Protein AF-0000000067176495 (afdb_homodimer)

Structure (mmCIF, N/CA/C/O backbone):
data_AF-0000000067176495-model_v1
#
loop_
_entity.id
_entity.type
_entity.pdbx_description
1 polymer 'MaoC like domain protein'
#
loop_
_atom_site.group_PDB
_atom_site.id
_atom_site.type_symbol
_atom_site.label_atom_id
_atom_site.label_alt_id
_atom_site.label_comp_id
_atom_site.label_asym_id
_atom_site.label_entity_id
_atom_site.label_seq_id
_atom_site.pdbx_PDB_ins_code
_atom_site.Cartn_x
_atom_site.Cartn_y
_atom_site.Cartn_z
_atom_site.occupancy
_atom_site.B_iso_or_equiv
_atom_site.auth_seq_id
_atom_site.auth_comp_id
_atom_site.auth_asym_id
_atom_site.auth_atom_id
_atom_site.pdbx_PDB_model_num
ATOM 1 N N . MET A 1 1 ? 31.922 -4.676 -24.078 1 22.12 1 MET A N 1
ATOM 2 C CA . MET A 1 1 ? 31.109 -5.871 -24.219 1 22.12 1 MET A CA 1
ATOM 3 C C . MET A 1 1 ? 30.969 -6.59 -22.875 1 22.12 1 MET A C 1
ATOM 5 O O . MET A 1 1 ? 31.953 -7.082 -22.328 1 22.12 1 MET A O 1
ATOM 9 N N . THR A 1 2 ? 30.156 -6.145 -21.969 1 30.83 2 THR A N 1
ATOM 10 C CA . THR A 1 2 ? 30.062 -6.805 -20.672 1 30.83 2 THR A CA 1
ATOM 11 C C . THR A 1 2 ? 29.859 -8.305 -20.844 1 30.83 2 THR A C 1
ATOM 13 O O . THR A 1 2 ? 28.984 -8.742 -21.578 1 30.83 2 THR A O 1
ATOM 16 N N . ALA A 1 3 ? 30.828 -9.148 -20.734 1 36.69 3 ALA A N 1
ATOM 17 C CA . ALA A 1 3 ? 30.859 -10.602 -20.891 1 36.69 3 ALA A CA 1
ATOM 18 C C . ALA A 1 3 ? 29.609 -11.242 -20.312 1 36.69 3 ALA A C 1
ATOM 20 O O . ALA A 1 3 ? 29.094 -10.812 -19.281 1 36.69 3 ALA A O 1
ATOM 21 N N . PRO A 1 4 ? 28.719 -11.875 -21.219 1 41.69 4 PRO A N 1
ATOM 22 C CA . PRO A 1 4 ? 27.625 -12.664 -20.641 1 41.69 4 PRO A CA 1
ATOM 23 C C . PRO A 1 4 ? 28 -13.297 -19.312 1 41.69 4 PRO A C 1
ATOM 25 O O . PRO A 1 4 ? 29.172 -13.625 -19.078 1 41.69 4 PRO A O 1
ATOM 28 N N . ALA A 1 5 ? 27.5 -12.938 -18.234 1 46.47 5 ALA A N 1
ATOM 29 C CA . ALA A 1 5 ? 27.734 -13.664 -17 1 46.47 5 ALA A CA 1
ATOM 30 C C . ALA A 1 5 ? 27.969 -15.148 -17.266 1 46.47 5 ALA A C 1
ATOM 32 O O . ALA A 1 5 ? 27.203 -15.773 -18.016 1 46.47 5 ALA A O 1
ATOM 33 N N . ASP A 1 6 ? 29.094 -15.695 -17.312 1 54.31 6 ASP A N 1
ATOM 34 C CA . ASP A 1 6 ? 29.375 -17.109 -17.484 1 54.31 6 ASP A CA 1
ATOM 35 C C . ASP A 1 6 ? 28.375 -17.969 -16.703 1 54.31 6 ASP A C 1
ATOM 37 O O . ASP A 1 6 ? 28.172 -17.75 -15.5 1 54.31 6 ASP A O 1
ATOM 41 N N . THR A 1 7 ? 27.172 -18.391 -17.328 1 58.44 7 THR A N 1
ATOM 42 C CA . THR A 1 7 ? 26.188 -19.344 -16.797 1 58.44 7 THR A CA 1
ATOM 43 C C . THR A 1 7 ? 26.828 -20.266 -15.758 1 58.44 7 THR A C 1
ATOM 45 O O . THR A 1 7 ? 26.234 -20.562 -14.727 1 58.44 7 THR A O 1
ATOM 48 N N . SER A 1 8 ? 28.109 -20.422 -16.031 1 66.62 8 SER A N 1
ATOM 49 C CA . SER A 1 8 ? 28.828 -21.312 -15.133 1 66.62 8 SER A CA 1
ATOM 50 C C . SER A 1 8 ? 28.984 -20.703 -13.75 1 66.62 8 SER A C 1
ATOM 52 O O . SER A 1 8 ? 28.812 -21.375 -12.734 1 66.62 8 SER A O 1
ATOM 54 N N . THR A 1 9 ? 29.016 -19.453 -13.797 1 80.5 9 THR A N 1
ATOM 55 C CA . THR A 1 9 ? 29.203 -18.766 -12.516 1 80.5 9 THR A CA 1
ATOM 56 C C . THR A 1 9 ? 27.891 -18.719 -11.742 1 80.5 9 THR A C 1
ATOM 58 O O . THR A 1 9 ? 27.844 -19.047 -10.555 1 80.5 9 THR A O 1
ATOM 61 N N . LEU A 1 10 ? 26.797 -18.5 -12.422 1 88.12 10 LEU A N 1
ATOM 62 C CA . LEU A 1 10 ? 25.516 -18.406 -11.727 1 88.12 10 LEU A CA 1
ATOM 63 C C . LEU A 1 10 ? 25.047 -19.781 -11.25 1 88.12 10 LEU A C 1
ATOM 65 O O . LEU A 1 10 ? 24.484 -19.906 -10.164 1 88.12 10 LEU A O 1
ATOM 69 N N . GLU A 1 11 ? 25.344 -20.75 -12.078 1 90.62 11 GLU A N 1
ATOM 70 C CA . GLU A 1 11 ? 25 -22.109 -11.695 1 90.62 11 GLU A CA 1
ATOM 71 C C . GLU A 1 11 ? 25.688 -22.516 -10.398 1 90.62 11 GLU A C 1
ATOM 73 O O . GLU A 1 11 ? 25.141 -23.266 -9.594 1 90.62 11 GLU A O 1
ATOM 78 N N . SER A 1 12 ? 26.891 -22 -10.258 1 92.31 12 SER A N 1
ATOM 79 C CA . SER A 1 12 ? 27.656 -22.344 -9.062 1 92.31 12 SER A CA 1
ATOM 80 C C . SER A 1 12 ? 27.047 -21.688 -7.82 1 92.31 12 SER A C 1
ATOM 82 O O . SER A 1 12 ? 27.375 -22.062 -6.691 1 92.31 12 SER A O 1
ATOM 84 N N . ARG A 1 13 ? 26.156 -20.75 -8 1 95.12 13 ARG A N 1
ATOM 85 C CA . ARG A 1 13 ? 25.578 -20.031 -6.871 1 95.12 13 ARG A CA 1
ATOM 86 C C . ARG A 1 13 ? 24.266 -20.672 -6.422 1 95.12 13 ARG A C 1
ATOM 88 O O . ARG A 1 13 ? 23.688 -20.266 -5.41 1 95.12 13 ARG A O 1
ATOM 95 N N . VAL A 1 14 ? 23.797 -21.656 -7.145 1 97.19 14 VAL A N 1
ATOM 96 C CA . VAL A 1 14 ? 22.594 -22.375 -6.746 1 97.19 14 VAL A CA 1
ATOM 97 C C . VAL A 1 14 ? 22.766 -22.906 -5.324 1 97.19 14 VAL A C 1
ATOM 99 O O . VAL A 1 14 ? 23.812 -23.453 -4.973 1 97.19 14 VAL A O 1
ATOM 102 N N . GLY A 1 15 ? 21.75 -22.719 -4.492 1 97.38 15 GLY A N 1
ATOM 103 C CA . GLY A 1 15 ? 21.812 -23.078 -3.084 1 97.38 15 GLY A CA 1
ATOM 104 C C . GLY A 1 15 ? 22.078 -21.906 -2.17 1 97.38 15 GLY A C 1
ATOM 105 O O . GLY A 1 15 ? 21.953 -22.016 -0.948 1 97.38 15 GLY A O 1
ATOM 106 N N . HIS A 1 16 ? 22.531 -20.781 -2.805 1 98.06 16 HIS A N 1
ATOM 107 C CA . HIS A 1 16 ? 22.688 -19.594 -1.979 1 98.06 16 HIS A CA 1
ATOM 108 C C . HIS A 1 16 ? 21.438 -19.312 -1.172 1 98.06 16 HIS A C 1
ATOM 110 O O . HIS A 1 16 ? 20.328 -19.328 -1.714 1 98.06 16 HIS A O 1
ATOM 116 N N . TYR A 1 17 ? 21.703 -19.031 0.094 1 98.06 17 TYR A N 1
ATOM 117 C CA . TYR A 1 17 ? 20.594 -18.938 1.047 1 98.06 17 TYR A CA 1
ATOM 118 C C . TYR A 1 17 ? 20.812 -17.766 2.012 1 98.06 17 TYR A C 1
ATOM 120 O O . TYR A 1 17 ? 21.922 -17.516 2.455 1 98.06 17 TYR A O 1
ATOM 128 N N . TYR A 1 18 ? 19.703 -17.078 2.301 1 97.88 18 TYR A N 1
ATOM 129 C CA . TYR A 1 18 ? 19.656 -16.156 3.428 1 97.88 18 TYR A CA 1
ATOM 130 C C . TYR A 1 18 ? 18.25 -16.031 3.979 1 97.88 18 TYR A C 1
ATOM 132 O O . TYR A 1 18 ? 17.281 -16.516 3.369 1 97.88 18 TYR A O 1
ATOM 140 N N . GLN A 1 19 ? 18.141 -15.492 5.137 1 97.38 19 GLN A N 1
ATOM 141 C CA . GLN A 1 19 ? 16.859 -15.242 5.805 1 97.38 19 GLN A CA 1
ATOM 142 C C . GLN A 1 19 ? 16.609 -13.742 5.934 1 97.38 19 GLN A C 1
ATOM 144 O O . GLN A 1 19 ? 17.531 -12.953 6.117 1 97.38 19 GLN A O 1
ATOM 149 N N . MET A 1 20 ? 15.328 -13.367 5.727 1 96.19 20 MET A N 1
ATOM 150 C CA . MET A 1 20 ? 14.984 -11.961 5.949 1 96.19 20 MET A CA 1
ATOM 151 C C . MET A 1 20 ? 15.438 -11.5 7.328 1 96.19 20 MET A C 1
ATOM 153 O O . MET A 1 20 ? 15.578 -12.312 8.242 1 96.19 20 MET A O 1
ATOM 157 N N . GLU A 1 21 ? 15.672 -10.125 7.297 1 89.88 21 GLU A N 1
ATOM 158 C CA . GLU A 1 21 ? 15.93 -9.555 8.609 1 89.88 21 GLU A CA 1
ATOM 159 C C . GLU A 1 21 ? 14.648 -9.43 9.43 1 89.88 21 GLU A C 1
ATOM 161 O O . GLU A 1 21 ? 13.633 -8.953 8.93 1 89.88 21 GLU A O 1
ATOM 166 N N . ASP A 1 22 ? 14.492 -9.883 10.602 1 92.38 22 ASP A N 1
ATOM 167 C CA . ASP A 1 22 ? 13.305 -9.82 11.453 1 92.38 22 ASP A CA 1
ATOM 168 C C . ASP A 1 22 ? 12.203 -10.734 10.922 1 92.38 22 ASP A C 1
ATOM 170 O O . ASP A 1 22 ? 12.484 -11.781 10.336 1 92.38 22 ASP A O 1
ATOM 174 N N . THR A 1 23 ? 10.898 -10.508 11.234 1 97.44 23 THR A N 1
ATOM 175 C CA . THR A 1 23 ? 9.742 -11.281 10.797 1 97.44 23 THR A CA 1
ATOM 176 C C . THR A 1 23 ? 8.727 -10.375 10.094 1 97.44 23 THR A C 1
ATOM 178 O O . THR A 1 23 ? 8.867 -9.148 10.109 1 97.44 23 THR A O 1
ATOM 181 N N . TYR A 1 24 ? 7.914 -10.977 9.352 1 98.38 24 TYR A N 1
ATOM 182 C CA . TYR A 1 24 ? 6.785 -10.305 8.719 1 98.38 24 TYR A CA 1
ATOM 183 C C . TYR A 1 24 ? 5.492 -10.578 9.477 1 98.38 24 TYR A C 1
ATOM 185 O O . TYR A 1 24 ? 5.035 -11.727 9.539 1 98.38 24 TYR A O 1
ATOM 193 N N . LEU A 1 25 ? 4.91 -9.539 10.078 1 98.5 25 LEU A N 1
ATOM 194 C CA . LEU A 1 25 ? 3.639 -9.688 10.781 1 98.5 25 LEU A CA 1
ATOM 195 C C . LEU A 1 25 ? 2.469 -9.375 9.852 1 98.5 25 LEU A C 1
ATOM 197 O O . LEU A 1 25 ? 2.316 -8.242 9.398 1 98.5 25 LEU A O 1
ATOM 201 N N . VAL A 1 26 ? 1.636 -10.406 9.609 1 98.81 26 VAL A N 1
ATOM 202 C CA . VAL A 1 26 ? 0.5 -10.25 8.703 1 98.81 26 VAL A CA 1
ATOM 203 C C . VAL A 1 26 ? -0.556 -9.352 9.352 1 98.81 26 VAL A C 1
ATOM 205 O O . VAL A 1 26 ? -1.122 -9.703 10.391 1 98.81 26 VAL A O 1
ATOM 208 N N . GLY A 1 27 ? -0.786 -8.219 8.727 1 98.69 27 GLY A N 1
ATOM 209 C CA . GLY A 1 27 ? -1.737 -7.273 9.281 1 98.69 27 GLY A CA 1
ATOM 210 C C . GLY A 1 27 ? -3.107 -7.355 8.641 1 98.69 27 GLY A C 1
ATOM 211 O O . GLY A 1 27 ? -3.221 -7.629 7.441 1 98.69 27 GLY A O 1
ATOM 212 N N . ARG A 1 28 ? -4.113 -7.008 9.414 1 98.44 28 ARG A N 1
ATOM 213 C CA . ARG A 1 28 ? -5.5 -7.055 8.961 1 98.44 28 ARG A CA 1
ATOM 214 C C . ARG A 1 28 ? -5.715 -6.133 7.766 1 98.44 28 ARG A C 1
ATOM 216 O O . ARG A 1 28 ? -6.254 -6.555 6.738 1 98.44 28 ARG A O 1
ATOM 223 N N . GLU A 1 29 ? -5.258 -4.918 7.906 1 98.19 29 GLU A N 1
ATOM 224 C CA . GLU A 1 29 ? -5.527 -3.936 6.859 1 98.19 29 GLU A CA 1
ATOM 225 C C . GLU A 1 29 ? -4.703 -4.219 5.609 1 98.19 29 GLU A C 1
ATOM 227 O O . GLU A 1 29 ? -5.145 -3.945 4.492 1 98.19 29 GLU A O 1
ATOM 232 N N . LYS A 1 30 ? -3.531 -4.801 5.785 1 98.5 30 LYS A N 1
ATOM 233 C CA . LYS A 1 30 ? -2.754 -5.207 4.617 1 98.5 30 LYS A CA 1
ATOM 234 C C . LYS A 1 30 ? -3.461 -6.316 3.844 1 98.5 30 LYS A C 1
ATOM 236 O O . LYS A 1 30 ? -3.416 -6.348 2.613 1 98.5 30 LYS A O 1
ATOM 241 N N . VAL A 1 31 ? -4.098 -7.254 4.605 1 98.69 31 VAL A N 1
ATOM 242 C CA . VAL A 1 31 ? -4.887 -8.297 3.963 1 98.69 31 VAL A CA 1
ATOM 243 C C . VAL A 1 31 ? -6.004 -7.664 3.133 1 98.69 31 VAL A C 1
ATOM 245 O O . VAL A 1 31 ? -6.18 -8 1.959 1 98.69 31 VAL A O 1
ATOM 248 N N . ARG A 1 32 ? -6.691 -6.688 3.631 1 98.12 32 ARG A N 1
ATOM 249 C CA . ARG A 1 32 ? -7.801 -6.039 2.938 1 98.12 32 ARG A CA 1
ATOM 250 C C . ARG A 1 32 ? -7.305 -5.254 1.727 1 98.12 32 ARG A C 1
ATOM 252 O O . ARG A 1 32 ? -7.906 -5.316 0.652 1 98.12 32 ARG A O 1
ATOM 259 N N . GLU A 1 33 ? -6.23 -4.543 1.958 1 97.88 33 GLU A N 1
ATOM 260 C CA . GLU A 1 33 ? -5.66 -3.748 0.872 1 97.88 33 GLU A CA 1
ATOM 261 C C . GLU A 1 33 ? -5.227 -4.637 -0.292 1 97.88 33 GLU A C 1
ATOM 263 O O . GLU A 1 33 ? -5.438 -4.289 -1.455 1 97.88 33 GLU A O 1
ATOM 268 N N . PHE A 1 34 ? -4.598 -5.723 0.027 1 98.75 34 PHE A N 1
ATOM 269 C CA . PHE A 1 34 ? -4.141 -6.629 -1.021 1 98.75 34 PHE A CA 1
ATOM 270 C C . PHE A 1 34 ? -5.324 -7.273 -1.733 1 98.75 34 PHE A C 1
ATOM 272 O O . PHE A 1 34 ? -5.312 -7.418 -2.959 1 98.75 34 PHE A O 1
ATOM 279 N N . ALA A 1 35 ? -6.332 -7.676 -0.94 1 98.62 35 ALA A N 1
ATOM 280 C CA . ALA A 1 35 ? -7.551 -8.227 -1.531 1 98.62 35 ALA A CA 1
ATOM 281 C C . ALA A 1 35 ? -8.18 -7.234 -2.508 1 98.62 35 ALA A C 1
ATOM 283 O O . ALA A 1 35 ? -8.625 -7.621 -3.59 1 98.62 35 ALA A O 1
ATOM 284 N N . ARG A 1 36 ? -8.164 -5.988 -2.143 1 97.56 36 ARG A N 1
ATOM 285 C CA . ARG A 1 36 ? -8.68 -4.957 -3.039 1 97.56 36 ARG A CA 1
ATOM 286 C C . ARG A 1 36 ? -7.848 -4.879 -4.316 1 97.56 36 ARG A C 1
ATOM 288 O O . ARG A 1 36 ? -8.398 -4.809 -5.418 1 97.56 36 ARG A O 1
ATOM 295 N N . ALA A 1 37 ? -6.57 -4.887 -4.145 1 98.44 37 ALA A N 1
ATOM 296 C CA . ALA A 1 37 ? -5.66 -4.723 -5.273 1 98.44 37 ALA A CA 1
ATOM 297 C C . ALA A 1 37 ? -5.844 -5.844 -6.293 1 98.44 37 ALA A C 1
ATOM 299 O O . ALA A 1 37 ? -5.711 -5.625 -7.5 1 98.44 37 ALA A O 1
ATOM 300 N N . VAL A 1 38 ? -6.16 -7.047 -5.781 1 98.62 38 VAL A N 1
ATOM 301 C CA . VAL A 1 38 ? -6.332 -8.164 -6.703 1 98.62 38 VAL A CA 1
ATOM 302 C C . VAL A 1 38 ? -7.816 -8.422 -6.934 1 98.62 38 VAL A C 1
ATOM 304 O O . VAL A 1 38 ? -8.203 -9.477 -7.445 1 98.62 38 VAL A O 1
ATOM 307 N N . GLN A 1 39 ? -8.68 -7.539 -6.496 1 98.06 39 GLN A N 1
ATOM 308 C CA . GLN A 1 39 ? -10.1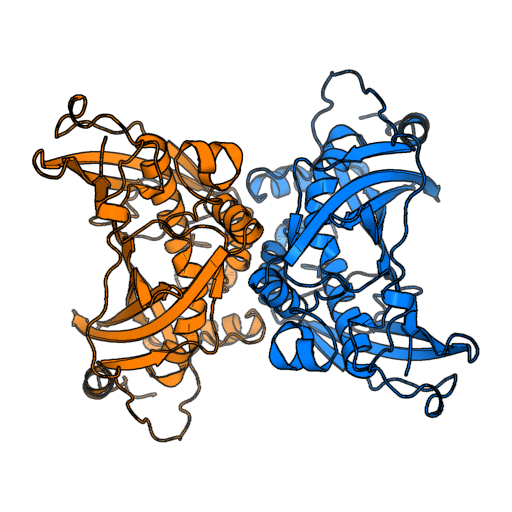17 -7.578 -6.711 1 98.06 39 GLN A CA 1
ATOM 309 C C . GLN A 1 39 ? -10.719 -8.898 -6.23 1 98.06 39 GLN A C 1
ATOM 311 O O . GLN A 1 39 ? -11.523 -9.508 -6.93 1 98.06 39 GLN A O 1
ATOM 316 N N . ASP A 1 40 ? -10.18 -9.422 -5.113 1 98 40 ASP A N 1
ATOM 317 C CA . ASP A 1 40 ? -10.75 -10.594 -4.457 1 98 40 ASP A CA 1
ATOM 318 C C . ASP A 1 40 ? -11.727 -10.188 -3.355 1 98 40 ASP A C 1
ATOM 320 O O . ASP A 1 40 ? -11.312 -9.789 -2.268 1 98 40 ASP A O 1
ATOM 324 N N . TYR A 1 41 ? -13 -10.414 -3.598 1 95.69 41 TYR A N 1
ATOM 325 C CA . TYR A 1 41 ? -14.016 -9.891 -2.684 1 95.69 41 TYR A CA 1
ATOM 326 C C . TYR A 1 41 ? -14.664 -11.023 -1.888 1 95.69 41 TYR A C 1
ATOM 328 O O . TYR A 1 41 ? -15.758 -10.859 -1.354 1 95.69 41 TYR A O 1
ATOM 336 N N . HIS A 1 42 ? -14.07 -12.195 -1.939 1 96.56 42 HIS A N 1
ATOM 337 C CA . HIS A 1 42 ? -14.547 -13.195 -0.994 1 96.56 42 HIS A CA 1
ATOM 338 C C . HIS A 1 42 ? -14.594 -12.641 0.424 1 96.56 42 HIS A C 1
ATOM 340 O O . HIS A 1 42 ? -13.625 -12.039 0.894 1 96.56 42 HIS A O 1
ATOM 346 N N . PRO A 1 43 ? -15.641 -12.828 1.142 1 96.75 43 PRO A N 1
ATOM 347 C CA . PRO A 1 43 ? -15.82 -12.148 2.424 1 96.75 43 PRO A CA 1
ATOM 348 C C . PRO A 1 43 ? -14.789 -12.562 3.467 1 96.75 43 PRO A C 1
ATOM 350 O O . PRO A 1 43 ? -14.547 -11.828 4.43 1 96.75 43 PRO A O 1
ATOM 353 N N . ALA A 1 44 ? -14.117 -13.672 3.326 1 96.88 44 ALA A N 1
ATOM 354 C CA . ALA A 1 44 ? -13.125 -14.156 4.281 1 96.88 44 ALA A CA 1
ATOM 355 C C . ALA A 1 44 ? -11.93 -13.211 4.352 1 96.88 44 ALA A C 1
ATOM 357 O O . ALA A 1 44 ? -11.156 -13.242 5.312 1 96.88 44 ALA A O 1
ATOM 358 N N . HIS A 1 45 ? -11.75 -12.398 3.334 1 98.31 45 HIS A N 1
ATOM 359 C CA . HIS A 1 45 ? -10.648 -11.445 3.311 1 98.31 45 HIS A CA 1
ATOM 360 C C . HIS A 1 45 ? -11.055 -10.125 3.961 1 98.31 45 HIS A C 1
ATOM 362 O O . HIS A 1 45 ? -10.211 -9.258 4.199 1 98.31 45 HIS A O 1
ATOM 368 N N . TRP A 1 46 ? -12.328 -9.93 4.254 1 97.56 46 TRP A N 1
ATOM 369 C CA . TRP A 1 46 ? -12.836 -8.594 4.547 1 97.56 46 TRP A CA 1
ATOM 370 C C . TRP A 1 46 ? -13.555 -8.562 5.891 1 97.56 46 TRP A C 1
ATOM 372 O O . TRP A 1 46 ? -13.5 -7.562 6.609 1 97.56 46 TRP A O 1
ATOM 382 N N . ASN A 1 47 ? -14.258 -9.648 6.125 1 97.38 47 ASN A N 1
ATOM 383 C CA . ASN A 1 47 ? -15.211 -9.68 7.234 1 97.38 47 ASN A CA 1
ATOM 384 C C . ASN A 1 47 ? -14.781 -10.672 8.312 1 97.38 47 ASN A C 1
ATOM 386 O O . ASN A 1 47 ? -14.75 -11.875 8.07 1 97.38 47 ASN A O 1
ATOM 390 N N . LEU A 1 48 ? -14.594 -10.219 9.516 1 96.75 48 LEU A N 1
ATOM 391 C CA . LEU A 1 48 ? -14.094 -11.031 10.609 1 96.75 48 LEU A CA 1
ATOM 392 C C . LEU A 1 48 ? -15.086 -12.133 10.969 1 96.75 48 LEU A C 1
ATOM 394 O O . LEU A 1 48 ? -14.688 -13.273 11.242 1 96.75 48 LEU A O 1
ATOM 398 N N . ALA A 1 49 ? -16.312 -11.797 10.961 1 96.38 49 ALA A N 1
ATOM 399 C CA . ALA A 1 49 ? -17.328 -12.789 11.305 1 96.38 49 ALA A CA 1
ATOM 400 C C . ALA A 1 49 ? -17.359 -13.93 10.289 1 96.38 49 ALA A C 1
ATOM 402 O O . ALA A 1 49 ? -17.453 -15.102 10.656 1 96.38 49 ALA A O 1
ATOM 403 N N . THR A 1 50 ? -17.266 -13.586 9.031 1 95.56 50 THR A N 1
ATOM 404 C CA . THR A 1 50 ? -17.25 -14.617 7.996 1 95.56 50 THR A CA 1
ATOM 405 C C . THR A 1 50 ? -16 -15.492 8.125 1 95.56 50 THR A C 1
ATOM 407 O O . THR A 1 50 ? -16.078 -16.719 7.996 1 95.56 50 THR A O 1
ATOM 410 N N . ALA A 1 51 ? -14.844 -14.875 8.32 1 96.06 51 ALA A N 1
ATOM 411 C CA . ALA A 1 51 ? -13.625 -15.656 8.531 1 96.06 51 ALA A CA 1
ATOM 412 C C . ALA A 1 51 ? -13.789 -16.625 9.703 1 96.06 51 ALA A C 1
ATOM 414 O O . ALA A 1 51 ? -13.414 -17.797 9.602 1 96.06 51 ALA A O 1
ATOM 415 N N . ALA A 1 52 ? -14.414 -16.172 10.758 1 95.25 52 ALA A N 1
ATOM 416 C CA . ALA A 1 52 ? -14.648 -17.016 11.922 1 95.25 52 ALA A CA 1
ATOM 417 C C . ALA A 1 52 ? -15.594 -18.172 11.586 1 95.25 52 ALA A C 1
ATOM 419 O O . ALA A 1 52 ? -15.367 -19.312 12 1 95.25 52 ALA A O 1
ATOM 420 N N . ASP A 1 53 ? -16.594 -17.859 10.859 1 93.69 53 ASP A N 1
ATOM 421 C CA . ASP A 1 53 ? -17.562 -18.875 10.445 1 93.69 53 ASP A CA 1
ATOM 422 C C . ASP A 1 53 ? -16.891 -19.969 9.625 1 93.69 53 ASP A C 1
ATOM 424 O O . ASP A 1 53 ? -17.297 -21.141 9.664 1 93.69 53 ASP A O 1
ATOM 428 N N . LEU A 1 54 ? -15.852 -19.578 8.938 1 91.56 54 LEU A N 1
ATOM 429 C CA . LEU A 1 54 ? -15.125 -20.531 8.109 1 91.56 54 LEU A CA 1
ATOM 430 C C . LEU A 1 54 ? -14.062 -21.25 8.93 1 91.56 54 LEU A C 1
ATOM 432 O O . LEU A 1 54 ? -13.328 -22.094 8.406 1 91.56 54 LEU A O 1
ATOM 436 N N . GLY A 1 55 ? -13.898 -20.859 10.195 1 91.06 55 GLY A N 1
ATOM 437 C CA . GLY A 1 55 ? -13.023 -21.578 11.102 1 91.06 55 GLY A CA 1
ATOM 438 C C . GLY A 1 55 ? -11.664 -20.938 11.266 1 91.06 55 GLY A C 1
ATOM 439 O O . GLY A 1 55 ? -10.711 -21.578 11.719 1 91.06 55 GLY A O 1
ATOM 440 N N . HIS A 1 56 ? -11.555 -19.672 10.883 1 93.31 56 HIS A N 1
ATOM 441 C CA . HIS A 1 56 ? -10.266 -19 10.977 1 93.31 56 HIS A CA 1
ATOM 442 C C . HIS A 1 56 ? -10.266 -17.969 12.117 1 93.31 56 HIS A C 1
ATOM 444 O O . HIS A 1 56 ? -11.281 -17.328 12.375 1 93.31 56 HIS A O 1
ATOM 450 N N . PRO A 1 57 ? -9.148 -17.797 12.781 1 94.31 57 PRO A N 1
ATOM 451 C CA . PRO A 1 57 ? -9.07 -16.859 13.898 1 94.31 57 PRO A CA 1
ATOM 452 C C . PRO A 1 57 ? -8.984 -15.398 13.438 1 94.31 57 PRO A C 1
ATOM 454 O O . PRO A 1 57 ? -9.016 -14.484 14.258 1 94.31 57 PRO A O 1
ATOM 457 N N . GLY A 1 58 ? -8.828 -15.156 12.18 1 96.62 58 GLY A N 1
ATOM 458 C CA . GLY A 1 58 ? -8.742 -13.844 11.562 1 96.62 58 GLY A CA 1
ATOM 459 C C . GLY A 1 58 ? -8.93 -13.883 10.055 1 96.62 58 GLY A C 1
ATOM 460 O O . GLY A 1 58 ? -9.227 -14.938 9.484 1 96.62 58 GLY A O 1
ATOM 461 N N . LEU A 1 59 ? -8.812 -12.695 9.445 1 98.25 59 LEU A N 1
ATOM 462 C CA . LEU A 1 59 ? -8.961 -12.625 8 1 98.25 59 LEU A CA 1
ATOM 463 C C . LEU A 1 59 ? -7.934 -13.508 7.301 1 98.25 59 LEU A C 1
ATOM 465 O O . LEU A 1 59 ? -6.77 -13.555 7.711 1 98.25 59 LEU A O 1
ATOM 469 N N . ILE A 1 60 ? -8.367 -14.148 6.289 1 97.12 60 ILE A N 1
ATOM 470 C CA . ILE A 1 60 ? -7.484 -14.992 5.488 1 97.12 60 ILE A CA 1
ATOM 471 C C . ILE A 1 60 ? -6.824 -14.156 4.395 1 97.12 60 ILE A C 1
ATOM 473 O O . ILE A 1 60 ? -7.496 -13.398 3.695 1 97.12 60 ILE A O 1
ATOM 477 N N . ALA A 1 61 ? -5.523 -14.273 4.34 1 98.62 61 ALA A N 1
ATOM 478 C CA . ALA A 1 61 ? -4.824 -13.586 3.258 1 98.62 61 ALA A CA 1
ATOM 479 C C . ALA A 1 61 ? -5.133 -14.234 1.91 1 98.62 61 ALA A C 1
ATOM 481 O O . ALA A 1 61 ? -5.199 -15.461 1.804 1 98.62 61 ALA A O 1
ATOM 482 N N . PRO A 1 62 ? -5.363 -13.383 0.883 1 98.69 62 PRO A N 1
ATOM 483 C CA . PRO A 1 62 ? -5.43 -13.992 -0.447 1 98.69 62 PRO A CA 1
ATOM 484 C C . PRO A 1 62 ? -4.211 -14.852 -0.763 1 98.69 62 PRO A C 1
ATOM 486 O O . PRO A 1 62 ? -3.109 -14.57 -0.289 1 98.69 62 PRO A O 1
ATOM 489 N N . LEU A 1 63 ? -4.379 -15.844 -1.572 1 98.12 63 LEU A N 1
ATOM 490 C CA . LEU A 1 63 ? -3.35 -16.844 -1.85 1 98.12 63 LEU A CA 1
ATOM 491 C C . LEU A 1 63 ? -2.057 -16.172 -2.305 1 98.12 63 LEU A C 1
ATOM 493 O O . LEU A 1 63 ? -0.967 -16.578 -1.883 1 98.12 63 LEU A O 1
ATOM 497 N N . THR A 1 64 ? -2.166 -15.156 -3.133 1 98.69 64 THR A N 1
ATOM 498 C CA . THR A 1 64 ? -0.978 -14.578 -3.75 1 98.69 64 THR A CA 1
ATOM 499 C C . THR A 1 64 ? -0.399 -13.469 -2.877 1 98.69 64 THR A C 1
ATOM 501 O O . THR A 1 64 ? 0.54 -12.773 -3.279 1 98.69 64 THR A O 1
ATOM 504 N N . PHE A 1 65 ? -0.915 -13.281 -1.635 1 98.88 65 PHE A N 1
ATOM 505 C CA . PHE A 1 65 ? -0.465 -12.281 -0.677 1 98.88 65 PHE A CA 1
ATOM 506 C C . PHE A 1 65 ? 1.027 -12.422 -0.403 1 98.88 65 PHE A C 1
ATOM 508 O O . PHE A 1 65 ? 1.737 -11.422 -0.261 1 98.88 65 PHE A O 1
ATOM 515 N N . THR A 1 66 ? 1.545 -13.617 -0.443 1 98.69 66 THR A N 1
ATOM 516 C CA . THR A 1 66 ? 2.924 -13.906 -0.066 1 98.69 66 THR A CA 1
ATOM 517 C C . THR A 1 66 ? 3.896 -13.344 -1.097 1 98.69 66 THR A C 1
ATOM 519 O O . THR A 1 66 ? 5.086 -13.195 -0.816 1 98.69 66 THR A O 1
ATOM 522 N N . SER A 1 67 ? 3.379 -13.039 -2.27 1 98.12 67 SER A N 1
ATOM 523 C CA . SER A 1 67 ? 4.266 -12.5 -3.297 1 98.12 67 SER A CA 1
ATOM 524 C C . SER A 1 67 ? 4.828 -11.141 -2.885 1 98.12 67 SER A C 1
ATOM 526 O O . SER A 1 67 ? 5.949 -10.789 -3.254 1 98.12 67 SER A O 1
ATOM 528 N N . ALA A 1 68 ? 4.07 -10.406 -2.096 1 97.5 68 ALA A N 1
ATOM 529 C CA . ALA A 1 68 ? 4.484 -9.055 -1.719 1 97.5 68 ALA A CA 1
ATOM 530 C C . ALA A 1 68 ? 5.691 -9.094 -0.787 1 97.5 68 ALA A C 1
ATOM 532 O O . ALA A 1 68 ? 6.758 -8.562 -1.119 1 97.5 68 ALA A O 1
ATOM 533 N N . PRO A 1 69 ? 5.617 -9.766 0.379 1 97.94 69 PRO A N 1
ATOM 534 C CA . PRO A 1 69 ? 6.812 -9.82 1.219 1 97.94 69 PRO A CA 1
ATOM 535 C C . PRO A 1 69 ? 7.957 -10.602 0.569 1 97.94 69 PRO A C 1
ATOM 537 O O . PRO A 1 69 ? 9.125 -10.297 0.806 1 97.94 69 PRO A O 1
ATOM 540 N N . ALA A 1 70 ? 7.652 -11.586 -0.286 1 98.19 70 ALA A N 1
ATOM 541 C CA . ALA A 1 70 ? 8.703 -12.328 -0.984 1 98.19 70 ALA A CA 1
ATOM 542 C C . ALA A 1 70 ? 9.492 -11.414 -1.91 1 98.19 70 ALA A C 1
ATOM 544 O O . ALA A 1 70 ? 10.727 -11.484 -1.962 1 98.19 70 ALA A O 1
ATOM 545 N N . MET A 1 71 ? 8.781 -10.625 -2.645 1 95.31 71 MET A N 1
ATOM 546 C CA . MET A 1 71 ? 9.445 -9.703 -3.562 1 95.31 71 MET A CA 1
ATOM 547 C C . MET A 1 71 ? 10.414 -8.789 -2.814 1 95.31 71 MET A C 1
ATOM 549 O O . MET A 1 71 ? 11.539 -8.57 -3.266 1 95.31 71 MET A O 1
ATOM 553 N N . ALA A 1 72 ? 9.984 -8.297 -1.701 1 94 72 ALA A N 1
ATOM 554 C CA . ALA A 1 72 ? 10.852 -7.438 -0.894 1 94 72 ALA A CA 1
ATOM 555 C C . ALA A 1 72 ? 12.102 -8.188 -0.446 1 94 72 ALA A C 1
ATOM 557 O O . ALA A 1 72 ? 13.211 -7.656 -0.534 1 94 72 ALA A O 1
ATOM 558 N N . CYS A 1 73 ? 11.969 -9.375 -0.055 1 95.94 73 CYS A N 1
ATOM 559 C CA . CYS A 1 73 ? 13.086 -10.172 0.449 1 95.94 73 CYS A CA 1
ATOM 560 C C . CYS A 1 73 ? 14.008 -10.594 -0.686 1 95.94 73 CYS A C 1
ATOM 562 O O . CYS A 1 73 ? 15.211 -10.766 -0.479 1 95.94 73 CYS A O 1
ATOM 564 N N . ASN A 1 74 ? 13.438 -10.773 -1.846 1 95.56 74 ASN A N 1
ATOM 565 C CA . ASN A 1 74 ? 14.195 -11.242 -3.002 1 95.56 74 ASN A CA 1
ATOM 566 C C . ASN A 1 74 ? 15.086 -10.148 -3.572 1 95.56 74 ASN A C 1
ATOM 568 O O . ASN A 1 74 ? 15.945 -10.414 -4.406 1 95.56 74 ASN A O 1
ATOM 572 N N . GLN A 1 75 ? 14.859 -8.953 -3.178 1 91 75 GLN A N 1
ATOM 573 C CA . GLN A 1 75 ? 15.609 -7.828 -3.736 1 91 75 GLN A CA 1
ATOM 574 C C . GLN A 1 75 ? 17.109 -8.062 -3.629 1 91 75 GLN A C 1
ATOM 576 O O . GLN A 1 75 ? 17.844 -7.922 -4.613 1 91 75 GLN A O 1
ATOM 581 N N . ARG A 1 76 ? 17.562 -8.438 -2.469 1 91.12 76 ARG A N 1
ATOM 582 C CA . ARG A 1 76 ? 18.984 -8.672 -2.271 1 91.12 76 ARG A CA 1
ATOM 583 C C . ARG A 1 76 ? 19.484 -9.781 -3.197 1 91.12 76 ARG A C 1
ATOM 585 O O . ARG A 1 76 ? 20.609 -9.703 -3.711 1 91.12 76 ARG A O 1
ATOM 592 N N . MET A 1 77 ? 18.719 -10.82 -3.383 1 93.94 77 MET A N 1
ATOM 593 C CA . MET A 1 77 ? 19.062 -11.93 -4.277 1 93.94 77 MET A CA 1
ATOM 594 C C . MET A 1 77 ? 19.344 -11.422 -5.684 1 93.94 77 MET A C 1
ATOM 596 O O . MET A 1 77 ? 20.391 -11.742 -6.258 1 93.94 77 MET A O 1
ATOM 600 N N . PHE A 1 78 ? 18.594 -10.531 -6.215 1 90.56 78 PHE A N 1
ATOM 601 C CA . PHE A 1 78 ? 18.688 -10.094 -7.605 1 90.56 78 PHE A CA 1
ATOM 602 C C . PHE A 1 78 ? 19.672 -8.93 -7.738 1 90.56 78 PHE A C 1
ATOM 604 O O . PHE A 1 78 ? 20.141 -8.633 -8.844 1 90.56 78 PHE A O 1
ATOM 611 N N . GLU A 1 79 ? 19.969 -8.359 -6.598 1 86.56 79 GLU A N 1
ATOM 612 C CA . GLU A 1 79 ? 20.891 -7.234 -6.641 1 86.56 79 GLU A CA 1
ATOM 613 C C . GLU A 1 79 ? 22.328 -7.699 -6.418 1 86.56 79 GLU A C 1
ATOM 615 O O . GLU A 1 79 ? 23.281 -7.086 -6.93 1 86.56 79 GLU A O 1
ATOM 620 N N . SER A 1 80 ? 22.469 -8.828 -5.641 1 88.31 80 SER A N 1
ATOM 621 C CA . SER A 1 80 ? 23.828 -9.094 -5.188 1 88.31 80 SER A CA 1
ATOM 622 C C . SER A 1 80 ? 24.25 -10.523 -5.508 1 88.31 80 SER A C 1
ATOM 624 O O . SER A 1 80 ? 25.438 -10.844 -5.504 1 88.31 80 SER A O 1
ATOM 626 N N . VAL A 1 81 ? 23.297 -11.352 -5.723 1 91.62 81 VAL A N 1
ATOM 627 C CA . VAL A 1 81 ? 23.641 -12.758 -5.93 1 91.62 81 VAL A CA 1
ATOM 628 C C . VAL A 1 81 ? 23.484 -13.109 -7.406 1 91.62 81 VAL A C 1
ATOM 630 O O . VAL A 1 81 ? 24.422 -13.594 -8.039 1 91.62 81 VAL A O 1
ATOM 633 N N . VAL A 1 82 ? 22.328 -12.859 -7.91 1 89.94 82 VAL A N 1
ATOM 634 C CA . VAL A 1 82 ? 22.047 -13.094 -9.32 1 89.94 82 VAL A CA 1
ATOM 635 C C . VAL A 1 82 ? 22.438 -11.859 -10.133 1 89.94 82 VAL A C 1
ATOM 637 O O . VAL A 1 82 ? 21.594 -11 -10.398 1 89.94 82 VAL A O 1
ATOM 640 N N . VAL A 1 83 ? 23.688 -11.781 -10.523 1 82.06 83 VAL A N 1
ATOM 641 C CA . VAL A 1 83 ? 24.219 -10.578 -11.156 1 82.06 83 VAL A CA 1
ATOM 642 C C . VAL A 1 83 ? 24.453 -10.836 -12.641 1 82.06 83 VAL A C 1
ATOM 644 O O . VAL A 1 83 ? 24.531 -11.992 -13.07 1 82.06 83 VAL A O 1
ATOM 647 N N . GLY A 1 84 ? 24.547 -9.734 -13.352 1 78.06 84 GLY A N 1
ATOM 648 C CA . GLY A 1 84 ? 24.938 -9.844 -14.75 1 78.06 84 GLY A CA 1
ATOM 649 C C . GLY A 1 84 ? 23.766 -9.617 -15.703 1 78.06 84 GLY A C 1
ATOM 650 O O . GLY A 1 84 ? 23.906 -9.797 -16.922 1 78.06 84 GLY A O 1
ATOM 651 N N . TYR A 1 85 ? 22.641 -9.336 -15.117 1 83.88 85 TYR A N 1
ATOM 652 C CA . TYR A 1 85 ? 21.484 -9.039 -15.945 1 83.88 85 TYR A CA 1
ATOM 653 C C . TYR A 1 85 ? 21.016 -7.602 -15.734 1 83.88 85 TYR A C 1
ATOM 655 O O . TYR A 1 85 ? 21.328 -6.988 -14.711 1 83.88 85 TYR A O 1
ATOM 663 N N . ASP A 1 86 ? 20.328 -7.109 -16.719 1 77.5 86 ASP A N 1
ATOM 664 C CA . ASP A 1 86 ? 19.828 -5.738 -16.625 1 77.5 86 ASP A CA 1
ATOM 665 C C . ASP A 1 86 ? 18.391 -5.715 -16.125 1 77.5 86 ASP A C 1
ATOM 667 O O . ASP A 1 86 ? 17.953 -4.742 -15.5 1 77.5 86 ASP A O 1
ATOM 671 N N . MET A 1 87 ? 17.703 -6.766 -16.5 1 81.75 87 MET A N 1
ATOM 672 C CA . MET A 1 87 ? 16.312 -6.879 -16.078 1 81.75 87 MET A CA 1
ATOM 673 C C . MET A 1 87 ? 15.906 -8.344 -15.938 1 81.75 87 MET A C 1
ATOM 675 O O . MET A 1 87 ? 16.625 -9.242 -16.375 1 81.75 87 MET A O 1
ATOM 679 N N . TYR A 1 88 ? 14.844 -8.492 -15.25 1 88.19 88 TYR A N 1
ATOM 680 C CA . TYR A 1 88 ? 14.289 -9.828 -15.07 1 88.19 88 TYR A CA 1
ATOM 681 C C . TYR A 1 88 ? 12.82 -9.867 -15.492 1 88.19 88 TYR A C 1
ATOM 683 O O . TYR A 1 88 ? 12.062 -8.938 -15.211 1 88.19 88 TYR A O 1
ATOM 691 N N . LEU A 1 89 ? 12.523 -10.852 -16.25 1 88.88 89 LEU A N 1
ATOM 692 C CA . LEU A 1 89 ? 11.141 -11.086 -16.656 1 88.88 89 LEU A CA 1
ATOM 693 C C . LEU A 1 89 ? 10.57 -12.328 -15.969 1 88.88 89 LEU A C 1
ATOM 695 O O . LEU A 1 89 ? 11.109 -13.43 -16.125 1 88.88 89 LEU A O 1
ATOM 699 N N . GLN A 1 90 ? 9.562 -12.133 -15.234 1 94.31 90 GLN A N 1
ATOM 700 C CA . GLN A 1 90 ? 8.922 -13.266 -14.578 1 94.31 90 GLN A CA 1
ATOM 701 C C . GLN A 1 90 ? 8.242 -14.188 -15.594 1 94.31 90 GLN A C 1
ATOM 703 O O . GLN A 1 90 ? 7.512 -13.719 -16.469 1 94.31 90 GLN A O 1
ATOM 708 N N . THR A 1 91 ? 8.391 -15.531 -15.422 1 95.56 91 THR A N 1
ATOM 709 C CA . THR A 1 91 ? 7.82 -16.469 -16.391 1 95.56 91 THR A CA 1
ATOM 710 C C . THR A 1 91 ? 6.887 -17.453 -15.703 1 95.56 91 THR A C 1
ATOM 712 O O . THR A 1 91 ? 5.973 -18 -16.328 1 95.56 91 THR A O 1
ATOM 715 N N . GLU A 1 92 ? 7.219 -17.75 -14.5 1 97.38 92 GLU A N 1
ATOM 716 C CA . GLU A 1 92 ? 6.402 -18.734 -13.789 1 97.38 92 GLU A CA 1
ATOM 717 C C . GLU A 1 92 ? 6.348 -18.438 -12.297 1 97.38 92 GLU A C 1
ATOM 719 O O . GLU A 1 92 ? 7.324 -17.938 -11.719 1 97.38 92 GLU A O 1
ATOM 724 N N . GLU A 1 93 ? 5.246 -18.734 -11.719 1 98.5 93 GLU A N 1
ATOM 725 C CA . GLU A 1 93 ? 5.066 -18.641 -10.273 1 98.5 93 GLU A CA 1
ATOM 726 C C . GLU A 1 93 ? 4.285 -19.844 -9.742 1 98.5 93 GLU A C 1
ATOM 728 O O . GLU A 1 93 ? 3.289 -20.266 -10.352 1 98.5 93 GLU A O 1
ATOM 733 N N . VAL A 1 94 ? 4.762 -20.469 -8.688 1 98.81 94 VAL A N 1
ATOM 734 C CA . VAL A 1 94 ? 4.082 -21.594 -8.039 1 98.81 94 VAL A CA 1
ATOM 735 C C . VAL A 1 94 ? 3.865 -21.266 -6.559 1 98.81 94 VAL A C 1
ATOM 737 O O . VAL A 1 94 ? 4.824 -21 -5.828 1 98.81 94 VAL A O 1
ATOM 740 N N . PHE A 1 95 ? 2.623 -21.297 -6.172 1 98.81 95 PHE A N 1
ATOM 741 C CA . PHE A 1 95 ? 2.232 -21.141 -4.773 1 98.81 95 PHE A CA 1
ATOM 742 C C . PHE A 1 95 ? 1.875 -22.484 -4.156 1 98.81 95 PHE A C 1
ATOM 744 O O . PHE A 1 95 ? 1.042 -23.219 -4.691 1 98.81 95 PHE A O 1
ATOM 751 N N . GLU A 1 96 ? 2.484 -22.828 -3.092 1 98.69 96 GLU A N 1
ATOM 752 C CA . GLU A 1 96 ? 2.104 -23.969 -2.264 1 98.69 96 GLU A CA 1
ATOM 753 C C . GLU A 1 96 ? 1.616 -23.516 -0.891 1 98.69 96 GLU A C 1
ATOM 755 O O . GLU A 1 96 ? 2.41 -23.062 -0.06 1 98.69 96 GLU A O 1
ATOM 760 N N . GLN A 1 97 ? 0.362 -23.625 -0.69 1 98.25 97 GLN A N 1
ATOM 761 C CA . GLN A 1 97 ? -0.268 -23.25 0.573 1 98.25 97 GLN A CA 1
ATOM 762 C C . GLN A 1 97 ? -0.435 -24.469 1.48 1 98.25 97 GLN A C 1
ATOM 764 O O . GLN A 1 97 ? -1.32 -25.297 1.259 1 98.25 97 GLN A O 1
ATOM 769 N N . HIS A 1 98 ? 0.354 -24.547 2.531 1 98.31 98 HIS A N 1
ATOM 770 C CA . HIS A 1 98 ? 0.313 -25.688 3.438 1 98.31 98 HIS A CA 1
ATOM 771 C C . HIS A 1 98 ? -0.732 -25.484 4.531 1 98.31 98 HIS A C 1
ATOM 773 O O . HIS A 1 98 ? -1.277 -26.453 5.059 1 98.31 98 HIS A O 1
ATOM 779 N N . ARG A 1 99 ? -0.978 -24.312 4.844 1 96.81 99 ARG A N 1
ATOM 780 C CA . ARG A 1 99 ? -2.172 -23.844 5.535 1 96.81 99 ARG A CA 1
ATOM 781 C C . ARG A 1 99 ? -2.453 -22.375 5.199 1 96.81 99 ARG A C 1
ATOM 783 O O . ARG A 1 99 ? -1.558 -21.656 4.77 1 96.81 99 ARG A O 1
ATOM 790 N N . PRO A 1 100 ? -3.732 -21.969 5.387 1 96.75 100 PRO A N 1
ATOM 791 C CA . PRO A 1 100 ? -4.012 -20.562 5.117 1 96.75 100 PRO A CA 1
ATOM 792 C C . PRO A 1 100 ? -3.223 -19.609 6.027 1 96.75 100 PRO A C 1
ATOM 794 O O . PRO A 1 100 ? -3.004 -19.922 7.203 1 96.75 100 PRO A O 1
ATOM 797 N N . ILE A 1 101 ? -2.734 -18.547 5.477 1 98.31 101 ILE A N 1
ATOM 798 C CA . ILE A 1 101 ? -2.135 -17.469 6.246 1 98.31 101 ILE A CA 1
ATOM 799 C C . ILE A 1 101 ? -3.227 -16.516 6.727 1 98.31 101 ILE A C 1
ATOM 801 O O . ILE A 1 101 ? -4.094 -16.109 5.949 1 98.31 101 ILE A O 1
ATOM 805 N N . VAL A 1 102 ? -3.252 -16.203 7.953 1 97.88 102 VAL A N 1
ATOM 806 C CA . VAL A 1 102 ? -4.305 -15.406 8.57 1 97.88 102 VAL A CA 1
ATOM 807 C C . VAL A 1 102 ? -3.693 -14.164 9.227 1 97.88 102 VAL A C 1
ATOM 809 O O . VAL A 1 102 ? -2.51 -14.156 9.57 1 97.88 102 VAL A O 1
ATOM 812 N N . GLU A 1 103 ? -4.48 -13.102 9.281 1 98.25 103 GLU A N 1
ATOM 813 C CA . GLU A 1 103 ? -4.016 -11.922 10.016 1 98.25 103 GLU A CA 1
ATOM 814 C C . GLU A 1 103 ? -3.482 -12.305 11.391 1 98.25 103 GLU A C 1
ATOM 816 O O . GLU A 1 103 ? -4.051 -13.164 12.062 1 98.25 103 GLU A O 1
ATOM 821 N N . GLY A 1 104 ? -2.314 -11.688 11.727 1 97.88 104 GLY A N 1
ATOM 822 C CA . GLY A 1 104 ? -1.683 -11.984 13 1 97.88 104 GLY A CA 1
ATOM 823 C C . GLY A 1 104 ? -0.57 -13.008 12.898 1 97.88 104 GLY A C 1
ATOM 824 O O . GLY A 1 104 ? 0.247 -13.141 13.812 1 97.88 104 GLY A O 1
ATOM 825 N N . ASP A 1 105 ? -0.521 -13.789 11.859 1 98.5 105 ASP A N 1
ATOM 826 C CA . ASP A 1 105 ? 0.629 -14.664 11.648 1 98.5 105 ASP A CA 1
ATOM 827 C C . ASP A 1 105 ? 1.931 -13.867 11.633 1 98.5 105 ASP A C 1
ATOM 829 O O . ASP A 1 105 ? 2.016 -12.82 10.984 1 98.5 105 ASP A O 1
ATOM 833 N N . GLU A 1 106 ? 2.844 -14.281 12.375 1 98.56 106 GLU A N 1
ATOM 834 C CA . GLU A 1 106 ? 4.207 -13.773 12.312 1 98.56 106 GLU A CA 1
ATOM 835 C C . GLU A 1 106 ? 5.137 -14.758 11.609 1 98.56 106 GLU A C 1
ATOM 837 O O . GLU A 1 106 ? 5.336 -15.875 12.086 1 98.56 106 GLU A O 1
ATOM 842 N N . LEU A 1 107 ? 5.723 -14.344 10.492 1 98.81 107 LEU A N 1
ATOM 843 C CA . LEU A 1 107 ? 6.371 -15.289 9.594 1 98.81 107 LEU A CA 1
ATOM 844 C C . LEU A 1 107 ? 7.836 -14.922 9.383 1 98.81 107 LEU A C 1
ATOM 846 O O . LEU A 1 107 ? 8.164 -13.75 9.164 1 98.81 107 LEU A O 1
ATOM 850 N N . SER A 1 108 ? 8.68 -15.898 9.5 1 98.5 108 SER A N 1
ATOM 851 C CA . SER A 1 108 ? 10.039 -15.797 8.977 1 98.5 108 SER A CA 1
ATOM 852 C C . SER A 1 108 ? 10.109 -16.234 7.516 1 98.5 108 SER A C 1
ATOM 854 O O . SER A 1 108 ? 9.484 -17.219 7.129 1 98.5 108 SER A O 1
ATOM 856 N N . ILE A 1 109 ? 10.828 -15.492 6.711 1 98.75 109 ILE A N 1
ATOM 857 C CA . ILE A 1 109 ? 10.891 -15.797 5.285 1 98.75 109 ILE A CA 1
ATOM 858 C C . ILE A 1 109 ? 12.328 -16.156 4.898 1 98.75 109 ILE A C 1
ATOM 860 O O . ILE A 1 109 ? 13.242 -15.352 5.094 1 98.75 109 ILE A O 1
ATOM 864 N N . ASP A 1 110 ? 12.508 -17.266 4.344 1 98.69 110 ASP A N 1
ATOM 865 C CA . ASP A 1 110 ? 13.789 -17.719 3.797 1 98.69 110 ASP A CA 1
ATOM 866 C C . ASP A 1 110 ? 13.828 -17.547 2.279 1 98.69 110 ASP A C 1
ATOM 868 O O . ASP A 1 110 ? 12.812 -17.734 1.602 1 98.69 110 ASP A O 1
ATOM 872 N N . ILE A 1 111 ? 14.977 -17.188 1.822 1 98.69 111 ILE A N 1
ATOM 873 C CA . ILE A 1 111 ? 15.203 -17.016 0.393 1 98.69 111 ILE A CA 1
ATOM 874 C C . ILE A 1 111 ? 16.312 -17.953 -0.077 1 98.69 111 ILE A C 1
ATOM 876 O O . ILE A 1 111 ? 17.359 -18.047 0.558 1 98.69 111 ILE A O 1
ATOM 880 N N . GLU A 1 112 ? 16.047 -18.656 -1.177 1 98.56 112 GLU A N 1
ATOM 881 C CA . GLU A 1 112 ? 17.047 -19.578 -1.71 1 98.56 112 GLU A CA 1
ATOM 882 C C . GLU A 1 112 ? 17.062 -19.547 -3.236 1 98.56 112 GLU A C 1
ATOM 884 O O . GLU A 1 112 ? 16.016 -19.562 -3.875 1 98.56 112 GLU A O 1
ATOM 889 N N . LEU A 1 113 ? 18.25 -19.406 -3.82 1 98.25 113 LEU A N 1
ATOM 890 C CA . LEU A 1 113 ? 18.406 -19.672 -5.246 1 98.25 113 LEU A CA 1
ATOM 891 C C . LEU A 1 113 ? 18.312 -21.156 -5.535 1 98.25 113 LEU A C 1
ATOM 893 O O . LEU A 1 113 ? 19.266 -21.906 -5.312 1 98.25 113 LEU A O 1
ATOM 897 N N . THR A 1 114 ? 17.25 -21.594 -6.051 1 98.06 114 THR A N 1
ATOM 898 C CA . THR A 1 114 ? 16.984 -23.016 -6.043 1 98.06 114 THR A CA 1
ATOM 899 C C . THR A 1 114 ? 17.375 -23.656 -7.379 1 98.06 114 THR A C 1
ATOM 901 O O . THR A 1 114 ? 17.75 -24.828 -7.43 1 98.06 114 THR A O 1
ATOM 904 N N . SER A 1 115 ? 17.312 -22.828 -8.484 1 96.94 115 SER A N 1
ATOM 905 C CA . SER A 1 115 ? 17.625 -23.406 -9.781 1 96.94 115 SER A CA 1
ATOM 906 C C . SER A 1 115 ? 18.094 -22.344 -10.766 1 96.94 115 SER A C 1
ATOM 908 O O . SER A 1 115 ? 17.641 -21.203 -10.703 1 96.94 115 SER A O 1
ATOM 910 N N . VAL A 1 116 ? 19.016 -22.672 -11.57 1 95.62 116 VAL A N 1
ATOM 911 C CA . VAL A 1 116 ? 19.422 -21.938 -12.766 1 95.62 116 VAL A CA 1
ATOM 912 C C . VAL A 1 116 ? 19.562 -22.906 -13.945 1 95.62 116 VAL A C 1
ATOM 914 O O . VAL A 1 116 ? 20.312 -23.875 -13.883 1 95.62 116 VAL A O 1
ATOM 917 N N . ARG A 1 117 ? 18.797 -22.609 -14.906 1 93.19 117 ARG A N 1
ATOM 918 C CA . ARG A 1 117 ? 18.844 -23.453 -16.094 1 93.19 117 ARG A CA 1
ATOM 919 C C . ARG A 1 117 ? 18.953 -22.609 -17.359 1 93.19 117 ARG A C 1
ATOM 921 O O . ARG A 1 117 ? 18.297 -21.562 -17.484 1 93.19 117 ARG A O 1
ATOM 928 N N . ARG A 1 118 ? 19.781 -23.031 -18.219 1 90.81 118 ARG A N 1
ATOM 929 C CA . ARG A 1 118 ? 19.875 -22.359 -19.516 1 90.81 118 ARG A CA 1
ATOM 930 C C . ARG A 1 118 ? 19.016 -23.062 -20.562 1 90.81 118 ARG A C 1
ATOM 932 O O . ARG A 1 118 ? 19.156 -24.266 -20.781 1 90.81 118 ARG A O 1
ATOM 939 N N . ILE A 1 119 ? 18.094 -22.359 -21.031 1 87.75 119 ILE A N 1
ATOM 940 C CA . ILE A 1 119 ? 17.219 -22.875 -22.078 1 87.75 119 ILE A CA 1
ATOM 941 C C . ILE A 1 119 ? 17.203 -21.906 -23.266 1 87.75 119 ILE A C 1
ATOM 943 O O . ILE A 1 119 ? 16.828 -20.75 -23.109 1 87.75 119 ILE A O 1
ATOM 947 N N . ALA A 1 120 ? 17.562 -22.406 -24.469 1 86.56 120 ALA A N 1
ATOM 948 C CA . ALA A 1 120 ? 17.547 -21.625 -25.703 1 86.56 120 ALA A CA 1
ATOM 949 C C . ALA A 1 120 ? 18.297 -20.312 -25.516 1 86.56 120 ALA A C 1
ATOM 951 O O . ALA A 1 120 ? 17.797 -19.25 -25.906 1 86.56 120 ALA A O 1
ATOM 952 N N . GLY A 1 121 ? 19.375 -20.328 -24.781 1 83.5 121 GLY A N 1
ATOM 953 C CA . GLY A 1 121 ? 20.266 -19.188 -24.641 1 83.5 121 GLY A CA 1
ATOM 954 C C . GLY A 1 121 ? 19.844 -18.234 -23.547 1 83.5 121 GLY A C 1
ATOM 955 O O . GLY A 1 121 ? 20.469 -17.203 -23.328 1 83.5 121 GLY A O 1
ATOM 956 N N . ARG A 1 122 ? 18.766 -18.578 -22.859 1 88.12 122 ARG A N 1
ATOM 957 C CA . ARG A 1 122 ? 18.312 -17.734 -21.75 1 88.12 122 ARG A CA 1
ATOM 958 C C . ARG A 1 122 ? 18.438 -18.469 -20.422 1 88.12 122 ARG A C 1
ATOM 960 O O . ARG A 1 122 ? 18.219 -19.672 -20.344 1 88.12 122 ARG A O 1
ATOM 967 N N . ASP A 1 123 ? 18.844 -17.734 -19.469 1 91.69 123 ASP A N 1
ATOM 968 C CA . ASP A 1 123 ? 18.938 -18.312 -18.141 1 91.69 123 ASP A CA 1
ATOM 969 C C . ASP A 1 123 ? 17.609 -18.203 -17.391 1 91.69 123 ASP A C 1
ATOM 971 O O . ASP A 1 123 ? 17.125 -17.094 -17.156 1 91.69 123 ASP A O 1
ATOM 975 N N . LEU A 1 124 ? 17.094 -19.344 -17.062 1 95.44 124 LEU A N 1
ATOM 976 C CA . LEU A 1 124 ? 15.938 -19.391 -16.172 1 95.44 124 LEU A CA 1
ATOM 977 C C . LEU A 1 124 ? 16.375 -19.547 -14.719 1 95.44 124 LEU A C 1
ATOM 979 O O . LEU A 1 124 ? 17.094 -20.484 -14.375 1 95.44 124 LEU A O 1
ATOM 983 N N . ILE A 1 125 ? 16 -18.594 -13.961 1 96.88 125 ILE A N 1
ATOM 984 C CA . ILE A 1 125 ? 16.438 -18.5 -12.57 1 96.88 125 ILE A CA 1
ATOM 985 C C . ILE A 1 125 ? 15.234 -18.703 -11.641 1 96.88 125 ILE A C 1
ATOM 987 O O . ILE A 1 125 ? 14.219 -18 -11.773 1 96.88 125 ILE A O 1
ATOM 991 N N . THR A 1 126 ? 15.32 -19.641 -10.727 1 98.31 126 THR A N 1
ATOM 992 C CA . THR A 1 126 ? 14.234 -19.859 -9.781 1 98.31 126 THR A CA 1
ATOM 993 C C . THR A 1 126 ? 14.672 -19.516 -8.359 1 98.31 126 THR A C 1
ATOM 995 O O . THR A 1 126 ? 15.703 -20 -7.887 1 98.31 126 THR A O 1
ATOM 998 N N . VAL A 1 127 ? 13.961 -18.672 -7.754 1 98.5 127 VAL A N 1
ATOM 999 C CA . VAL A 1 127 ? 14.125 -18.328 -6.348 1 98.5 127 VAL A CA 1
ATOM 1000 C C . VAL A 1 127 ? 12.953 -18.859 -5.539 1 98.5 127 VAL A C 1
ATOM 1002 O O . VAL A 1 127 ? 11.789 -18.703 -5.93 1 98.5 127 VAL A O 1
ATOM 1005 N N . THR A 1 128 ? 13.25 -19.547 -4.438 1 98.81 128 THR A N 1
ATOM 1006 C CA . THR A 1 128 ? 12.227 -20.125 -3.572 1 98.81 128 THR A CA 1
ATOM 1007 C C . THR A 1 128 ? 12.188 -19.406 -2.229 1 98.81 128 THR A C 1
ATOM 1009 O O . THR A 1 128 ? 13.227 -19.156 -1.614 1 98.81 128 THR A O 1
ATOM 1012 N N . ASN A 1 129 ? 11.023 -19 -1.806 1 98.88 129 ASN A N 1
ATOM 1013 C CA . ASN A 1 129 ? 10.773 -18.453 -0.481 1 98.88 129 ASN A CA 1
ATOM 1014 C C . ASN A 1 129 ? 9.992 -19.422 0.401 1 98.88 129 ASN A C 1
ATOM 1016 O O . ASN A 1 129 ? 8.977 -19.969 -0.024 1 98.88 129 ASN A O 1
ATOM 1020 N N . THR A 1 130 ? 10.477 -19.656 1.582 1 98.75 130 THR A N 1
ATOM 1021 C CA . THR A 1 130 ? 9.789 -20.453 2.586 1 98.75 130 THR A CA 1
ATOM 1022 C C . THR A 1 130 ? 9.297 -19.578 3.734 1 98.75 130 THR A C 1
ATOM 1024 O O . THR A 1 130 ? 10.086 -18.844 4.348 1 98.75 130 THR A O 1
ATOM 1027 N N . PHE A 1 131 ? 8 -19.641 3.957 1 98.88 131 PHE A N 1
ATOM 1028 C CA . PHE A 1 131 ? 7.383 -18.891 5.043 1 98.88 131 PHE A CA 1
ATOM 1029 C C . PHE A 1 131 ? 7.148 -19.781 6.254 1 98.88 131 PHE A C 1
ATOM 1031 O O . PHE A 1 131 ? 6.426 -20.781 6.164 1 98.88 131 PHE A O 1
ATOM 1038 N N . THR A 1 132 ? 7.719 -19.422 7.383 1 98.75 132 THR A N 1
ATOM 1039 C CA . THR A 1 132 ? 7.645 -20.25 8.586 1 98.75 132 THR A CA 1
ATOM 1040 C C . THR A 1 132 ? 7.004 -19.453 9.734 1 98.75 132 THR A C 1
ATOM 1042 O O . THR A 1 132 ? 7.367 -18.312 9.984 1 98.75 132 THR A O 1
ATOM 1045 N N . ASP A 1 133 ? 6.031 -20.094 10.391 1 98.38 133 ASP A N 1
ATOM 1046 C CA . ASP A 1 133 ? 5.363 -19.406 11.492 1 98.38 133 ASP A CA 1
ATOM 1047 C C . ASP A 1 133 ? 6.16 -19.531 12.789 1 98.38 133 ASP A C 1
ATOM 1049 O O . ASP A 1 133 ? 7.266 -20.094 12.789 1 98.38 133 ASP A O 1
ATOM 1053 N N . THR A 1 134 ? 5.676 -19 13.906 1 97.88 134 THR A N 1
ATOM 1054 C CA . THR A 1 134 ? 6.402 -18.938 15.164 1 97.88 134 THR A CA 1
ATOM 1055 C C . THR A 1 134 ? 6.492 -20.312 15.82 1 97.88 134 THR A C 1
ATOM 1057 O O . THR A 1 134 ? 7.305 -20.516 16.719 1 97.88 134 THR A O 1
ATOM 1060 N N . ALA A 1 135 ? 5.688 -21.234 15.422 1 97.19 135 ALA A N 1
ATOM 1061 C CA . ALA A 1 135 ? 5.766 -22.609 15.914 1 97.19 135 ALA A CA 1
ATOM 1062 C C . ALA A 1 135 ? 6.816 -23.406 15.148 1 97.19 135 ALA A C 1
ATOM 1064 O O . ALA A 1 135 ? 7.066 -24.578 15.453 1 97.19 135 ALA A O 1
ATOM 1065 N N . GLY A 1 136 ? 7.402 -22.781 14.117 1 97.12 136 GLY A N 1
ATOM 1066 C CA . GLY A 1 136 ? 8.438 -23.438 13.328 1 97.12 136 GLY A CA 1
ATOM 1067 C C . GLY A 1 136 ? 7.883 -24.266 12.18 1 97.12 136 GLY A C 1
ATOM 1068 O O . GLY A 1 136 ? 8.586 -25.109 11.625 1 97.12 136 GLY A O 1
ATOM 1069 N N . GLU A 1 137 ? 6.656 -24.078 11.852 1 98.25 137 GLU A N 1
ATOM 1070 C CA . GLU A 1 137 ? 6.051 -24.797 10.734 1 98.25 137 GLU A CA 1
ATOM 1071 C C . GLU A 1 137 ? 6.055 -23.969 9.461 1 98.25 137 GLU A C 1
ATOM 1073 O O . GLU A 1 137 ? 5.707 -22.781 9.492 1 98.25 137 GLU A O 1
ATOM 1078 N N . VAL A 1 138 ? 6.434 -24.641 8.344 1 98.69 138 VAL A N 1
ATOM 1079 C CA . VAL A 1 138 ? 6.32 -23.984 7.043 1 98.69 138 VAL A CA 1
ATOM 1080 C C . VAL A 1 138 ? 4.855 -23.938 6.621 1 98.69 138 VAL A C 1
ATOM 1082 O O . VAL A 1 138 ? 4.203 -24.969 6.461 1 98.69 138 VAL A O 1
ATOM 1085 N N . VAL A 1 139 ? 4.395 -22.734 6.438 1 98.69 139 VAL A N 1
ATOM 1086 C CA . VAL A 1 139 ? 2.971 -22.578 6.16 1 98.69 139 VAL A CA 1
ATOM 1087 C C . VAL A 1 139 ? 2.76 -22.297 4.676 1 98.69 139 VAL A C 1
ATOM 1089 O O . VAL A 1 139 ? 1.645 -22.422 4.164 1 98.69 139 VAL A O 1
ATOM 1092 N N . HIS A 1 140 ? 3.787 -21.875 3.979 1 98.81 140 HIS A N 1
ATOM 1093 C CA . HIS A 1 140 ? 3.713 -21.531 2.561 1 98.81 140 HIS A CA 1
ATOM 1094 C C . HIS A 1 140 ? 5.082 -21.641 1.897 1 98.81 140 HIS A C 1
ATOM 1096 O O . HIS A 1 140 ? 6.102 -21.312 2.51 1 98.81 140 HIS A O 1
ATOM 1102 N N . THR A 1 141 ? 5.133 -22.094 0.678 1 98.81 141 THR A N 1
ATOM 1103 C CA . THR A 1 141 ? 6.312 -22.094 -0.179 1 98.81 141 THR A CA 1
ATOM 1104 C C . THR A 1 141 ? 6.004 -21.438 -1.526 1 98.81 141 THR A C 1
ATOM 1106 O O . THR A 1 141 ? 4.984 -21.75 -2.146 1 98.81 141 THR A O 1
ATOM 1109 N N . LEU A 1 142 ? 6.859 -20.547 -1.941 1 98.88 142 LEU A N 1
ATOM 1110 C CA . LEU A 1 142 ? 6.672 -19.781 -3.176 1 98.88 142 LEU A CA 1
ATOM 1111 C C . LEU A 1 142 ? 7.871 -19.953 -4.102 1 98.88 142 LEU A C 1
ATOM 1113 O O . LEU A 1 142 ? 9.016 -19.75 -3.691 1 98.88 142 LEU A O 1
ATOM 1117 N N . HIS A 1 143 ? 7.648 -20.406 -5.332 1 98.81 143 HIS A N 1
ATOM 1118 C CA . HIS A 1 143 ? 8.688 -20.5 -6.352 1 98.81 143 HIS A CA 1
ATOM 1119 C C . HIS A 1 143 ? 8.484 -19.453 -7.441 1 98.81 143 HIS A C 1
ATOM 1121 O O . HIS A 1 143 ? 7.453 -19.438 -8.117 1 98.81 143 HIS A O 1
ATOM 1127 N N . THR A 1 144 ? 9.414 -18.578 -7.578 1 98.5 144 THR A N 1
ATOM 1128 C CA . THR A 1 144 ? 9.422 -17.562 -8.617 1 98.5 144 THR A CA 1
ATOM 1129 C C . THR A 1 144 ? 10.477 -17.875 -9.68 1 98.5 144 THR A C 1
ATOM 1131 O O . THR A 1 144 ? 11.664 -18 -9.359 1 98.5 144 THR A O 1
ATOM 1134 N N . THR A 1 145 ? 10.086 -17.984 -10.891 1 97.62 145 THR A N 1
ATOM 1135 C CA . THR A 1 145 ? 11.023 -18.203 -11.992 1 97.62 145 THR A CA 1
ATOM 1136 C C . THR A 1 145 ? 11.062 -16.984 -12.914 1 97.62 145 THR A C 1
ATOM 1138 O O . THR A 1 145 ? 10.016 -16.5 -13.352 1 97.62 145 THR A O 1
ATOM 1141 N N . VAL A 1 146 ? 12.25 -16.516 -13.156 1 95.88 146 VAL A N 1
ATOM 1142 C CA . VAL A 1 146 ? 12.453 -15.367 -14.031 1 95.88 146 VAL A CA 1
ATOM 1143 C C . VAL A 1 146 ? 13.469 -15.719 -15.117 1 95.88 146 VAL A C 1
ATOM 1145 O O . VAL A 1 146 ? 14.203 -16.703 -14.992 1 95.88 146 VAL A O 1
ATOM 1148 N N . VAL A 1 147 ? 13.461 -14.961 -16.172 1 93.19 147 VAL A N 1
ATOM 1149 C CA . VAL A 1 147 ? 14.5 -14.984 -17.203 1 93.19 147 VAL A CA 1
ATOM 1150 C C . VAL A 1 147 ? 15.336 -13.711 -17.125 1 93.19 147 VAL A C 1
ATOM 1152 O O . VAL A 1 147 ? 14.789 -12.617 -16.953 1 93.19 147 VAL A O 1
ATOM 1155 N N . GLY A 1 148 ? 16.609 -13.805 -17.156 1 87.5 148 GLY A N 1
ATOM 1156 C CA . GLY A 1 148 ? 17.5 -12.656 -17.219 1 87.5 148 GLY A CA 1
ATOM 1157 C C . GLY A 1 148 ? 17.578 -12.023 -18.594 1 87.5 148 GLY A C 1
ATOM 1158 O O . GLY A 1 148 ? 17.688 -12.727 -19.594 1 87.5 148 GLY A O 1
ATOM 1159 N N . ILE A 1 149 ? 17.469 -10.664 -18.594 1 84 149 ILE A N 1
ATOM 1160 C CA . ILE A 1 149 ? 17.547 -9.914 -19.828 1 84 149 ILE A CA 1
ATOM 1161 C C . ILE A 1 149 ? 18.766 -8.984 -19.797 1 84 149 ILE A C 1
ATOM 1163 O O . ILE A 1 149 ? 19.031 -8.352 -18.781 1 84 149 ILE A O 1
ATOM 1167 N N . THR A 1 150 ? 19.469 -8.93 -20.844 1 80.5 150 THR A N 1
ATOM 1168 C CA . THR A 1 150 ? 20.656 -8.086 -20.922 1 80.5 150 THR A CA 1
ATOM 1169 C C . THR A 1 150 ? 20.406 -6.902 -21.859 1 80.5 150 THR A C 1
ATOM 1171 O O . THR A 1 150 ? 19.406 -6.867 -22.578 1 80.5 150 THR A O 1
ATOM 1174 N N . ALA A 1 151 ? 21.344 -5.93 -21.766 1 73.12 151 ALA A N 1
ATOM 1175 C CA . ALA A 1 151 ? 21.25 -4.691 -22.531 1 73.12 151 ALA A CA 1
ATOM 1176 C C . ALA A 1 151 ? 21.141 -4.98 -24.031 1 73.12 151 ALA A C 1
ATOM 1178 O O . ALA A 1 151 ? 20.562 -4.184 -24.781 1 73.12 151 ALA A O 1
ATOM 1179 N N . GLU A 1 152 ? 21.688 -5.992 -24.422 1 75.5 152 GLU A N 1
ATOM 1180 C CA . GLU A 1 152 ? 21.625 -6.312 -25.844 1 75.5 152 GLU A CA 1
ATOM 1181 C C . GLU A 1 152 ? 20.188 -6.621 -26.281 1 75.5 152 GLU A C 1
ATOM 1183 O O . GLU A 1 152 ? 19.875 -6.559 -27.469 1 75.5 152 GLU A O 1
ATOM 1188 N N . ASP A 1 153 ? 19.359 -6.699 -25.281 1 73.06 153 ASP A N 1
ATOM 1189 C CA . ASP A 1 153 ? 18.016 -7.141 -25.594 1 73.06 153 ASP A CA 1
ATOM 1190 C C . ASP A 1 153 ? 17.031 -5.969 -25.547 1 73.06 153 ASP A C 1
ATOM 1192 O O . ASP A 1 153 ? 15.844 -6.137 -25.828 1 73.06 153 ASP A O 1
ATOM 1196 N N . VAL A 1 154 ? 17.609 -4.762 -25.188 1 73.38 154 VAL A N 1
ATOM 1197 C CA . VAL A 1 154 ? 16.672 -3.654 -25 1 73.38 154 VAL A CA 1
ATOM 1198 C C . VAL A 1 154 ? 17.266 -2.375 -25.578 1 73.38 154 VAL A C 1
ATOM 1200 O O . VAL A 1 154 ? 18.469 -2.316 -25.859 1 73.38 154 VAL A O 1
ATOM 1203 N N . ASP A 1 155 ? 16.328 -1.365 -25.812 1 81.75 155 ASP A N 1
ATOM 1204 C CA . ASP A 1 155 ? 16.75 -0.038 -26.25 1 81.75 155 ASP A CA 1
ATOM 1205 C C . ASP A 1 155 ? 17.719 0.573 -25.234 1 81.75 155 ASP A C 1
ATOM 1207 O O . ASP A 1 155 ? 17.453 0.588 -24.031 1 81.75 155 ASP A O 1
ATOM 1211 N N . PRO A 1 156 ? 18.828 1.004 -25.688 1 82.38 156 PRO A N 1
ATOM 1212 C CA . PRO A 1 156 ? 19.828 1.571 -24.781 1 82.38 156 PRO A CA 1
ATOM 1213 C C . PRO A 1 156 ? 19.297 2.746 -23.969 1 82.38 156 PRO A C 1
ATOM 1215 O O . PRO A 1 156 ? 19.844 3.064 -22.906 1 82.38 156 PRO A O 1
ATOM 1218 N N . ALA A 1 157 ? 18.234 3.314 -24.5 1 87.5 157 ALA A N 1
ATOM 1219 C CA . ALA A 1 157 ? 17.672 4.48 -23.828 1 87.5 157 ALA A CA 1
ATOM 1220 C C . ALA A 1 157 ? 16.859 4.07 -22.594 1 87.5 157 ALA A C 1
ATOM 1222 O O . ALA A 1 157 ? 16.5 4.914 -21.766 1 87.5 157 ALA A O 1
ATOM 1223 N N . ILE A 1 158 ? 16.672 2.816 -22.469 1 86.56 158 ILE A N 1
ATOM 1224 C CA . ILE A 1 158 ? 15.766 2.367 -21.406 1 86.56 158 ILE A CA 1
ATOM 1225 C C . ILE A 1 158 ? 16.438 2.547 -20.047 1 86.56 158 ILE A C 1
ATOM 1227 O O . ILE A 1 158 ? 15.766 2.859 -19.062 1 86.56 158 ILE A O 1
ATOM 1231 N N . ARG A 1 159 ? 17.688 2.445 -19.953 1 86.19 159 ARG A N 1
ATOM 1232 C CA . ARG A 1 159 ? 18.391 2.467 -18.672 1 86.19 159 ARG A CA 1
ATOM 1233 C C . ARG A 1 159 ? 18.281 3.838 -18.016 1 86.19 159 ARG A C 1
ATOM 1235 O O . ARG A 1 159 ? 17.781 3.959 -16.891 1 86.19 159 ARG A O 1
ATOM 1242 N N . PRO A 1 160 ? 18.672 4.855 -18.734 1 86.31 160 PRO A N 1
ATOM 1243 C CA . PRO A 1 160 ? 18.516 6.164 -18.094 1 86.31 160 PRO A CA 1
ATOM 1244 C C . PRO A 1 160 ? 17.062 6.535 -17.828 1 86.31 160 PRO A C 1
ATOM 1246 O O . PRO A 1 160 ? 16.766 7.223 -16.859 1 86.31 160 PRO A O 1
ATOM 1249 N N . ALA A 1 161 ? 16.172 6.094 -18.672 1 90.06 161 ALA A N 1
ATOM 1250 C CA . ALA A 1 161 ? 14.75 6.398 -18.5 1 90.06 161 ALA A CA 1
ATOM 1251 C C . ALA A 1 161 ? 14.203 5.758 -17.234 1 90.06 161 ALA A C 1
ATOM 1253 O O . ALA A 1 161 ? 13.484 6.402 -16.453 1 90.06 161 ALA A O 1
ATOM 1254 N N . VAL A 1 162 ? 14.562 4.539 -17.031 1 89.31 162 VAL A N 1
ATOM 1255 C CA . VAL A 1 162 ? 14.109 3.816 -15.852 1 89.31 162 VAL A CA 1
ATOM 1256 C C . VAL A 1 162 ? 14.695 4.457 -14.594 1 89.31 162 VAL A C 1
ATOM 1258 O O . VAL A 1 162 ? 13.984 4.664 -13.609 1 89.31 162 VAL A O 1
ATOM 1261 N N . GLN A 1 163 ? 15.938 4.809 -14.633 1 86.5 163 GLN A N 1
ATOM 1262 C CA . GLN A 1 163 ? 16.609 5.434 -13.492 1 86.5 163 GLN A CA 1
ATOM 1263 C C . GLN A 1 163 ? 15.914 6.738 -13.102 1 86.5 163 GLN A C 1
ATOM 1265 O O . GLN A 1 163 ? 15.805 7.059 -11.914 1 86.5 163 GLN A O 1
ATOM 1270 N N . GLY A 1 164 ? 15.438 7.402 -14.039 1 88.5 164 GLY A N 1
ATOM 1271 C CA . GLY A 1 164 ? 14.828 8.703 -13.805 1 88.5 164 GLY A CA 1
ATOM 1272 C C . GLY A 1 164 ? 13.477 8.617 -13.117 1 88.5 164 GLY A C 1
ATOM 1273 O O . GLY A 1 164 ? 13.062 9.555 -12.438 1 88.5 164 GLY A O 1
ATOM 1274 N N . VAL A 1 165 ? 12.82 7.441 -13.234 1 93.38 165 VAL A N 1
ATOM 1275 C CA . VAL A 1 165 ? 11.445 7.395 -12.758 1 93.38 165 VAL A CA 1
ATOM 1276 C C . VAL A 1 165 ? 11.344 6.465 -11.555 1 93.38 165 VAL A C 1
ATOM 1278 O O . VAL A 1 165 ? 10.32 6.445 -10.859 1 93.38 165 VAL A O 1
ATOM 1281 N N . MET A 1 166 ? 12.391 5.773 -11.227 1 91.5 166 MET A N 1
ATOM 1282 C CA . MET A 1 166 ? 12.336 4.75 -10.188 1 91.5 166 MET A CA 1
ATOM 1283 C C . MET A 1 166 ? 12.219 5.383 -8.805 1 91.5 166 MET A C 1
ATOM 1285 O O . MET A 1 166 ? 12.844 6.406 -8.523 1 91.5 166 MET A O 1
ATOM 1289 N N . MET A 1 167 ? 11.422 4.734 -8.008 1 91.62 167 MET A N 1
ATOM 1290 C CA . MET A 1 167 ? 11.289 5.23 -6.641 1 91.62 167 MET A CA 1
ATOM 1291 C C . MET A 1 167 ? 12.594 5.062 -5.875 1 91.62 167 MET A C 1
ATOM 1293 O O . MET A 1 167 ? 13.445 4.254 -6.254 1 91.62 167 MET A O 1
ATOM 1297 N N . HIS A 1 168 ? 12.648 5.715 -4.797 1 88.38 168 HIS A N 1
ATOM 1298 C CA . HIS A 1 168 ? 13.836 5.637 -3.949 1 88.38 168 HIS A CA 1
ATOM 1299 C C . HIS A 1 168 ? 14.016 4.234 -3.383 1 88.38 168 HIS A C 1
ATOM 1301 O O . HIS A 1 168 ? 13.039 3.523 -3.146 1 88.38 168 HIS A O 1
ATOM 1307 N N . GLY A 1 169 ? 15.266 3.836 -3.199 1 81.94 169 GLY A N 1
ATOM 1308 C CA . GLY A 1 169 ? 15.594 2.594 -2.52 1 81.94 169 GLY A CA 1
ATOM 1309 C C . GLY A 1 169 ? 15.477 1.374 -3.412 1 81.94 169 GLY A C 1
ATOM 1310 O O . GLY A 1 169 ? 15.758 0.253 -2.982 1 81.94 169 GLY A O 1
ATOM 1311 N N . ILE A 1 170 ? 15.008 1.52 -4.641 1 78.81 170 ILE A N 1
ATOM 1312 C CA . ILE A 1 170 ? 14.859 0.389 -5.551 1 78.81 170 ILE A CA 1
ATOM 1313 C C . ILE A 1 170 ? 15.828 0.545 -6.727 1 78.81 170 ILE A C 1
ATOM 1315 O O . ILE A 1 170 ? 15.891 1.609 -7.348 1 78.81 170 ILE A O 1
ATOM 1319 N N . ASN A 1 171 ? 16.641 -0.479 -6.863 1 74.06 171 ASN A N 1
ATOM 1320 C CA . ASN A 1 171 ? 17.516 -0.558 -8.023 1 74.06 171 ASN A CA 1
ATOM 1321 C C . ASN A 1 171 ? 17.156 -1.732 -8.93 1 74.06 171 ASN A C 1
ATOM 1323 O O . ASN A 1 171 ? 17.562 -2.867 -8.672 1 74.06 171 ASN A O 1
ATOM 1327 N N . MET A 1 172 ? 16.484 -1.457 -10 1 67.12 172 MET A N 1
ATOM 1328 C CA . MET A 1 172 ? 15.992 -2.508 -10.891 1 67.12 172 MET A CA 1
ATOM 1329 C C . MET A 1 172 ? 17.047 -2.873 -11.922 1 67.12 172 MET A C 1
ATOM 1331 O O . MET A 1 172 ? 16.953 -3.916 -12.578 1 67.12 172 MET A O 1
ATOM 1335 N N . LEU A 1 173 ? 18.062 -1.882 -12.062 1 66.31 173 LEU A N 1
ATOM 1336 C CA . LEU A 1 173 ? 19.031 -2.076 -13.125 1 66.31 173 LEU A CA 1
ATOM 1337 C C . LEU A 1 173 ? 20.266 -2.807 -12.609 1 66.31 173 LEU A C 1
ATOM 1339 O O . LEU A 1 173 ? 21.297 -2.852 -13.281 1 66.31 173 LEU A O 1
ATOM 1343 N N . GLY A 1 174 ? 20.109 -3.527 -11.602 1 61.72 174 GLY A N 1
ATOM 1344 C CA . GLY A 1 174 ? 21.219 -4.328 -11.094 1 61.72 174 GLY A CA 1
ATOM 1345 C C . GLY A 1 174 ? 22.344 -3.498 -10.516 1 61.72 174 GLY A C 1
ATOM 1346 O O . GLY A 1 174 ? 22.438 -2.297 -10.781 1 61.72 174 GLY A O 1
ATOM 1347 N N . VAL A 1 175 ? 22.844 -3.887 -9.312 1 57.06 175 VAL A N 1
ATOM 1348 C CA . VAL A 1 175 ? 23.969 -3.207 -8.68 1 57.06 175 VAL A CA 1
ATOM 1349 C C . VAL A 1 175 ? 25.219 -3.377 -9.539 1 57.06 175 VAL A C 1
ATOM 1351 O O . VAL A 1 175 ? 25.391 -4.402 -10.203 1 57.06 175 VAL A O 1
ATOM 1354 N N . GLU A 1 176 ? 25.766 -2.154 -9.664 1 54.62 176 GLU A N 1
ATOM 1355 C CA . GLU A 1 176 ? 27.125 -2.258 -10.211 1 54.62 176 GLU A CA 1
ATOM 1356 C C . GLU A 1 176 ? 27.938 -3.303 -9.461 1 54.62 176 GLU A C 1
ATOM 1358 O O . GLU A 1 176 ? 27.719 -3.535 -8.273 1 54.62 176 GLU A O 1
ATOM 1363 N N . GLU A 1 177 ? 28.531 -4.141 -10.195 1 53.47 177 GLU A N 1
ATOM 1364 C CA . GLU A 1 177 ? 29.453 -5.164 -9.719 1 53.47 177 GLU A CA 1
ATOM 1365 C C . GLU A 1 177 ? 30.172 -4.703 -8.453 1 53.47 177 GLU A C 1
ATOM 1367 O O . GLU A 1 177 ? 30.828 -3.654 -8.453 1 53.47 177 GLU A O 1
ATOM 1372 N N . THR A 1 178 ? 29.484 -4.883 -7.316 1 56.69 178 THR A N 1
ATOM 1373 C CA . THR A 1 178 ? 30.328 -4.66 -6.148 1 56.69 178 THR A CA 1
ATOM 1374 C C . THR A 1 178 ? 31.578 -5.543 -6.207 1 56.69 178 THR A C 1
ATOM 1376 O O . THR A 1 178 ? 31.531 -6.668 -6.707 1 56.69 178 THR A O 1
ATOM 1379 N N . ASN A 1 179 ? 32.688 -4.922 -6.188 1 61.34 179 ASN A N 1
ATOM 1380 C CA . ASN A 1 179 ? 33.969 -5.602 -6.203 1 61.34 179 ASN A CA 1
ATOM 1381 C C . ASN A 1 179 ? 34.156 -6.492 -4.977 1 61.34 179 ASN A C 1
ATOM 1383 O O . ASN A 1 179 ? 35.219 -7.074 -4.777 1 61.34 179 ASN A O 1
ATOM 1387 N N . ALA A 1 180 ? 33.094 -6.605 -4.219 1 65.44 180 ALA A N 1
ATOM 1388 C CA . ALA A 1 180 ? 33.312 -7.504 -3.086 1 65.44 180 ALA A CA 1
ATOM 1389 C C . ALA A 1 180 ? 33.219 -8.961 -3.52 1 65.44 180 ALA A C 1
ATOM 1391 O O . ALA A 1 180 ? 32.375 -9.312 -4.352 1 65.44 180 ALA A O 1
ATOM 1392 N N . PRO A 1 181 ? 34.062 -9.711 -2.941 1 82.12 181 PRO A N 1
ATOM 1393 C CA . PRO A 1 181 ? 34.031 -11.133 -3.305 1 82.12 181 PRO A CA 1
ATOM 1394 C C . PRO A 1 181 ? 32.719 -11.812 -2.895 1 82.12 181 PRO A C 1
ATOM 1396 O O . PRO A 1 181 ? 32.188 -11.531 -1.815 1 82.12 181 PRO A O 1
ATOM 1399 N N . TYR A 1 182 ? 32.125 -12.586 -3.801 1 88.25 182 TYR A N 1
ATOM 1400 C CA . TYR A 1 182 ? 30.906 -13.375 -3.559 1 88.25 182 TYR A CA 1
ATOM 1401 C C . TYR A 1 182 ? 31.188 -14.516 -2.594 1 88.25 182 TYR A C 1
ATOM 1403 O O . TYR A 1 182 ? 32.188 -15.242 -2.756 1 88.25 182 TYR A O 1
ATOM 1411 N N . GLU A 1 183 ? 30.438 -14.57 -1.484 1 92.38 183 GLU A N 1
ATOM 1412 C CA . GLU A 1 183 ? 30.484 -15.703 -0.566 1 92.38 183 GLU A CA 1
ATOM 1413 C C . GLU A 1 183 ? 29.141 -16.438 -0.531 1 92.38 183 GLU A C 1
ATOM 1415 O O . GLU A 1 183 ? 28.109 -15.828 -0.244 1 92.38 183 GLU A O 1
ATOM 1420 N N . LYS A 1 184 ? 29.188 -17.656 -0.775 1 94.69 184 LYS A N 1
ATOM 1421 C CA . LYS A 1 184 ? 27.969 -18.453 -0.784 1 94.69 184 LYS A CA 1
ATOM 1422 C C . LYS A 1 184 ? 27.562 -18.859 0.631 1 94.69 184 LYS A C 1
ATOM 1424 O O . LYS A 1 184 ? 28.375 -19.375 1.392 1 94.69 184 LYS A O 1
ATOM 1429 N N . THR A 1 185 ? 26.391 -18.562 0.983 1 96.56 185 THR A N 1
ATOM 1430 C CA . THR A 1 185 ? 25.766 -19.078 2.203 1 96.56 185 THR A CA 1
ATOM 1431 C C . THR A 1 185 ? 24.688 -20.109 1.875 1 96.56 185 THR A C 1
ATOM 1433 O O . THR A 1 185 ? 23.984 -19.969 0.878 1 96.56 185 THR A O 1
ATOM 1436 N N . VAL A 1 186 ? 24.625 -21.125 2.684 1 96.88 186 VAL A N 1
ATOM 1437 C CA . VAL A 1 186 ? 23.672 -22.203 2.414 1 96.88 186 VAL A CA 1
ATOM 1438 C C . VAL A 1 186 ? 22.734 -22.359 3.604 1 96.88 186 VAL A C 1
ATOM 1440 O O . VAL A 1 186 ? 23.062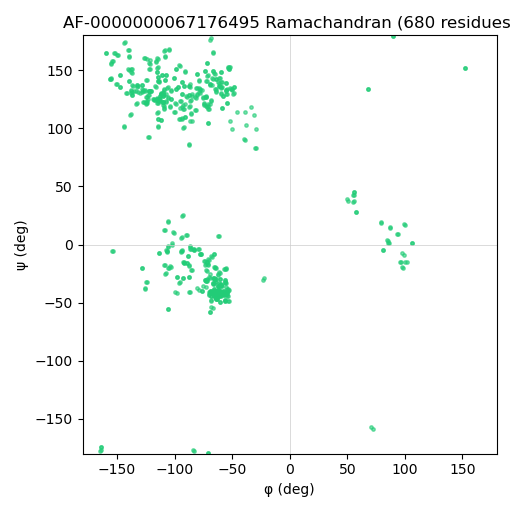 -21.953 4.719 1 96.88 186 VAL A O 1
ATOM 1443 N N . ARG A 1 187 ? 21.625 -22.875 3.33 1 96.19 187 ARG A N 1
ATOM 1444 C CA . ARG A 1 187 ? 20.641 -23.125 4.375 1 96.19 187 ARG A CA 1
ATOM 1445 C C . ARG A 1 187 ? 21.219 -24.047 5.449 1 96.19 187 ARG A C 1
ATOM 1447 O O . ARG A 1 187 ? 21.828 -25.062 5.137 1 96.19 187 ARG A O 1
ATOM 1454 N N . PRO A 1 188 ? 20.984 -23.688 6.664 1 94.06 188 PRO A N 1
ATOM 1455 C CA . PRO A 1 188 ? 21.391 -24.625 7.715 1 94.06 188 PRO A CA 1
ATOM 1456 C C . PRO A 1 188 ? 20.719 -25.984 7.594 1 94.06 188 PRO A C 1
ATOM 1458 O O . PRO A 1 188 ? 19.578 -26.078 7.148 1 94.06 188 PRO A O 1
ATOM 1461 N N . GLU A 1 189 ? 21.469 -26.922 8.016 1 91.88 189 GLU A N 1
ATOM 1462 C CA . GLU A 1 189 ? 20.922 -28.281 7.953 1 91.88 189 GLU A CA 1
ATOM 1463 C C . GLU A 1 189 ? 19.703 -28.422 8.859 1 91.88 189 GLU A C 1
ATOM 1465 O O . GLU A 1 189 ? 19.625 -27.781 9.906 1 91.88 189 GLU A O 1
ATOM 1470 N N . GLY A 1 190 ? 18.734 -29.125 8.469 1 89 190 GLY A N 1
ATOM 1471 C CA . GLY A 1 190 ? 17.531 -29.375 9.234 1 89 190 GLY A CA 1
ATOM 1472 C C . GLY A 1 190 ? 16.312 -29.641 8.375 1 89 190 GLY A C 1
ATOM 1473 O O . GLY A 1 190 ? 16.281 -29.234 7.207 1 89 190 GLY A O 1
ATOM 1474 N N . GLU A 1 191 ? 15.438 -30.375 8.922 1 90.31 191 GLU A N 1
ATOM 1475 C CA . GLU A 1 191 ? 14.219 -30.703 8.195 1 90.31 191 GLU A CA 1
ATOM 1476 C C . GLU A 1 191 ? 13.203 -29.562 8.281 1 90.31 191 GLU A C 1
ATOM 1478 O O . GLU A 1 191 ? 13.047 -28.938 9.328 1 90.31 191 GLU A O 1
ATOM 1483 N N . LEU A 1 192 ? 12.641 -29.25 7.199 1 94.88 192 LEU A N 1
ATOM 1484 C CA . LEU A 1 192 ? 11.516 -28.328 7.172 1 94.88 192 LEU A CA 1
ATOM 1485 C C . LEU A 1 192 ? 10.25 -29.016 7.691 1 94.88 192 LEU A C 1
ATOM 1487 O O . LEU A 1 192 ? 9.867 -30.078 7.211 1 94.88 192 LEU A O 1
ATOM 1491 N N . ARG A 1 193 ? 9.633 -28.469 8.742 1 96.94 193 ARG A N 1
ATOM 1492 C CA . ARG A 1 193 ? 8.352 -28.969 9.234 1 96.94 193 ARG A CA 1
ATOM 1493 C C . ARG A 1 193 ? 7.191 -28.312 8.484 1 96.94 193 ARG A C 1
ATOM 1495 O O . ARG A 1 193 ? 6.859 -27.156 8.727 1 96.94 193 ARG A O 1
ATOM 1502 N N . ILE A 1 194 ? 6.574 -29.062 7.629 1 97.94 194 ILE A N 1
ATOM 1503 C CA . ILE A 1 194 ? 5.48 -28.562 6.812 1 97.94 194 ILE A CA 1
ATOM 1504 C C . ILE A 1 194 ? 4.188 -28.547 7.625 1 97.94 194 ILE A C 1
ATOM 1506 O O . ILE A 1 194 ? 3.832 -29.562 8.242 1 97.94 194 ILE A O 1
ATOM 1510 N N . ALA A 1 195 ? 3.518 -27.438 7.629 1 97.19 195 ALA A N 1
ATOM 1511 C CA . ALA A 1 195 ? 2.24 -27.344 8.336 1 97.19 195 ALA A CA 1
ATOM 1512 C C . ALA A 1 195 ? 1.227 -28.328 7.754 1 97.19 195 ALA A C 1
ATOM 1514 O O . ALA A 1 195 ? 1.152 -28.516 6.539 1 97.19 195 ALA A O 1
ATOM 1515 N N . GLN A 1 196 ? 0.442 -28.875 8.602 1 92.38 196 GLN A N 1
ATOM 1516 C CA . GLN A 1 196 ? -0.532 -29.875 8.18 1 92.38 196 GLN A CA 1
ATOM 1517 C C . GLN A 1 196 ? -1.947 -29.297 8.195 1 92.38 196 GLN A C 1
ATOM 1519 O O . GLN A 1 196 ? -2.898 -29.969 7.801 1 92.38 196 GLN A O 1
ATOM 1524 N N . GLY A 1 197 ? -2.113 -28.094 8.664 1 85.38 197 GLY A N 1
ATOM 1525 C CA . GLY A 1 197 ? -3.422 -27.484 8.812 1 85.38 197 GLY A CA 1
ATOM 1526 C C . GLY A 1 197 ? -4.227 -27.469 7.523 1 85.38 197 GLY A C 1
ATOM 1527 O O . GLY A 1 197 ? -5.438 -27.672 7.543 1 85.38 197 GLY A O 1
ATOM 1528 N N . GLY A 1 198 ? -3.59 -27.266 6.434 1 82.25 198 GLY A N 1
ATOM 1529 C CA . GLY A 1 198 ? -4.281 -27.281 5.156 1 82.25 198 GLY A CA 1
ATOM 1530 C C . GLY A 1 198 ? -4.82 -28.656 4.797 1 82.25 198 GLY A C 1
ATOM 1531 O O . GLY A 1 198 ? -5.914 -28.766 4.238 1 82.25 198 GLY A O 1
ATOM 1532 N N . ALA A 1 199 ? -4.125 -29.625 5.195 1 82.25 199 ALA A N 1
ATOM 1533 C CA . ALA A 1 199 ? -4.504 -30.984 4.848 1 82.25 199 ALA A CA 1
ATOM 1534 C C . ALA A 1 199 ? -5.512 -31.547 5.848 1 82.25 199 ALA A C 1
ATOM 1536 O O . ALA A 1 199 ? -6.285 -32.438 5.52 1 82.25 199 ALA A O 1
ATOM 1537 N N . THR A 1 200 ? -5.504 -30.938 7.059 1 86.12 200 THR A N 1
ATOM 1538 C CA . THR A 1 200 ? -6.293 -31.594 8.102 1 86.12 200 THR A CA 1
ATOM 1539 C C . THR A 1 200 ? -7.582 -30.812 8.359 1 86.12 200 THR A C 1
ATOM 1541 O O . THR A 1 200 ? -8.555 -31.391 8.867 1 86.12 200 THR A O 1
ATOM 1544 N N . ARG A 1 201 ? -7.59 -29.672 8 1 88.62 201 ARG A N 1
ATOM 1545 C CA . ARG A 1 201 ? -8.805 -28.891 8.203 1 88.62 201 ARG A CA 1
ATOM 1546 C C . ARG A 1 201 ? -9.914 -29.344 7.258 1 88.62 201 ARG A C 1
ATOM 1548 O O . ARG A 1 201 ? -9.641 -29.766 6.133 1 88.62 201 ARG A O 1
ATOM 1555 N N . THR A 1 202 ? -11.094 -29.266 7.781 1 89.56 202 THR A N 1
ATOM 1556 C CA . THR A 1 202 ? -12.227 -29.516 6.895 1 89.56 202 THR A CA 1
ATOM 1557 C C . THR A 1 202 ? -12.578 -28.25 6.105 1 89.56 202 THR A C 1
ATOM 1559 O O . THR A 1 202 ? -13.016 -27.266 6.68 1 89.56 202 THR A O 1
ATOM 1562 N N . PRO A 1 203 ? -12.414 -28.375 4.84 1 92.81 203 PRO A N 1
ATOM 1563 C CA . PRO A 1 203 ? -12.719 -27.188 4.059 1 92.81 203 PRO A CA 1
ATOM 1564 C C . PRO A 1 203 ? -14.219 -26.891 3.99 1 92.81 203 PRO A C 1
ATOM 1566 O O . PRO A 1 203 ? -15.039 -27.781 4.219 1 92.81 203 PRO A O 1
ATOM 1569 N N . THR A 1 204 ? -14.531 -25.625 3.748 1 92.81 204 THR A N 1
ATOM 1570 C CA . THR A 1 204 ? -15.922 -25.219 3.543 1 92.81 204 THR A CA 1
ATOM 1571 C C . THR A 1 204 ? -16.188 -24.922 2.068 1 92.81 204 THR A C 1
ATOM 1573 O O . THR A 1 204 ? -17.109 -24.172 1.733 1 92.81 204 THR A O 1
ATOM 1576 N N . SER A 1 205 ? -15.344 -25.453 1.205 1 95.44 205 SER A N 1
ATOM 1577 C CA . SER A 1 205 ? -15.508 -25.359 -0.241 1 95.44 205 SER A CA 1
ATOM 1578 C C . SER A 1 205 ? -16.656 -26.219 -0.726 1 95.44 205 SER A C 1
ATOM 1580 O O . SER A 1 205 ? -17.391 -26.812 0.082 1 95.44 205 SER A O 1
ATOM 1582 N N . LEU A 1 206 ? -16.891 -26.234 -2.018 1 97.31 206 LEU A N 1
ATOM 1583 C CA . LEU A 1 206 ? -17.953 -27.016 -2.656 1 97.31 206 LEU A CA 1
ATOM 1584 C C . LEU A 1 206 ? -17.859 -28.484 -2.254 1 97.31 206 LEU A C 1
ATOM 1586 O O . LEU A 1 206 ? -16.781 -28.984 -1.926 1 97.31 206 LEU A O 1
ATOM 1590 N N . ASN A 1 207 ? -19.031 -29.094 -2.27 1 97.81 207 ASN A N 1
ATOM 1591 C CA . ASN A 1 207 ? -19.109 -30.516 -1.95 1 97.81 207 ASN A CA 1
ATOM 1592 C C . ASN A 1 207 ? -18.469 -31.375 -3.047 1 97.81 207 ASN A C 1
ATOM 1594 O O . ASN A 1 207 ? -18.922 -31.344 -4.195 1 97.81 207 ASN A O 1
ATOM 1598 N N . PHE A 1 208 ? -17.5 -32.125 -2.674 1 98.12 208 PHE A N 1
ATOM 1599 C CA . PHE A 1 208 ? -16.734 -32.969 -3.596 1 98.12 208 PHE A CA 1
ATOM 1600 C C . PHE A 1 208 ? -17.672 -33.875 -4.395 1 98.12 208 PHE A C 1
ATOM 1602 O O . PHE A 1 208 ? -17.484 -34.062 -5.598 1 98.12 208 PHE A O 1
ATOM 1609 N N . ASP A 1 209 ? -18.688 -34.375 -3.793 1 98.12 209 ASP A N 1
ATOM 1610 C CA . ASP A 1 209 ? -19.562 -35.375 -4.395 1 98.12 209 ASP A CA 1
ATOM 1611 C C . ASP A 1 209 ? -20.438 -34.781 -5.484 1 98.12 209 ASP A C 1
ATOM 1613 O O . ASP A 1 209 ? -21.047 -35.5 -6.277 1 98.12 209 ASP A O 1
ATOM 1617 N N . ASP A 1 210 ? -20.516 -33.5 -5.516 1 98.31 210 ASP A N 1
ATOM 1618 C CA . ASP A 1 210 ? -21.344 -32.812 -6.504 1 98.31 210 ASP A CA 1
ATOM 1619 C C . ASP A 1 210 ? -20.531 -32.438 -7.738 1 98.31 210 ASP A C 1
ATOM 1621 O O . ASP A 1 210 ? -21.078 -31.922 -8.719 1 98.31 210 ASP A O 1
ATOM 1625 N N . LEU A 1 211 ? -19.25 -32.656 -7.734 1 98.44 211 LEU A N 1
ATOM 1626 C CA . LEU A 1 211 ? -18.344 -32.219 -8.805 1 98.44 211 LEU A CA 1
ATOM 1627 C C . LEU A 1 211 ? -18.125 -33.344 -9.812 1 98.44 211 LEU A C 1
ATOM 1629 O O . LEU A 1 211 ? -18.203 -34.5 -9.461 1 98.44 211 LEU A O 1
ATOM 1633 N N . LYS A 1 212 ? -17.812 -32.969 -11.047 1 98.38 212 LYS A N 1
ATOM 1634 C CA . LYS A 1 212 ? -17.516 -33.906 -12.117 1 98.38 212 LYS A CA 1
ATOM 1635 C C . LYS A 1 212 ? -16.297 -33.469 -12.93 1 98.38 212 LYS A C 1
ATOM 1637 O O . LYS A 1 212 ? -16.172 -32.281 -13.25 1 98.38 212 LYS A O 1
ATOM 1642 N N . VAL A 1 213 ? -15.469 -34.406 -13.219 1 98.62 213 VAL A N 1
ATOM 1643 C CA . VAL A 1 213 ? -14.352 -34.125 -14.109 1 98.62 213 VAL A CA 1
ATOM 1644 C C . VAL A 1 213 ? -14.875 -33.562 -15.43 1 98.62 213 VAL A C 1
ATOM 1646 O O . VAL A 1 213 ? -15.852 -34.062 -15.992 1 98.62 213 VAL A O 1
ATOM 1649 N N . GLY A 1 214 ? -14.258 -32.469 -15.891 1 98.56 214 GLY A N 1
ATOM 1650 C CA . GLY A 1 214 ? -14.672 -31.844 -17.141 1 98.56 214 GLY A CA 1
ATOM 1651 C C . GLY A 1 214 ? -15.633 -30.688 -16.938 1 98.56 214 GLY A C 1
ATOM 1652 O O . GLY A 1 214 ? -15.867 -29.906 -17.859 1 98.56 214 GLY A O 1
ATOM 1653 N N . GLU A 1 215 ? -16.172 -30.625 -15.75 1 98.19 215 GLU A N 1
ATOM 1654 C CA . GLU A 1 215 ? -17.094 -29.531 -15.453 1 98.19 215 GLU A CA 1
ATOM 1655 C C . GLU A 1 215 ? -16.406 -28.172 -15.609 1 98.19 215 GLU A C 1
ATOM 1657 O O . GLU A 1 215 ? -15.258 -28 -15.203 1 98.19 215 GLU A O 1
ATOM 1662 N N . GLU A 1 216 ? -17.141 -27.281 -16.25 1 98.44 216 GLU A N 1
ATOM 1663 C CA . GLU A 1 216 ? -16.609 -25.938 -16.484 1 98.44 216 GLU A CA 1
ATOM 1664 C C . GLU A 1 216 ? -17.031 -24.984 -15.383 1 98.44 216 GLU A C 1
ATOM 1666 O O . GLU A 1 216 ? -18.156 -25.047 -14.875 1 98.44 216 GLU A O 1
ATOM 1671 N N . LEU A 1 217 ? -16.094 -24.156 -15.016 1 98.31 217 LEU A N 1
ATOM 1672 C CA . LEU A 1 217 ? -16.422 -23.062 -14.102 1 98.31 217 LEU A CA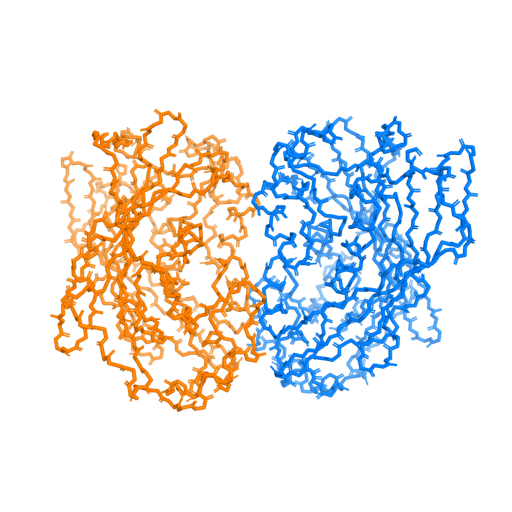 1
ATOM 1673 C C . LEU A 1 217 ? -17.062 -21.906 -14.852 1 98.31 217 LEU A C 1
ATOM 1675 O O . LEU A 1 217 ? -16.734 -21.641 -16 1 98.31 217 LEU A O 1
ATOM 1679 N N . PRO A 1 218 ? -18 -21.203 -14.164 1 98 218 PRO A N 1
ATOM 1680 C CA . PRO A 1 218 ? -18.562 -20.016 -14.82 1 98 218 PRO A CA 1
ATOM 1681 C C . PRO A 1 218 ? -17.516 -18.953 -15.117 1 98 218 PRO A C 1
ATOM 1683 O O . PRO A 1 218 ? -16.688 -18.625 -14.25 1 98 218 PRO A O 1
ATOM 1686 N N . VAL A 1 219 ? -17.594 -18.391 -16.297 1 98.25 219 VAL A N 1
ATOM 1687 C CA . VAL A 1 219 ? -16.625 -17.406 -16.75 1 98.25 219 VAL A CA 1
ATOM 1688 C C . VAL A 1 219 ? -16.75 -16.141 -15.914 1 98.25 219 VAL A C 1
ATOM 1690 O O . VAL A 1 219 ? -17.859 -15.742 -15.523 1 98.25 219 VAL A O 1
ATOM 1693 N N . HIS A 1 220 ? -15.609 -15.539 -15.641 1 98.19 220 HIS A N 1
ATOM 1694 C CA . HIS A 1 220 ? -15.539 -14.258 -14.945 1 98.19 220 HIS A CA 1
ATOM 1695 C C . HIS A 1 220 ? -14.695 -13.25 -15.719 1 98.19 220 HIS A C 1
ATOM 1697 O O . HIS A 1 220 ? -13.617 -13.594 -16.219 1 98.19 220 HIS A O 1
ATOM 1703 N N . THR A 1 221 ? -15.203 -12.047 -15.867 1 98.38 221 THR A N 1
ATOM 1704 C CA . THR A 1 221 ? -14.445 -10.984 -16.516 1 98.38 221 THR A CA 1
ATOM 1705 C C . THR A 1 221 ? -14.031 -9.914 -15.516 1 98.38 221 THR A C 1
ATOM 1707 O O . THR A 1 221 ? -14.883 -9.344 -14.828 1 98.38 221 THR A O 1
ATOM 1710 N N . ALA A 1 222 ? -12.734 -9.688 -15.43 1 97.94 222 ALA A N 1
ATOM 1711 C CA . ALA A 1 222 ? -12.195 -8.617 -14.594 1 97.94 222 ALA A CA 1
ATOM 1712 C C . ALA A 1 222 ? -11.766 -7.422 -15.438 1 97.94 222 ALA A C 1
ATOM 1714 O O . ALA A 1 222 ? -11.086 -7.586 -16.453 1 97.94 222 ALA A O 1
ATOM 1715 N N . ARG A 1 223 ? -12.156 -6.262 -15.039 1 97.62 223 ARG A N 1
ATOM 1716 C CA . ARG A 1 223 ? -11.664 -5.047 -15.672 1 97.62 223 ARG A CA 1
ATOM 1717 C C . ARG A 1 223 ? -10.43 -4.512 -14.961 1 97.62 223 ARG A C 1
ATOM 1719 O O . ARG A 1 223 ? -10.367 -4.496 -13.734 1 97.62 223 ARG A O 1
ATOM 1726 N N . LEU A 1 224 ? -9.453 -4.117 -15.734 1 97.88 224 LEU A N 1
ATOM 1727 C CA . LEU A 1 224 ? -8.219 -3.549 -15.211 1 97.88 224 LEU A CA 1
ATOM 1728 C C . LEU A 1 224 ? -7.949 -2.176 -15.82 1 97.88 224 LEU A C 1
ATOM 1730 O O . LEU A 1 224 ? -7.879 -2.033 -17.047 1 97.88 224 LEU A O 1
ATOM 1734 N N . SER A 1 225 ? -7.859 -1.178 -14.984 1 97.75 225 SER A N 1
ATOM 1735 C CA . SER A 1 225 ? -7.5 0.176 -15.391 1 97.75 225 SER A CA 1
ATOM 1736 C C . SER A 1 225 ? -6.062 0.505 -15 1 97.75 225 SER A C 1
ATOM 1738 O O . SER A 1 225 ? -5.426 -0.244 -14.258 1 97.75 225 SER A O 1
ATOM 1740 N N . ARG A 1 226 ? -5.57 1.632 -15.57 1 97.94 226 ARG A N 1
ATOM 1741 C CA . ARG A 1 226 ? -4.258 2.115 -15.156 1 97.94 226 ARG A CA 1
ATOM 1742 C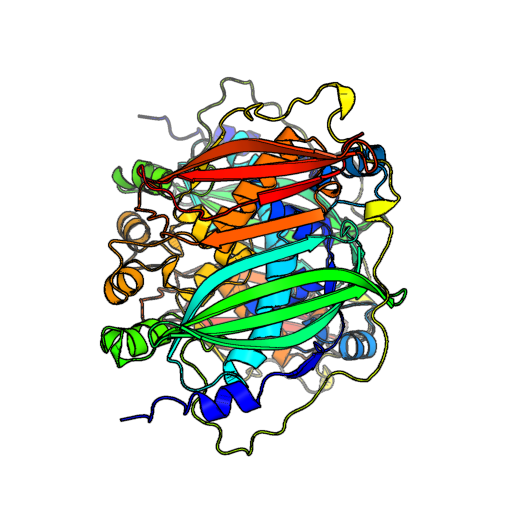 C . ARG A 1 226 ? -4.227 2.41 -13.656 1 97.94 226 ARG A C 1
ATOM 1744 O O . ARG A 1 226 ? -3.207 2.201 -13 1 97.94 226 ARG A O 1
ATOM 1751 N N . GLY A 1 227 ? -5.34 2.895 -13.164 1 97.81 227 GLY A N 1
ATOM 1752 C CA . GLY A 1 227 ? -5.43 3.123 -11.727 1 97.81 227 GLY A CA 1
ATOM 1753 C C . GLY A 1 227 ? -5.289 1.853 -10.914 1 97.81 227 GLY A C 1
ATOM 1754 O O . GLY A 1 227 ? -4.719 1.871 -9.82 1 97.81 227 GLY A O 1
ATOM 1755 N N . ASP A 1 228 ? -5.812 0.763 -11.438 1 98.56 228 ASP A N 1
ATOM 1756 C CA . ASP A 1 228 ? -5.641 -0.521 -10.766 1 98.56 228 ASP A CA 1
ATOM 1757 C C . ASP A 1 228 ? -4.164 -0.92 -10.719 1 98.56 228 ASP A C 1
ATOM 1759 O O . ASP A 1 228 ? -3.697 -1.476 -9.727 1 98.56 228 ASP A O 1
ATOM 1763 N N . LEU A 1 229 ? -3.43 -0.675 -11.82 1 98.62 229 LEU A N 1
ATOM 1764 C CA . LEU A 1 229 ? -2.012 -1.013 -11.875 1 98.62 229 LEU A CA 1
ATOM 1765 C C . LEU A 1 229 ? -1.212 -0.168 -10.883 1 98.62 229 LEU A C 1
ATOM 1767 O O . LEU A 1 229 ? -0.336 -0.683 -10.188 1 98.62 229 LEU A O 1
ATOM 1771 N N . VAL A 1 230 ? -1.53 1.081 -10.812 1 98.25 230 VAL A N 1
ATOM 1772 C CA . VAL A 1 230 ? -0.865 1.993 -9.883 1 98.25 230 VAL A CA 1
ATOM 1773 C C . VAL A 1 230 ? -1.13 1.555 -8.445 1 98.25 230 VAL A C 1
ATOM 1775 O O . VAL A 1 230 ? -0.208 1.492 -7.629 1 98.25 230 VAL A O 1
ATOM 1778 N N . ASN A 1 231 ? -2.4 1.255 -8.156 1 98.12 231 ASN A N 1
ATOM 1779 C CA . ASN A 1 231 ? -2.75 0.762 -6.828 1 98.12 231 ASN A CA 1
ATOM 1780 C C . ASN A 1 231 ? -1.955 -0.49 -6.469 1 98.12 231 ASN A C 1
ATOM 1782 O O . ASN A 1 231 ? -1.35 -0.561 -5.398 1 98.12 231 ASN A O 1
ATOM 1786 N N . TYR A 1 232 ? -1.909 -1.448 -7.359 1 98.62 232 TYR A N 1
ATOM 1787 C CA . TYR A 1 232 ? -1.21 -2.699 -7.086 1 98.62 232 TYR A CA 1
ATOM 1788 C C . TYR A 1 232 ? 0.282 -2.457 -6.887 1 98.62 232 TYR A C 1
ATOM 1790 O O . TYR A 1 232 ? 0.912 -3.09 -6.039 1 98.62 232 TYR A O 1
ATOM 1798 N N . ALA A 1 233 ? 0.876 -1.573 -7.695 1 98 233 ALA A N 1
ATOM 1799 C CA . ALA A 1 233 ? 2.301 -1.273 -7.582 1 98 233 ALA A CA 1
ATOM 1800 C C . ALA A 1 233 ? 2.664 -0.865 -6.16 1 98 233 ALA A C 1
ATOM 1802 O O . ALA A 1 233 ? 3.631 -1.373 -5.59 1 98 233 ALA A O 1
ATOM 1803 N N . GLY A 1 234 ? 1.856 -0.044 -5.586 1 97.5 234 GLY A N 1
ATOM 1804 C CA . GLY A 1 234 ? 2.131 0.407 -4.23 1 97.5 234 GLY A CA 1
ATOM 1805 C C . GLY A 1 234 ? 1.81 -0.636 -3.178 1 97.5 234 GLY A C 1
ATOM 1806 O O . GLY A 1 234 ? 2.582 -0.834 -2.238 1 97.5 234 GLY A O 1
ATOM 1807 N N . VAL A 1 235 ? 0.705 -1.336 -3.375 1 97.94 235 VAL A N 1
ATOM 1808 C CA . VAL A 1 235 ? 0.234 -2.301 -2.387 1 97.94 235 VAL A CA 1
ATOM 1809 C C . VAL A 1 235 ? 1.188 -3.492 -2.33 1 97.94 235 VAL A C 1
ATOM 1811 O O . VAL A 1 235 ? 1.543 -3.959 -1.246 1 97.94 235 VAL A O 1
ATOM 1814 N N . ALA A 1 236 ? 1.662 -3.914 -3.496 1 97.38 236 ALA A N 1
ATOM 1815 C CA . ALA A 1 236 ? 2.5 -5.109 -3.562 1 97.38 236 ALA A CA 1
ATOM 1816 C C . ALA A 1 236 ? 3.98 -4.75 -3.475 1 97.38 236 ALA A C 1
ATOM 1818 O O . ALA A 1 236 ? 4.828 -5.621 -3.268 1 97.38 236 ALA A O 1
ATOM 1819 N N . GLY A 1 237 ? 4.281 -3.484 -3.664 1 94.56 237 GLY A N 1
ATOM 1820 C CA . GLY A 1 237 ? 5.672 -3.059 -3.66 1 94.56 237 GLY A CA 1
ATOM 1821 C C . GLY A 1 237 ? 6.387 -3.342 -4.969 1 94.56 237 GLY A C 1
ATOM 1822 O O . GLY A 1 237 ? 7.609 -3.498 -4.992 1 94.56 237 GLY A O 1
ATOM 1823 N N . ASP A 1 238 ? 5.633 -3.555 -6.066 1 94.5 238 ASP A N 1
ATOM 1824 C CA . ASP A 1 238 ? 6.219 -3.766 -7.387 1 94.5 238 ASP A CA 1
ATOM 1825 C C . ASP A 1 238 ? 6.332 -2.449 -8.156 1 94.5 238 ASP A C 1
ATOM 1827 O O . ASP A 1 238 ? 5.406 -2.059 -8.867 1 94.5 238 ASP A O 1
ATOM 1831 N N . ALA A 1 239 ? 7.465 -1.89 -8.172 1 89.88 239 ALA A N 1
ATOM 1832 C CA . ALA A 1 239 ? 7.695 -0.524 -8.633 1 89.88 239 ALA A CA 1
ATOM 1833 C C . ALA A 1 239 ? 8.086 -0.506 -10.109 1 89.88 239 ALA A C 1
ATOM 1835 O O . ALA A 1 239 ? 8.477 0.537 -10.641 1 89.88 239 ALA A O 1
ATOM 1836 N N . ASN A 1 240 ? 8.055 -1.605 -10.789 1 93.44 240 ASN A N 1
ATOM 1837 C CA . ASN A 1 240 ? 8.508 -1.693 -12.172 1 93.44 240 ASN A CA 1
ATOM 1838 C C . ASN A 1 240 ? 7.727 -0.749 -13.078 1 93.44 240 ASN A C 1
ATOM 1840 O O . ASN A 1 240 ? 6.512 -0.901 -13.242 1 93.44 240 ASN A O 1
ATOM 1844 N N . PRO A 1 241 ? 8.406 0.21 -13.68 1 95.31 241 PRO A N 1
ATOM 1845 C CA . PRO A 1 241 ? 7.699 1.232 -14.445 1 95.31 241 PRO A CA 1
ATOM 1846 C C . PRO A 1 241 ? 7.055 0.675 -15.711 1 95.31 241 PRO A C 1
ATOM 1848 O O . PRO A 1 241 ? 6.238 1.353 -16.344 1 95.31 241 PRO A O 1
ATOM 1851 N N . LEU A 1 242 ? 7.316 -0.539 -16.125 1 94.31 242 LEU A N 1
ATOM 1852 C CA . LEU A 1 242 ? 6.617 -1.184 -17.234 1 94.31 242 LEU A CA 1
ATOM 1853 C C . LEU A 1 242 ? 5.113 -1.191 -17 1 94.31 242 LEU A C 1
ATOM 1855 O O . LEU A 1 242 ? 4.332 -1.304 -17.953 1 94.31 242 LEU A O 1
ATOM 1859 N N . HIS A 1 243 ? 4.754 -1.045 -15.766 1 97.38 243 HIS A N 1
ATOM 1860 C CA . HIS A 1 243 ? 3.357 -1.26 -15.398 1 97.38 243 HIS A CA 1
ATOM 1861 C C . HIS A 1 243 ? 2.627 0.065 -15.203 1 97.38 243 HIS A C 1
ATOM 1863 O O . HIS A 1 243 ? 1.427 0.083 -14.922 1 97.38 243 HIS A O 1
ATOM 1869 N N . TRP A 1 244 ? 3.293 1.253 -15.398 1 96.62 244 TRP A N 1
ATOM 1870 C CA . TRP A 1 244 ? 2.555 2.488 -15.156 1 96.62 244 TRP A CA 1
ATOM 1871 C C . TRP A 1 244 ? 3.139 3.641 -15.961 1 96.62 244 TRP A C 1
ATOM 1873 O O . TRP A 1 244 ? 2.59 4.742 -15.969 1 96.62 244 TRP A O 1
ATOM 1883 N N . ASP A 1 245 ? 4.246 3.447 -16.656 1 96.25 245 ASP A N 1
ATOM 1884 C CA . ASP A 1 245 ? 4.871 4.473 -17.484 1 96.25 245 ASP A CA 1
ATOM 1885 C C . ASP A 1 245 ? 4.84 4.086 -18.969 1 96.25 245 ASP A C 1
ATOM 1887 O O . ASP A 1 245 ? 5.547 3.168 -19.391 1 96.25 245 ASP A O 1
ATOM 1891 N N . GLU A 1 246 ? 4.105 4.797 -19.781 1 95.75 246 GLU A N 1
ATOM 1892 C CA . GLU A 1 246 ? 3.914 4.48 -21.188 1 95.75 246 GLU A CA 1
ATOM 1893 C C . GLU A 1 246 ? 5.23 4.547 -21.953 1 95.75 246 GLU A C 1
ATOM 1895 O O . GLU A 1 246 ? 5.504 3.701 -22.812 1 95.75 246 GLU A O 1
ATOM 1900 N N . ASN A 1 247 ? 5.988 5.566 -21.625 1 93.75 247 ASN A N 1
ATOM 1901 C CA . ASN A 1 247 ? 7.258 5.734 -22.328 1 93.75 247 ASN A CA 1
ATOM 1902 C C . ASN A 1 247 ? 8.188 4.551 -22.094 1 93.75 247 ASN A C 1
ATOM 1904 O O . ASN A 1 247 ? 8.781 4.02 -23.031 1 93.75 247 ASN A O 1
ATOM 1908 N N . ILE A 1 248 ? 8.297 4.121 -20.891 1 93.31 248 ILE A N 1
ATOM 1909 C CA . ILE A 1 248 ? 9.188 3.018 -20.547 1 93.31 248 ILE A CA 1
ATOM 1910 C C . ILE A 1 248 ? 8.664 1.72 -21.156 1 93.31 248 ILE A C 1
ATOM 1912 O O . ILE A 1 248 ? 9.445 0.902 -21.656 1 93.31 248 ILE A O 1
ATOM 1916 N N . ALA A 1 249 ? 7.352 1.489 -21.125 1 94.75 249 ALA A N 1
ATOM 1917 C CA . ALA A 1 249 ? 6.77 0.311 -21.766 1 94.75 249 ALA A CA 1
ATOM 1918 C C . ALA A 1 249 ? 7.137 0.245 -23.25 1 94.75 249 ALA A C 1
ATOM 1920 O O . ALA A 1 249 ? 7.551 -0.805 -23.75 1 94.75 249 ALA A O 1
ATOM 1921 N N . LYS A 1 250 ? 7.078 1.364 -23.891 1 93.44 250 LYS A N 1
ATOM 1922 C CA . LYS A 1 250 ? 7.391 1.418 -25.312 1 93.44 250 LYS A CA 1
ATOM 1923 C C . LYS A 1 250 ? 8.883 1.19 -25.562 1 93.44 250 LYS A C 1
ATOM 1925 O O . LYS A 1 250 ? 9.258 0.483 -26.5 1 93.44 250 LYS A O 1
ATOM 1930 N N . LEU A 1 251 ? 9.695 1.782 -24.703 1 90.44 251 LEU A N 1
ATOM 1931 C CA . LEU A 1 251 ? 11.133 1.578 -24.812 1 90.44 251 LEU A CA 1
ATOM 1932 C C . LEU A 1 251 ? 11.492 0.109 -24.609 1 90.44 251 LEU A C 1
ATOM 1934 O O . LEU A 1 251 ? 12.477 -0.375 -25.172 1 90.44 251 LEU A O 1
ATOM 1938 N N . ALA A 1 252 ? 10.672 -0.64 -23.891 1 89.19 252 ALA A N 1
ATOM 1939 C CA . ALA A 1 252 ? 10.898 -2.057 -23.625 1 89.19 252 ALA A CA 1
ATOM 1940 C C . ALA A 1 252 ? 10.328 -2.928 -24.734 1 89.19 252 ALA A C 1
ATOM 1942 O O . ALA A 1 252 ? 10.352 -4.156 -24.656 1 89.19 252 ALA A O 1
ATOM 1943 N N . GLY A 1 253 ? 9.695 -2.277 -25.75 1 90.38 253 GLY A N 1
ATOM 1944 C CA . GLY A 1 253 ? 9.203 -3.014 -26.906 1 90.38 253 GLY A CA 1
ATOM 1945 C C . GLY A 1 253 ? 7.754 -3.43 -26.766 1 90.38 253 GLY A C 1
ATOM 1946 O O . GLY A 1 253 ? 7.262 -4.238 -27.547 1 90.38 253 GLY A O 1
ATOM 1947 N N . GLN A 1 254 ? 7.098 -2.924 -25.75 1 93.56 254 GLN A N 1
ATOM 1948 C CA . GLN A 1 254 ? 5.676 -3.207 -25.594 1 93.56 254 GLN A CA 1
ATOM 1949 C C . GLN A 1 254 ? 4.82 -2.154 -26.297 1 93.56 254 GLN A C 1
ATOM 1951 O O . GLN A 1 254 ? 5.246 -1.009 -26.453 1 93.56 254 GLN A O 1
ATOM 1956 N N . PRO A 1 255 ? 3.656 -2.568 -26.781 1 95.69 255 PRO A N 1
ATOM 1957 C CA . PRO A 1 255 ? 2.811 -1.566 -27.438 1 95.69 255 PRO A CA 1
ATOM 1958 C C . PRO A 1 255 ? 2.318 -0.49 -26.469 1 95.69 255 PRO A C 1
ATOM 1960 O O . PRO A 1 255 ? 2.021 0.631 -26.891 1 95.69 255 PRO A O 1
ATOM 1963 N N . ASP A 1 256 ? 2.156 -0.842 -25.203 1 97.12 256 ASP A N 1
ATOM 1964 C CA . ASP A 1 256 ? 1.72 0.032 -24.125 1 97.12 256 ASP A CA 1
ATOM 1965 C C . ASP A 1 256 ? 2.031 -0.586 -22.766 1 97.12 256 ASP A C 1
ATOM 1967 O O . ASP A 1 256 ? 2.684 -1.63 -22.688 1 97.12 256 ASP A O 1
ATOM 1971 N N . VAL A 1 257 ? 1.555 0.08 -21.719 1 97.31 257 VAL A N 1
ATOM 1972 C CA . VAL A 1 257 ? 1.702 -0.42 -20.344 1 97.31 257 VAL A CA 1
ATOM 1973 C C . VAL A 1 257 ? 1.12 -1.828 -20.25 1 97.31 257 VAL A C 1
ATOM 1975 O O . VAL A 1 257 ? 0.086 -2.123 -20.859 1 97.31 257 VAL A O 1
ATOM 1978 N N . ILE A 1 258 ? 1.823 -2.693 -19.531 1 97.88 258 ILE A N 1
ATOM 1979 C CA . ILE A 1 258 ? 1.338 -4.059 -19.359 1 97.88 258 ILE A CA 1
ATOM 1980 C C . ILE A 1 258 ? 1.004 -4.316 -17.891 1 97.88 258 ILE A C 1
ATOM 1982 O O . ILE A 1 258 ? 1.635 -3.748 -17 1 97.88 258 ILE A O 1
ATOM 1986 N N . ALA A 1 259 ? 0.024 -5.16 -17.625 1 98.5 259 ALA A N 1
ATOM 1987 C CA . ALA A 1 259 ? -0.357 -5.535 -16.266 1 98.5 259 ALA A CA 1
ATOM 1988 C C . ALA A 1 259 ? 0.747 -6.34 -15.578 1 98.5 259 ALA A C 1
ATOM 1990 O O . ALA A 1 259 ? 1.5 -7.055 -16.25 1 98.5 259 ALA A O 1
ATOM 1991 N N . HIS A 1 260 ? 0.825 -6.188 -14.281 1 98.25 260 HIS A N 1
ATOM 1992 C CA . HIS A 1 260 ? 1.679 -7.094 -13.523 1 98.25 260 HIS A CA 1
ATOM 1993 C C . HIS A 1 260 ? 1.232 -8.547 -13.695 1 98.25 260 HIS A C 1
ATOM 1995 O O . HIS A 1 260 ? 0.055 -8.859 -13.508 1 98.25 260 HIS A O 1
ATOM 2001 N N . GLY A 1 261 ? 2.191 -9.414 -14.031 1 98.06 261 GLY A N 1
ATOM 2002 C CA . GLY A 1 261 ? 1.853 -10.828 -14.055 1 98.06 261 GLY A CA 1
ATOM 2003 C C . GLY A 1 261 ? 1.259 -11.328 -12.75 1 98.06 261 GLY A C 1
ATOM 2004 O O . GLY A 1 261 ? 0.28 -12.078 -12.75 1 98.06 261 GLY A O 1
ATOM 2005 N N . MET A 1 262 ? 1.833 -10.883 -11.672 1 98.31 262 MET A N 1
ATOM 2006 C CA . MET A 1 262 ? 1.373 -11.305 -10.352 1 98.31 262 MET A CA 1
ATOM 2007 C C . MET A 1 262 ? -0.027 -10.773 -10.07 1 98.31 262 MET A C 1
ATOM 2009 O O . MET A 1 262 ? -0.813 -11.422 -9.375 1 98.31 262 MET A O 1
ATOM 2013 N N . LEU A 1 263 ? -0.339 -9.602 -10.57 1 98.69 263 LEU A N 1
ATOM 2014 C CA . LEU A 1 263 ? -1.698 -9.094 -10.43 1 98.69 263 LEU A CA 1
ATOM 2015 C C . LEU A 1 263 ? -2.689 -9.969 -11.18 1 98.69 263 LEU A C 1
ATOM 2017 O O . LEU A 1 263 ? -3.73 -10.344 -10.633 1 98.69 263 LEU A O 1
ATOM 2021 N N . THR A 1 264 ? -2.395 -10.336 -12.422 1 98.81 264 THR A N 1
ATOM 2022 C CA . THR A 1 264 ? -3.285 -11.203 -13.18 1 98.81 264 THR A CA 1
ATOM 2023 C C . THR A 1 264 ? -3.443 -12.555 -12.492 1 98.81 264 THR A C 1
ATOM 2025 O O . THR A 1 264 ? -4.535 -13.125 -12.477 1 98.81 264 THR A O 1
ATOM 2028 N N . MET A 1 265 ? -2.363 -13.055 -11.883 1 98.69 265 MET A N 1
ATOM 2029 C CA . MET A 1 265 ? -2.434 -14.305 -11.125 1 98.69 265 MET A CA 1
ATOM 2030 C C . MET A 1 265 ? -3.32 -14.156 -9.898 1 98.69 265 MET A C 1
ATOM 2032 O O . MET A 1 265 ? -4.059 -15.07 -9.539 1 98.69 265 MET A O 1
ATOM 2036 N N . GLY A 1 266 ? -3.195 -13.031 -9.234 1 98.81 266 GLY A N 1
ATOM 2037 C CA . GLY A 1 266 ? -4.059 -12.773 -8.094 1 98.81 266 GLY A CA 1
ATOM 2038 C C . GLY A 1 266 ? -5.531 -12.758 -8.453 1 98.81 266 GLY A C 1
ATOM 2039 O O . GLY A 1 266 ? -6.355 -13.344 -7.746 1 98.81 266 GLY A O 1
ATOM 2040 N N . LEU A 1 267 ? -5.863 -12.086 -9.586 1 98.75 267 LEU A N 1
ATOM 2041 C CA . LEU A 1 267 ? -7.23 -12.102 -10.094 1 98.75 267 LEU A CA 1
ATOM 2042 C C . LEU A 1 267 ? -7.695 -13.523 -10.367 1 98.75 267 LEU A C 1
ATOM 2044 O O . LEU A 1 267 ? -8.82 -13.898 -10.023 1 98.75 267 LEU A O 1
ATOM 2048 N N . GLY A 1 268 ? -6.836 -14.312 -10.906 1 98.69 268 GLY A N 1
ATOM 2049 C CA . GLY A 1 268 ? -7.156 -15.703 -11.188 1 98.69 268 GLY A CA 1
ATOM 2050 C C . GLY A 1 268 ? -7.398 -16.531 -9.945 1 98.69 268 GLY A C 1
ATOM 2051 O O . GLY A 1 268 ? -8.32 -17.344 -9.898 1 98.69 268 GLY A O 1
ATOM 2052 N N . ALA A 1 269 ? -6.539 -16.344 -8.938 1 98.44 269 ALA A N 1
ATOM 2053 C CA . ALA A 1 269 ? -6.734 -17.047 -7.664 1 98.44 269 ALA A CA 1
ATOM 2054 C C . ALA A 1 269 ? -8.07 -16.656 -7.031 1 98.44 269 ALA A C 1
ATOM 2056 O O . ALA A 1 269 ? -8.766 -17.516 -6.48 1 98.44 269 ALA A O 1
ATOM 2057 N N . GLY A 1 270 ? -8.398 -15.336 -7.133 1 97.94 270 GLY A N 1
ATOM 2058 C CA . GLY A 1 270 ? -9.688 -14.891 -6.641 1 97.94 270 GLY A CA 1
ATOM 2059 C C . GLY A 1 270 ? -10.859 -15.523 -7.367 1 97.94 270 GLY A C 1
ATOM 2060 O O . GLY A 1 270 ? -11.867 -15.867 -6.75 1 97.94 270 GLY A O 1
ATOM 2061 N N . PHE A 1 271 ? -10.75 -15.688 -8.656 1 98.31 271 PHE A N 1
ATOM 2062 C CA . PHE A 1 271 ? -11.734 -16.375 -9.492 1 98.31 271 PHE A CA 1
ATOM 2063 C C . PHE A 1 271 ? -11.977 -17.781 -8.992 1 98.31 271 PHE A C 1
ATOM 2065 O O . PHE A 1 271 ? -13.125 -18.188 -8.781 1 98.31 271 PHE A O 1
ATOM 2072 N N . VAL A 1 272 ? -10.914 -18.531 -8.719 1 97.5 272 VAL A N 1
ATOM 2073 C CA . VAL A 1 272 ? -11.023 -19.922 -8.281 1 97.5 272 VAL A CA 1
ATOM 2074 C C . VAL A 1 272 ? -11.602 -19.969 -6.863 1 97.5 272 VAL A C 1
ATOM 2076 O O . VAL A 1 272 ? -12.453 -20.812 -6.562 1 97.5 272 VAL A O 1
ATOM 2079 N N . SER A 1 273 ? -11.141 -19.109 -5.992 1 94.75 273 SER A N 1
ATOM 2080 C CA . SER A 1 273 ? -11.609 -19.078 -4.609 1 94.75 273 SER A CA 1
ATOM 2081 C C . SER A 1 273 ? -13.086 -18.719 -4.527 1 94.75 273 SER A C 1
ATOM 2083 O O . SER A 1 273 ? -13.82 -19.281 -3.705 1 94.75 273 SER A O 1
ATOM 2085 N N . SER A 1 274 ? -13.461 -17.75 -5.367 1 95.19 274 SER A N 1
ATOM 2086 C CA . SER A 1 274 ? -14.875 -17.391 -5.402 1 95.19 274 SER A CA 1
ATOM 2087 C C . SER A 1 274 ? -15.742 -18.562 -5.828 1 95.19 274 SER A C 1
ATOM 2089 O O . SER A 1 274 ? -16.812 -18.797 -5.25 1 95.19 274 SER A O 1
ATOM 2091 N N . TRP A 1 275 ? -15.305 -19.25 -6.75 1 97.06 275 TRP A N 1
ATOM 2092 C CA . TRP A 1 275 ? -16.047 -20.406 -7.238 1 97.06 275 TRP A CA 1
ATOM 2093 C C . TRP A 1 275 ? -16.078 -21.516 -6.188 1 97.06 275 TRP A C 1
ATOM 2095 O O . TRP A 1 275 ? -17.141 -22.078 -5.902 1 97.06 275 TRP A O 1
ATOM 2105 N N . SER A 1 276 ? -14.938 -21.844 -5.609 1 95.69 276 SER A N 1
ATOM 2106 C CA . SER A 1 276 ? -14.852 -22.969 -4.691 1 95.69 276 SER A CA 1
ATOM 2107 C C . SER A 1 276 ? -15.492 -22.641 -3.346 1 95.69 276 SER A C 1
ATOM 2109 O O . SER A 1 276 ? -15.891 -23.547 -2.607 1 95.69 276 SER A O 1
ATOM 2111 N N . GLY A 1 277 ? -15.43 -21.344 -2.967 1 95.12 277 GLY A N 1
ATOM 2112 C CA . GLY A 1 277 ? -16.125 -20.922 -1.766 1 95.12 277 GLY A CA 1
ATOM 2113 C C . GLY A 1 277 ? -15.219 -20.812 -0.555 1 95.12 277 GLY A C 1
ATOM 2114 O O . GLY A 1 277 ? -15.641 -20.344 0.504 1 95.12 277 GLY A O 1
ATOM 2115 N N . ASP A 1 278 ? -13.977 -21.281 -0.691 1 94.88 278 ASP A N 1
ATOM 2116 C CA . ASP A 1 278 ? -13.039 -21.266 0.429 1 94.88 278 ASP A CA 1
ATOM 2117 C C . ASP A 1 278 ? -11.617 -20.969 -0.044 1 94.88 278 ASP A C 1
ATOM 2119 O O . ASP A 1 278 ? -10.906 -21.875 -0.509 1 94.88 278 ASP A O 1
ATOM 2123 N N . PRO A 1 279 ? -11.133 -19.688 0.142 1 94.69 279 PRO A N 1
ATOM 2124 C CA . PRO A 1 279 ? -9.773 -19.359 -0.308 1 94.69 279 PRO A CA 1
ATOM 2125 C C . PRO A 1 279 ? -8.711 -20.203 0.383 1 94.69 279 PRO A C 1
ATOM 2127 O O . PRO A 1 279 ? -7.648 -20.453 -0.193 1 94.69 279 PRO A O 1
ATOM 2130 N N . GLY A 1 280 ? -8.969 -20.719 1.544 1 94.69 280 GLY A N 1
ATOM 2131 C CA . GLY A 1 280 ? -8.016 -21.516 2.293 1 94.69 280 GLY A CA 1
ATOM 2132 C C . GLY A 1 280 ? -7.918 -22.953 1.802 1 94.69 280 GLY A C 1
ATOM 2133 O O . GLY A 1 280 ? -7.062 -23.719 2.262 1 94.69 280 GLY A O 1
ATOM 2134 N N . ALA A 1 281 ? -8.742 -23.312 0.829 1 95.75 281 ALA A N 1
ATOM 2135 C CA . ALA A 1 281 ? -8.805 -24.703 0.389 1 95.75 281 ALA A CA 1
ATOM 2136 C C . ALA A 1 281 ? -7.84 -24.953 -0.768 1 95.75 281 ALA A C 1
ATOM 2138 O O . ALA A 1 281 ? -7.574 -26.109 -1.121 1 95.75 281 ALA A O 1
ATOM 2139 N N . ILE A 1 282 ? -7.359 -23.922 -1.408 1 97.12 282 ILE A N 1
ATOM 2140 C CA . ILE A 1 282 ? -6.375 -24.094 -2.471 1 97.12 282 ILE A CA 1
ATOM 2141 C C . ILE A 1 282 ? -5.027 -24.469 -1.868 1 97.12 282 ILE A C 1
ATOM 2143 O O . ILE A 1 282 ? -4.52 -23.781 -0.982 1 97.12 282 ILE A O 1
ATOM 2147 N N . THR A 1 283 ? -4.461 -25.531 -2.361 1 97.19 283 THR A N 1
ATOM 2148 C CA . THR A 1 283 ? -3.209 -26.016 -1.777 1 97.19 283 THR A CA 1
ATOM 2149 C C . THR A 1 283 ? -2.039 -25.75 -2.721 1 97.19 283 THR A C 1
ATOM 2151 O O . THR A 1 283 ? -0.883 -25.719 -2.293 1 97.19 283 THR A O 1
ATOM 2154 N N . ARG A 1 284 ? -2.328 -25.656 -3.953 1 98.12 284 ARG A N 1
ATOM 2155 C CA . ARG A 1 284 ? -1.296 -25.391 -4.949 1 98.12 284 ARG A CA 1
ATOM 2156 C C . ARG A 1 284 ? -1.855 -24.562 -6.105 1 98.12 284 ARG A C 1
ATOM 2158 O O . ARG A 1 284 ? -2.988 -24.797 -6.539 1 98.12 284 ARG A O 1
ATOM 2165 N N . TYR A 1 285 ? -1.193 -23.578 -6.566 1 98.81 285 TYR A N 1
ATOM 2166 C CA . TYR A 1 285 ? -1.524 -22.734 -7.703 1 98.81 285 TYR A CA 1
ATOM 2167 C C . TYR A 1 285 ? -0.285 -22.422 -8.539 1 98.81 285 TYR A C 1
ATOM 2169 O O . TYR A 1 285 ? 0.656 -21.797 -8.055 1 98.81 285 TYR A O 1
ATOM 2177 N N . ALA A 1 286 ? -0.216 -22.953 -9.758 1 98.88 286 ALA A N 1
ATOM 2178 C CA . ALA A 1 286 ? 0.929 -22.812 -10.648 1 98.88 286 ALA A CA 1
ATOM 2179 C C . ALA A 1 286 ? 0.512 -22.188 -11.977 1 98.88 286 ALA A C 1
ATOM 2181 O O . ALA A 1 286 ? -0.457 -22.625 -12.602 1 98.88 286 ALA A O 1
ATOM 2182 N N . VAL A 1 287 ? 1.243 -21.125 -12.359 1 98.75 287 VAL A N 1
ATOM 2183 C CA . VAL A 1 287 ? 0.908 -20.422 -13.594 1 98.75 287 VAL A CA 1
ATOM 2184 C C . VAL A 1 287 ? 2.184 -20.109 -14.367 1 98.75 287 VAL A C 1
ATOM 2186 O O . VAL A 1 287 ? 3.145 -19.578 -13.797 1 98.75 287 VAL A O 1
ATOM 2189 N N . ARG A 1 288 ? 2.266 -20.438 -15.586 1 98.19 288 ARG A N 1
ATOM 2190 C CA . ARG A 1 288 ? 3.215 -19.859 -16.531 1 98.19 288 ARG A CA 1
ATOM 2191 C C . ARG A 1 288 ? 2.631 -18.625 -17.219 1 98.19 288 ARG A C 1
ATOM 2193 O O . ARG A 1 288 ? 1.504 -18.656 -17.719 1 98.19 288 ARG A O 1
ATOM 2200 N N . LEU A 1 289 ? 3.367 -17.562 -17.156 1 97.06 289 LEU A N 1
ATOM 2201 C CA . LEU A 1 289 ? 2.951 -16.344 -17.828 1 97.06 289 LEU A CA 1
ATOM 2202 C C . LEU A 1 289 ? 3.395 -16.344 -19.281 1 97.06 289 LEU A C 1
ATOM 2204 O O . LEU A 1 289 ? 4.59 -16.266 -19.578 1 97.06 289 LEU A O 1
ATOM 2208 N N . SER A 1 290 ? 2.439 -16.422 -20.203 1 95.06 290 SER A N 1
ATOM 2209 C CA . SER A 1 290 ? 2.766 -16.688 -21.609 1 95.06 290 SER A CA 1
ATOM 2210 C C . SER A 1 290 ? 2.807 -15.406 -22.422 1 95.06 290 SER A C 1
ATOM 2212 O O . SER A 1 290 ? 3.648 -15.258 -23.312 1 95.06 290 SER A O 1
ATOM 2214 N N . GLN A 1 291 ? 1.87 -14.539 -22.188 1 95.38 291 GLN A N 1
ATOM 2215 C CA . GLN A 1 291 ? 1.809 -13.258 -22.891 1 95.38 291 GLN A CA 1
ATOM 2216 C C . GLN A 1 291 ? 1.42 -12.125 -21.953 1 95.38 291 GLN A C 1
ATOM 2218 O O . GLN A 1 291 ? 0.743 -12.359 -20.938 1 95.38 291 GLN A O 1
ATOM 2223 N N . PRO A 1 292 ? 1.895 -10.969 -22.266 1 96.06 292 PRO A N 1
ATOM 2224 C CA . PRO A 1 292 ? 1.489 -9.844 -21.422 1 96.06 292 PRO A CA 1
ATOM 2225 C C . PRO A 1 292 ? 0.039 -9.422 -21.656 1 96.06 292 PRO A C 1
ATOM 2227 O O . PRO A 1 292 ? -0.496 -9.617 -22.75 1 96.06 292 PRO A O 1
ATOM 2230 N N . ALA A 1 293 ? -0.61 -8.93 -20.656 1 98.19 293 ALA A N 1
ATOM 2231 C CA . ALA A 1 293 ? -1.876 -8.211 -20.781 1 98.19 293 ALA A CA 1
ATOM 2232 C C . ALA A 1 293 ? -1.643 -6.715 -20.938 1 98.19 293 ALA A C 1
ATOM 2234 O O . ALA A 1 293 ? -1.233 -6.039 -20 1 98.19 293 ALA A O 1
ATOM 2235 N N . VAL A 1 294 ? -1.909 -6.195 -22.141 1 98.25 294 VAL A N 1
ATOM 2236 C CA . VAL A 1 294 ? -1.708 -4.781 -22.438 1 98.25 294 VAL A CA 1
ATOM 2237 C C . VAL A 1 294 ? -2.863 -3.965 -21.859 1 98.25 294 VAL A C 1
ATOM 2239 O O . VAL A 1 294 ? -4.027 -4.359 -21.969 1 98.25 294 VAL A O 1
ATOM 2242 N N . VAL A 1 295 ? -2.531 -2.844 -21.172 1 98.19 295 VAL A N 1
ATOM 2243 C CA . VAL A 1 295 ? -3.539 -1.995 -20.547 1 98.19 295 VAL A CA 1
ATOM 2244 C C . VAL A 1 295 ? -3.434 -0.574 -21.094 1 98.19 295 VAL A C 1
ATOM 2246 O O . VAL A 1 295 ? -2.734 0.268 -20.516 1 98.19 295 VAL A O 1
ATOM 2249 N N . PRO A 1 296 ? -4.188 -0.292 -22.125 1 96.38 296 PRO A N 1
ATOM 2250 C CA . PRO A 1 296 ? -4.23 1.082 -22.625 1 96.38 296 PRO A CA 1
ATOM 2251 C C . PRO A 1 296 ? -4.922 2.043 -21.656 1 96.38 296 PRO A C 1
ATOM 2253 O O . PRO A 1 296 ? -5.348 1.634 -20.578 1 96.38 296 PRO A O 1
ATOM 2256 N N . ALA A 1 297 ? -4.953 3.309 -22.016 1 92.75 297 ALA A N 1
ATOM 2257 C CA . ALA A 1 297 ? -5.496 4.352 -21.141 1 92.75 297 ALA A CA 1
ATOM 2258 C C . ALA A 1 297 ? -6.934 4.039 -20.734 1 92.75 297 ALA A C 1
ATOM 2260 O O . ALA A 1 297 ? -7.344 4.32 -19.609 1 92.75 297 ALA A O 1
ATOM 2261 N N . GLU A 1 298 ? -7.703 3.416 -21.594 1 92.38 298 GLU A N 1
ATOM 2262 C CA . GLU A 1 298 ? -9.109 3.121 -21.344 1 92.38 298 GLU A CA 1
ATOM 2263 C C . GLU A 1 298 ? -9.266 1.836 -20.531 1 92.38 298 GLU A C 1
ATOM 2265 O O . GLU A 1 298 ? -10.383 1.458 -20.172 1 92.38 298 GLU A O 1
ATOM 2270 N N . GLY A 1 299 ? -8.188 1.157 -20.25 1 96.12 299 GLY A N 1
ATOM 2271 C CA . GLY A 1 299 ? -8.234 -0.091 -19.516 1 96.12 299 GLY A CA 1
ATOM 2272 C C . GLY A 1 299 ? -8.383 -1.311 -20.406 1 96.12 299 GLY A C 1
ATOM 2273 O O . GLY A 1 299 ? -8.305 -1.204 -21.625 1 96.12 299 GLY A O 1
ATOM 2274 N N . THR A 1 300 ? -8.422 -2.463 -19.797 1 97.62 300 THR A N 1
ATOM 2275 C CA . THR A 1 300 ? -8.609 -3.729 -20.5 1 97.62 300 THR A CA 1
ATOM 2276 C C . THR A 1 300 ? -9.461 -4.684 -19.672 1 97.62 300 THR A C 1
ATOM 2278 O O . THR A 1 300 ? -9.875 -4.348 -18.547 1 97.62 300 THR A O 1
ATOM 2281 N N . GLU A 1 301 ? -9.781 -5.75 -20.281 1 98.25 301 GLU A N 1
ATOM 2282 C CA . GLU A 1 301 ? -10.508 -6.82 -19.609 1 98.25 301 GLU A CA 1
ATOM 2283 C C . GLU A 1 301 ? -9.75 -8.141 -19.703 1 98.25 301 GLU A C 1
ATOM 2285 O O . GLU A 1 301 ? -9.102 -8.422 -20.719 1 98.25 301 GLU A O 1
ATOM 2290 N N . ILE A 1 302 ? -9.797 -8.867 -18.656 1 98.75 302 ILE A N 1
ATOM 2291 C CA . ILE A 1 302 ? -9.258 -10.219 -18.641 1 98.75 302 ILE A CA 1
ATOM 2292 C C . ILE A 1 302 ? -10.383 -11.211 -18.344 1 98.75 302 ILE A C 1
ATOM 2294 O O . ILE A 1 302 ? -11.094 -11.07 -17.344 1 98.75 302 ILE A O 1
ATOM 2298 N N . GLU A 1 303 ? -10.547 -12.18 -19.203 1 98.81 303 GLU A N 1
ATOM 2299 C CA . GLU A 1 303 ? -11.531 -13.242 -19.016 1 98.81 303 GLU A CA 1
ATOM 2300 C C . GLU A 1 303 ? -10.906 -14.469 -18.359 1 98.81 303 GLU A C 1
ATOM 2302 O O . GLU A 1 303 ? -9.906 -15 -18.844 1 98.81 303 GLU A O 1
ATOM 2307 N N . TYR A 1 304 ? -11.477 -14.859 -17.266 1 98.81 304 TYR A N 1
ATOM 2308 C CA . TYR A 1 304 ? -11.039 -16.062 -16.562 1 98.81 304 TYR A CA 1
ATOM 2309 C C . TYR A 1 304 ? -12.055 -17.188 -16.75 1 98.81 304 TYR A C 1
ATOM 2311 O O . TYR A 1 304 ? -13.258 -16.969 -16.656 1 98.81 304 TYR A O 1
ATOM 2319 N N . SER A 1 305 ? -11.547 -18.344 -17.031 1 98.69 305 SER A N 1
ATOM 2320 C CA . SER A 1 305 ? -12.336 -19.562 -17.141 1 98.69 305 SER A CA 1
ATOM 2321 C C . SER A 1 305 ? -11.602 -20.75 -16.516 1 98.69 305 SER A C 1
ATOM 2323 O O . SER A 1 305 ? -10.453 -20.625 -16.094 1 98.69 305 SER A O 1
ATOM 2325 N N . GLY A 1 306 ? -12.336 -21.844 -16.328 1 98.5 306 GLY A N 1
ATOM 2326 C CA . GLY A 1 306 ? -11.727 -23.016 -15.734 1 98.5 306 GLY A CA 1
ATOM 2327 C C . GLY A 1 306 ? -12.484 -24.297 -16.016 1 98.5 306 GLY A C 1
ATOM 2328 O O . GLY A 1 306 ? -13.625 -24.266 -16.5 1 98.5 306 GLY A O 1
ATOM 2329 N N . ARG A 1 307 ? -11.766 -25.359 -15.75 1 98.62 307 ARG A N 1
ATOM 2330 C CA . ARG A 1 307 ? -12.328 -26.688 -15.922 1 98.62 307 ARG A CA 1
ATOM 2331 C C . ARG A 1 307 ? -11.695 -27.672 -14.945 1 98.62 307 ARG A C 1
ATOM 2333 O O . ARG A 1 307 ? -10.477 -27.641 -14.727 1 98.62 307 ARG A O 1
ATOM 2340 N N . ILE A 1 308 ? -12.578 -28.531 -14.375 1 98.81 308 ILE A N 1
ATOM 2341 C CA . ILE A 1 308 ? -12.039 -29.547 -13.484 1 98.81 308 ILE A CA 1
ATOM 2342 C C . ILE A 1 308 ? -11.281 -30.594 -14.297 1 98.81 308 ILE A C 1
ATOM 2344 O O . ILE A 1 308 ? -11.875 -31.281 -15.141 1 98.81 308 ILE A O 1
ATOM 2348 N N . LYS A 1 309 ? -10.062 -30.734 -14.055 1 98.81 309 LYS A N 1
ATOM 2349 C CA . LYS A 1 309 ? -9.211 -31.656 -14.789 1 98.81 309 LYS A CA 1
ATOM 2350 C C . LYS A 1 309 ? -9.242 -33.062 -14.156 1 98.81 309 LYS A C 1
ATOM 2352 O O . LYS A 1 309 ? -9.25 -34.062 -14.867 1 98.81 309 LYS A O 1
ATOM 2357 N N . SER A 1 310 ? -9.219 -33.125 -12.828 1 98.88 310 SER A N 1
ATOM 2358 C CA . SER A 1 310 ? -9.195 -34.375 -12.117 1 98.88 310 SER A CA 1
ATOM 2359 C C . SER A 1 310 ? -9.75 -34.25 -10.711 1 98.88 310 SER A C 1
ATOM 2361 O O . SER A 1 310 ? -9.797 -33.156 -10.156 1 98.88 310 SER A O 1
ATOM 2363 N N . LEU A 1 311 ? -10.234 -35.344 -10.18 1 98.69 311 LEU A N 1
ATOM 2364 C CA . LEU A 1 311 ? -10.758 -35.469 -8.82 1 98.69 311 LEU A CA 1
ATOM 2365 C C . LEU A 1 311 ? -10.203 -36.719 -8.148 1 98.69 311 LEU A C 1
ATOM 2367 O O . LEU A 1 311 ? -10.148 -37.781 -8.766 1 98.69 311 LEU A O 1
ATOM 2371 N N . ASP A 1 312 ? -9.734 -36.562 -6.953 1 98.31 312 ASP A N 1
ATOM 2372 C CA . ASP A 1 312 ? -9.258 -37.688 -6.148 1 98.31 312 ASP A CA 1
ATOM 2373 C C . ASP A 1 312 ? -10.164 -37.938 -4.949 1 98.31 312 ASP A C 1
ATOM 2375 O O . ASP A 1 312 ? -10.125 -37.188 -3.965 1 98.31 312 ASP A O 1
ATOM 2379 N N . PRO A 1 313 ? -10.945 -38.969 -4.941 1 97.06 313 PRO A N 1
ATOM 2380 C CA . PRO A 1 313 ? -11.906 -39.219 -3.859 1 97.06 313 PRO A CA 1
ATOM 2381 C C . PRO A 1 313 ? -11.227 -39.531 -2.531 1 97.06 313 PRO A C 1
ATOM 2383 O O . PRO A 1 313 ? -11.797 -39.281 -1.465 1 97.06 313 PRO A O 1
ATOM 2386 N N . GLU A 1 314 ? -10.055 -40.094 -2.57 1 95.81 314 GLU A N 1
ATOM 2387 C CA . GLU A 1 314 ? -9.367 -40.469 -1.341 1 95.81 314 GLU A CA 1
ATOM 2388 C C . GLU A 1 314 ? -9.016 -39.25 -0.505 1 95.81 314 GLU A C 1
ATOM 2390 O O . GLU A 1 314 ? -9.195 -39.25 0.713 1 95.81 314 GLU A O 1
ATOM 2395 N N . THR A 1 315 ? -8.586 -38.188 -1.151 1 94.56 315 THR A N 1
ATOM 2396 C CA . THR A 1 315 ? -8.172 -37 -0.438 1 94.56 315 THR A CA 1
ATOM 2397 C C . THR A 1 315 ? -9.219 -35.906 -0.596 1 94.56 315 THR A C 1
ATOM 2399 O O . THR A 1 315 ? -9.062 -34.812 -0.039 1 94.56 315 THR A O 1
ATOM 2402 N N . ARG A 1 316 ? -10.203 -36.156 -1.415 1 97 316 ARG A N 1
ATOM 2403 C CA . ARG A 1 316 ? -11.242 -35.188 -1.764 1 97 316 ARG A CA 1
ATOM 2404 C C . ARG A 1 316 ? -10.641 -33.906 -2.33 1 97 316 ARG A C 1
ATOM 2406 O O . ARG A 1 316 ? -11.008 -32.812 -1.914 1 97 316 ARG A O 1
ATOM 2413 N N . THR A 1 317 ? -9.719 -34.156 -3.201 1 97.56 317 THR A N 1
ATOM 2414 C CA . THR A 1 317 ? -9.016 -33.062 -3.865 1 97.56 317 THR A CA 1
ATOM 2415 C C . THR A 1 317 ? -9.312 -33.062 -5.363 1 97.56 317 THR A C 1
ATOM 2417 O O . THR A 1 317 ? -9.719 -34.062 -5.922 1 97.56 317 THR A O 1
ATOM 2420 N N . GLY A 1 318 ? -9.242 -31.891 -5.949 1 98.38 318 GLY A N 1
ATOM 2421 C CA . GLY A 1 318 ? -9.367 -31.734 -7.391 1 98.38 318 GLY A CA 1
ATOM 2422 C C . GLY A 1 318 ? -8.359 -30.766 -7.977 1 98.38 318 GLY A C 1
ATOM 2423 O O . GLY A 1 318 ? -7.871 -29.875 -7.277 1 98.38 318 GLY A O 1
ATOM 2424 N N . VAL A 1 319 ? -8.008 -31.016 -9.227 1 98.81 319 VAL A N 1
ATOM 2425 C CA . VAL A 1 319 ? -7.18 -30.094 -9.992 1 98.81 319 VAL A CA 1
ATOM 2426 C C . VAL A 1 319 ? -8.039 -29.359 -11.008 1 98.81 319 VAL A C 1
ATOM 2428 O O . VAL A 1 319 ? -8.766 -29.969 -11.789 1 98.81 319 VAL A O 1
ATOM 2431 N N . VAL A 1 320 ? -7.965 -28.047 -10.969 1 98.81 320 VAL A N 1
ATOM 2432 C CA . VAL A 1 320 ? -8.68 -27.188 -11.898 1 98.81 320 VAL A CA 1
ATOM 2433 C C . VAL A 1 320 ? -7.688 -26.516 -12.844 1 98.81 320 VAL A C 1
ATOM 2435 O O . VAL A 1 320 ? -6.688 -25.938 -12.406 1 98.81 320 VAL A O 1
ATOM 2438 N N . ILE A 1 321 ? -7.945 -26.641 -14.148 1 98.81 321 ILE A N 1
ATOM 2439 C CA . ILE A 1 321 ? -7.234 -25.828 -15.125 1 98.81 321 ILE A CA 1
ATOM 2440 C C . ILE A 1 321 ? -7.812 -24.406 -15.148 1 98.81 321 ILE A C 1
ATOM 2442 O O . ILE A 1 321 ? -9.031 -24.234 -15.211 1 98.81 321 ILE A O 1
ATOM 2446 N N . VAL A 1 322 ? -6.961 -23.422 -15.07 1 98.81 322 VAL A N 1
ATOM 2447 C CA . VAL A 1 322 ? -7.379 -22.031 -15.078 1 98.81 322 VAL A CA 1
ATOM 2448 C C . VAL A 1 322 ? -6.895 -21.344 -16.359 1 98.81 322 VAL A C 1
ATOM 2450 O O . VAL A 1 322 ? -5.707 -21.406 -16.688 1 98.81 322 VAL A O 1
ATOM 2453 N N . ALA A 1 323 ? -7.793 -20.766 -17.078 1 98.69 323 ALA A N 1
ATOM 2454 C CA . ALA A 1 323 ? -7.445 -20.016 -18.281 1 98.69 323 ALA A CA 1
ATOM 2455 C C . ALA A 1 323 ? -7.684 -18.516 -18.078 1 98.69 323 ALA A C 1
ATOM 2457 O O . ALA A 1 323 ? -8.586 -18.125 -17.328 1 98.69 323 ALA A O 1
ATOM 2458 N N . ALA A 1 324 ? -6.844 -17.719 -18.688 1 98.81 324 ALA A N 1
ATOM 2459 C CA . ALA A 1 324 ? -6.984 -16.266 -18.703 1 98.81 324 ALA A CA 1
ATOM 2460 C C . ALA A 1 324 ? -6.688 -15.711 -20.094 1 98.81 324 ALA A C 1
ATOM 2462 O O . ALA A 1 324 ? -5.688 -16.078 -20.719 1 98.81 324 ALA A O 1
ATOM 2463 N N . LYS A 1 325 ? -7.574 -14.875 -20.578 1 98.5 325 LYS A N 1
ATOM 2464 C CA . LYS A 1 325 ? -7.414 -14.25 -21.891 1 98.5 325 LYS A CA 1
ATOM 2465 C C . LYS A 1 325 ? -7.578 -12.734 -21.797 1 98.5 325 LYS A C 1
ATOM 2467 O O . LYS A 1 325 ? -8.43 -12.234 -21.062 1 98.5 325 LYS A O 1
ATOM 2472 N N . SER A 1 326 ? -6.746 -12.039 -22.453 1 98 326 SER A N 1
ATOM 2473 C CA . SER A 1 326 ? -6.84 -10.594 -22.656 1 98 326 SER A CA 1
ATOM 2474 C C . SER A 1 326 ? -6.672 -10.219 -24.125 1 98 326 SER A C 1
ATOM 2476 O O . SER A 1 326 ? -5.742 -10.68 -24.781 1 98 326 SER A O 1
ATOM 2478 N N . GLY A 1 327 ? -7.59 -9.406 -24.625 1 94.56 327 GLY A N 1
ATOM 2479 C CA . GLY A 1 327 ? -7.531 -9.055 -26.031 1 94.56 327 GLY A CA 1
ATOM 2480 C C . GLY A 1 327 ? -7.574 -10.266 -26.953 1 94.56 327 GLY A C 1
ATOM 2481 O O . GLY A 1 327 ? -6.887 -10.305 -27.969 1 94.56 327 GLY A O 1
ATOM 2482 N N . GLY A 1 328 ? -8.172 -11.258 -26.5 1 93.81 328 GLY A N 1
ATOM 2483 C CA . GLY A 1 328 ? -8.328 -12.461 -27.312 1 93.81 328 GLY A CA 1
ATOM 2484 C C . GLY A 1 328 ? -7.133 -13.391 -27.234 1 93.81 328 GLY A C 1
ATOM 2485 O O . GLY A 1 328 ? -7.121 -14.445 -27.875 1 93.81 328 GLY A O 1
ATOM 2486 N N . ARG A 1 329 ? -6.191 -13.078 -26.453 1 96.44 329 ARG A N 1
ATOM 2487 C CA . ARG A 1 329 ? -4.98 -13.883 -26.359 1 96.44 329 ARG A CA 1
ATOM 2488 C C . ARG A 1 329 ? -4.848 -14.516 -24.984 1 96.44 329 ARG A C 1
ATOM 2490 O O . ARG A 1 329 ? -5.191 -13.898 -23.969 1 96.44 329 ARG A O 1
ATOM 2497 N N . LYS A 1 330 ? -4.309 -15.734 -25.016 1 98.06 330 LYS A N 1
ATOM 2498 C CA . LYS A 1 330 ? -4.047 -16.422 -23.75 1 98.06 330 LYS A CA 1
ATOM 2499 C C . LYS A 1 330 ? -2.857 -15.805 -23.031 1 98.06 330 LYS A C 1
ATOM 2501 O O . LYS A 1 330 ? -1.766 -15.695 -23.594 1 98.06 330 LYS A O 1
ATOM 2506 N N . ILE A 1 331 ? -3.121 -15.453 -21.75 1 98.25 331 ILE A N 1
ATOM 2507 C CA . ILE A 1 331 ? -2.008 -14.844 -21.031 1 98.25 331 ILE A CA 1
ATOM 2508 C C . ILE A 1 331 ? -1.483 -15.82 -19.984 1 98.25 331 ILE A C 1
ATOM 2510 O O . ILE A 1 331 ? -0.405 -15.609 -19.422 1 98.25 331 ILE A O 1
ATOM 2514 N N . PHE A 1 332 ? -2.248 -16.859 -19.609 1 98.44 332 PHE A N 1
ATOM 2515 C CA . PHE A 1 332 ? -1.78 -17.938 -18.766 1 98.44 332 PHE A CA 1
ATOM 2516 C C . PHE A 1 332 ? -1.392 -19.156 -19.594 1 98.44 332 PHE A C 1
ATOM 2518 O O . PHE A 1 332 ? -2.111 -19.531 -20.531 1 98.44 332 PHE A O 1
ATOM 2525 N N . GLY A 1 333 ? -0.277 -19.703 -19.281 1 95.94 333 GLY A N 1
ATOM 2526 C CA . GLY A 1 333 ? 0.128 -21 -19.781 1 95.94 333 GLY A CA 1
ATOM 2527 C C . GLY A 1 333 ? 0.181 -22.062 -18.688 1 95.94 333 GLY A C 1
ATOM 2528 O O . GLY A 1 333 ? 0.788 -21.844 -17.641 1 95.94 333 GLY A O 1
ATOM 2529 N N . LEU A 1 334 ? -0.462 -23.25 -18.906 1 92.38 334 LEU A N 1
ATOM 2530 C CA . LEU A 1 334 ? -0.387 -24.406 -18.016 1 92.38 334 LEU A CA 1
ATOM 2531 C C . LEU A 1 334 ? -0.792 -24.031 -16.594 1 92.38 334 LEU A C 1
ATOM 2533 O O . LEU A 1 334 ? -0.097 -24.375 -15.641 1 92.38 334 LEU A O 1
ATOM 2537 N N . ALA A 1 335 ? -1.846 -23.234 -16.422 1 98.5 335 ALA A N 1
ATOM 2538 C CA . ALA A 1 335 ? -2.268 -22.75 -15.117 1 98.5 335 ALA A CA 1
ATOM 2539 C C . ALA A 1 335 ? -3.189 -23.75 -14.422 1 98.5 335 ALA A C 1
ATOM 2541 O O . ALA A 1 335 ? -4.219 -24.141 -14.984 1 98.5 335 ALA A O 1
ATOM 2542 N N . THR A 1 336 ? -2.824 -24.172 -13.211 1 98.88 336 THR A N 1
ATOM 2543 C CA . THR A 1 336 ? -3.643 -25.141 -12.477 1 98.88 336 THR A CA 1
ATOM 2544 C C . THR A 1 336 ? -3.744 -24.734 -11.008 1 98.88 336 THR A C 1
ATOM 2546 O O . THR A 1 336 ? -2.828 -24.125 -10.461 1 98.88 336 THR A O 1
ATOM 2549 N N . ALA A 1 337 ? -4.848 -25.062 -10.43 1 98.81 337 ALA A N 1
ATOM 2550 C CA . ALA A 1 337 ? -5.078 -24.938 -8.984 1 98.81 337 ALA A CA 1
ATOM 2551 C C . ALA A 1 337 ? -5.516 -26.281 -8.398 1 98.81 337 ALA A C 1
ATOM 2553 O O . ALA A 1 337 ? -6.398 -26.953 -8.945 1 98.81 337 ALA A O 1
ATOM 2554 N N . THR A 1 338 ? -4.828 -26.719 -7.387 1 98.38 338 THR A N 1
ATOM 2555 C CA . THR A 1 338 ? -5.258 -27.875 -6.609 1 98.38 338 THR A CA 1
ATOM 2556 C C . THR A 1 338 ? -6.078 -27.438 -5.398 1 98.38 338 THR A C 1
ATOM 2558 O O . THR A 1 338 ? -5.648 -26.578 -4.625 1 98.38 338 THR A O 1
ATOM 2561 N N . ILE A 1 339 ? -7.258 -28.047 -5.219 1 98.06 339 ILE A N 1
ATOM 2562 C CA . ILE A 1 339 ? -8.203 -27.594 -4.207 1 98.06 339 ILE A CA 1
ATOM 2563 C C . ILE A 1 339 ? -8.711 -28.781 -3.4 1 98.06 339 ILE A C 1
ATOM 2565 O O . ILE A 1 339 ? -8.992 -29.844 -3.963 1 98.06 339 ILE A O 1
ATOM 2569 N N . ARG A 1 340 ? -8.789 -28.578 -2.102 1 97.56 340 ARG A N 1
ATOM 2570 C CA . ARG A 1 340 ? -9.516 -29.531 -1.259 1 97.56 340 ARG A CA 1
ATOM 2571 C C . ARG A 1 340 ? -11 -29.156 -1.185 1 97.56 340 ARG A C 1
ATOM 2573 O O . ARG A 1 340 ? -11.352 -27.984 -1.033 1 97.56 340 ARG A O 1
ATOM 2580 N N . PHE A 1 341 ? -11.805 -30.172 -1.298 1 97.38 341 PHE A N 1
ATOM 2581 C CA . PHE A 1 341 ? -13.25 -29.953 -1.273 1 97.38 341 PHE A CA 1
ATOM 2582 C C . PHE A 1 341 ? -13.875 -30.609 -0.045 1 97.38 341 PHE A C 1
ATOM 2584 O O . PHE A 1 341 ? -13.258 -31.469 0.59 1 97.38 341 PHE A O 1
ATOM 2591 N N . SER A 1 342 ? -15.094 -30.125 0.281 1 94.94 342 SER A N 1
ATOM 2592 C CA . SER A 1 342 ? -15.82 -30.672 1.423 1 94.94 342 SER A CA 1
ATOM 2593 C C . SER A 1 342 ? -16.391 -32.062 1.104 1 94.94 342 SER A C 1
ATOM 2595 O O . SER A 1 342 ? -16.625 -32.375 -0.063 1 94.94 342 SER A O 1
ATOM 2597 N N . MET B 1 1 ? -27.188 22.359 -17.141 1 22.75 1 MET B N 1
ATOM 2598 C CA . MET B 1 1 ? -26.469 23.25 -16.25 1 22.75 1 MET B CA 1
ATOM 2599 C C . MET B 1 1 ? -26.641 22.812 -14.789 1 22.75 1 MET B C 1
ATOM 2601 O O . MET B 1 1 ? -27.75 22.844 -14.258 1 22.75 1 MET B O 1
ATOM 2605 N N . THR B 1 2 ? -25.969 21.797 -14.289 1 32.91 2 THR B N 1
ATOM 2606 C CA . THR B 1 2 ? -26.172 21.359 -12.914 1 32.91 2 THR B CA 1
ATOM 2607 C C . THR B 1 2 ? -26.047 22.547 -11.953 1 32.91 2 THR B C 1
ATOM 2609 O O . THR B 1 2 ? -25.062 23.297 -12.008 1 32.91 2 THR B O 1
ATOM 2612 N N . ALA B 1 3 ? -27.047 23.078 -11.375 1 36.66 3 ALA B N 1
ATOM 2613 C CA . ALA B 1 3 ? -27.188 24.219 -10.469 1 36.66 3 ALA B CA 1
ATOM 2614 C C . ALA B 1 3 ? -26.125 24.172 -9.367 1 36.66 3 ALA B C 1
ATOM 2616 O O . ALA B 1 3 ? -25.828 23.094 -8.836 1 36.66 3 ALA B O 1
ATOM 2617 N N . PRO B 1 4 ? -25.125 25.188 -9.312 1 41.5 4 PRO B N 1
ATOM 2618 C CA . PRO B 1 4 ? -24.234 25.203 -8.141 1 41.5 4 PRO B CA 1
ATOM 2619 C C . PRO B 1 4 ? -24.938 24.734 -6.867 1 41.5 4 PRO B C 1
ATOM 2621 O O . PRO B 1 4 ? -26.141 24.938 -6.703 1 41.5 4 PRO B O 1
ATOM 2624 N N . ALA B 1 5 ? -24.5 23.719 -6.312 1 50.34 5 ALA B N 1
ATOM 2625 C CA . ALA B 1 5 ? -25.094 23.297 -5.047 1 50.34 5 ALA B CA 1
ATOM 2626 C C . ALA B 1 5 ? -25.438 24.516 -4.18 1 50.34 5 ALA B C 1
ATOM 2628 O O . ALA B 1 5 ? -24.578 25.375 -3.959 1 50.34 5 ALA B O 1
ATOM 2629 N N . ASP B 1 6 ? -26.594 24.922 -4.066 1 55.06 6 ASP B N 1
ATOM 2630 C CA . ASP B 1 6 ? -26.984 26.047 -3.215 1 55.06 6 ASP B CA 1
ATOM 2631 C C . ASP B 1 6 ? -26.219 26.016 -1.893 1 55.06 6 ASP B C 1
ATOM 2633 O O . ASP B 1 6 ? -26.25 25.016 -1.177 1 55.06 6 ASP B O 1
ATOM 2637 N N . THR B 1 7 ? -24.984 26.703 -1.777 1 57.94 7 THR B N 1
ATOM 2638 C CA . THR B 1 7 ? -24.203 26.875 -0.558 1 57.94 7 THR B CA 1
ATOM 2639 C C . THR B 1 7 ? -25.094 26.734 0.676 1 57.94 7 THR B C 1
ATOM 2641 O O . THR B 1 7 ? -24.688 26.125 1.672 1 57.94 7 THR B O 1
ATOM 2644 N N . SER B 1 8 ? -26.25 27.125 0.416 1 66.19 8 SER B N 1
ATOM 2645 C CA . SER B 1 8 ? -27.188 27.078 1.536 1 66.19 8 SER B CA 1
ATOM 2646 C C . SER B 1 8 ? -27.531 25.641 1.906 1 66.19 8 SER B C 1
ATOM 2648 O O . SER B 1 8 ? -27.594 25.297 3.088 1 66.19 8 SER B O 1
ATOM 2650 N N . THR B 1 9 ? -27.438 24.859 0.949 1 80.62 9 THR B N 1
ATOM 2651 C CA . THR B 1 9 ? -27.781 23.469 1.196 1 80.62 9 THR B CA 1
ATOM 2652 C C . THR B 1 9 ? -26.625 22.734 1.865 1 80.62 9 THR B C 1
ATOM 2654 O O . THR B 1 9 ? -26.812 22.031 2.867 1 80.62 9 THR B O 1
ATOM 2657 N N . LEU B 1 10 ? -25.422 23.031 1.497 1 88.12 10 LEU B N 1
ATOM 2658 C CA . LEU B 1 10 ? -24.281 22.328 2.08 1 88.12 10 LEU B CA 1
ATOM 2659 C C . LEU B 1 10 ? -24.016 22.812 3.506 1 88.12 10 LEU B C 1
ATOM 2661 O O . LEU B 1 10 ? -23.656 22.016 4.375 1 88.12 10 LEU B O 1
ATOM 2665 N N . GLU B 1 11 ? -24.25 24.094 3.688 1 90.56 11 GLU B N 1
ATOM 2666 C CA . GLU B 1 11 ? -24.078 24.656 5.031 1 90.56 11 GLU B CA 1
ATOM 2667 C C . GLU B 1 11 ? -25.031 23.984 6.02 1 90.56 11 GLU B C 1
ATOM 2669 O O . GLU B 1 11 ? -24.688 23.797 7.188 1 90.56 11 GLU B O 1
ATOM 2674 N N . SER B 1 12 ? -26.172 23.625 5.512 1 92.31 12 SER B N 1
ATOM 2675 C CA . SER B 1 12 ? -27.156 22.984 6.379 1 92.31 12 SER B CA 1
ATOM 2676 C C . SER B 1 12 ? -26.734 21.578 6.762 1 92.31 12 SER B C 1
ATOM 2678 O O . SER B 1 12 ? -27.281 20.984 7.691 1 92.31 12 SER B O 1
ATOM 2680 N N . ARG B 1 13 ? -25.734 21.047 6.098 1 95.06 13 ARG B N 1
ATOM 2681 C CA . ARG B 1 13 ? -25.297 19.672 6.348 1 95.06 13 ARG B CA 1
ATOM 2682 C C . ARG B 1 13 ? -24.156 19.641 7.344 1 95.06 13 ARG B C 1
ATOM 2684 O O . ARG B 1 13 ? -23.719 18.562 7.766 1 95.06 13 ARG B O 1
ATOM 2691 N N . VAL B 1 14 ? -23.656 20.781 7.73 1 97.12 14 VAL B N 1
ATOM 2692 C CA . VAL B 1 14 ? -22.594 20.844 8.734 1 97.12 14 VAL B CA 1
ATOM 2693 C C . VAL B 1 14 ? -23.047 20.109 10 1 97.12 14 VAL B C 1
ATOM 2695 O O . VAL B 1 14 ? -24.188 20.266 10.445 1 97.12 14 VAL B O 1
ATOM 2698 N N . GLY B 1 15 ? -22.188 19.266 10.539 1 97.38 15 GLY B N 1
ATOM 2699 C CA . GLY B 1 15 ? -22.516 18.422 11.68 1 97.38 15 GLY B CA 1
ATOM 2700 C C . GLY B 1 15 ? -22.828 16.984 11.305 1 97.38 15 GLY B C 1
ATOM 2701 O O . GLY B 1 15 ? -22.938 16.125 12.172 1 97.38 15 GLY B O 1
ATOM 2702 N N . HIS B 1 16 ? -23.062 16.797 9.977 1 98.06 16 HIS B N 1
ATOM 2703 C CA . HIS B 1 16 ? -23.281 15.422 9.555 1 98.06 16 HIS B CA 1
ATOM 2704 C C . HIS B 1 16 ? -22.156 14.516 10.055 1 98.06 16 HIS B C 1
ATOM 2706 O O . HIS B 1 16 ? -20.984 14.852 9.93 1 98.06 16 HIS B O 1
ATOM 2712 N N . TYR B 1 17 ? -22.625 13.391 10.578 1 98.06 17 TYR B N 1
ATOM 2713 C CA . TYR B 1 17 ? -21.703 12.516 11.289 1 98.06 17 TYR B CA 1
ATOM 2714 C C . TYR B 1 17 ? -21.984 11.047 10.961 1 98.06 17 TYR B C 1
ATOM 2716 O O . TYR B 1 17 ? -23.141 10.641 10.852 1 98.06 17 TYR B O 1
ATOM 2724 N N . TYR B 1 18 ? -20.891 10.297 10.82 1 97.88 18 TYR B N 1
ATOM 2725 C CA . TYR B 1 18 ? -20.969 8.836 10.82 1 97.88 18 TYR B CA 1
ATOM 2726 C C . TYR B 1 18 ? -19.656 8.219 11.312 1 97.88 18 TYR B C 1
ATOM 2728 O O . TYR B 1 18 ? -18.656 8.922 11.477 1 97.88 18 TYR B O 1
ATOM 2736 N N . GLN B 1 19 ? -19.719 6.977 11.633 1 97.25 19 GLN B N 1
ATOM 2737 C CA . GLN B 1 19 ? -18.562 6.203 12.078 1 97.25 19 GLN B CA 1
ATOM 2738 C C . GLN B 1 19 ? -18.219 5.117 11.07 1 97.25 19 GLN B C 1
ATOM 2740 O O . GLN B 1 19 ? -19.094 4.539 10.438 1 97.25 19 GLN B O 1
ATOM 2745 N N . MET B 1 20 ? -16.891 4.918 10.859 1 96 20 MET B N 1
ATOM 2746 C CA . MET B 1 20 ? -16.484 3.816 10 1 96 20 MET B CA 1
ATOM 2747 C C . MET B 1 20 ? -17.125 2.508 10.438 1 96 20 MET B C 1
ATOM 2749 O O . MET B 1 20 ? -17.469 2.344 11.609 1 96 20 MET B O 1
ATOM 2753 N N . GLU B 1 21 ? -17.234 1.672 9.32 1 89.12 21 GLU B N 1
ATOM 2754 C CA . GLU B 1 21 ? -17.688 0.322 9.656 1 89.12 21 GLU B CA 1
ATOM 2755 C C . GLU B 1 21 ? -16.547 -0.482 10.297 1 89.12 21 GLU B C 1
ATOM 2757 O O . GLU B 1 21 ? -15.43 -0.489 9.797 1 89.12 21 GLU B O 1
ATOM 2762 N N . ASP B 1 22 ? -16.609 -1.061 11.398 1 92.25 22 ASP B N 1
ATOM 2763 C CA . ASP B 1 22 ? -15.594 -1.845 12.086 1 92.25 22 ASP B CA 1
ATOM 2764 C C . ASP B 1 22 ? -14.484 -0.945 12.633 1 92.25 22 ASP B C 1
ATOM 2766 O O . ASP B 1 22 ? -14.727 0.218 12.961 1 92.25 22 ASP B O 1
ATOM 2770 N N . THR B 1 23 ? -13.266 -1.45 12.914 1 97.44 23 THR B N 1
ATOM 2771 C CA . THR B 1 23 ? -12.117 -0.716 13.43 1 97.44 23 THR B CA 1
ATOM 2772 C C . THR B 1 23 ? -10.922 -0.84 12.484 1 97.44 23 THR B C 1
ATOM 2774 O O . THR B 1 23 ? -10.961 -1.629 11.539 1 97.44 23 THR B O 1
ATOM 2777 N N . TYR B 1 24 ? -10.055 0.045 12.602 1 98.38 24 TYR B N 1
ATOM 2778 C CA . TYR B 1 24 ? -8.773 -0.002 11.891 1 98.38 24 TYR B CA 1
ATOM 2779 C C . TYR B 1 24 ? -7.664 -0.507 12.805 1 98.38 24 TYR B C 1
ATOM 2781 O O . TYR B 1 24 ? -7.32 0.144 13.789 1 98.38 24 TYR B O 1
ATOM 2789 N N . LEU B 1 25 ? -7.121 -1.675 12.492 1 98.5 25 LEU B N 1
ATOM 2790 C CA . LEU B 1 25 ? -6.008 -2.223 13.258 1 98.5 25 LEU B CA 1
ATOM 2791 C C . LEU B 1 25 ? -4.672 -1.81 12.648 1 98.5 25 LEU B C 1
ATOM 2793 O O . LEU B 1 25 ? -4.352 -2.203 11.523 1 98.5 25 LEU B O 1
ATOM 2797 N N . VAL B 1 26 ? -3.895 -1.039 13.422 1 98.81 26 VAL B N 1
ATOM 2798 C CA . VAL B 1 26 ? -2.609 -0.544 12.938 1 98.81 26 VAL B CA 1
ATOM 2799 C C . VAL B 1 26 ? -1.612 -1.697 12.852 1 98.81 26 VAL B C 1
ATOM 2801 O O . VAL B 1 26 ? -1.27 -2.312 13.859 1 98.81 26 VAL B O 1
ATOM 2804 N N . GLY B 1 27 ? -1.182 -1.966 11.641 1 98.69 27 GLY B N 1
ATOM 2805 C CA . GLY B 1 27 ? -0.265 -3.074 11.422 1 98.69 27 GLY B CA 1
ATOM 2806 C C . GLY B 1 27 ? 1.185 -2.641 11.32 1 98.69 27 GLY B C 1
ATOM 2807 O O . GLY B 1 27 ? 1.479 -1.561 10.805 1 98.69 27 GLY B O 1
ATOM 2808 N N . ARG B 1 28 ? 2.072 -3.539 11.711 1 98.44 28 ARG B N 1
ATOM 2809 C CA . ARG B 1 28 ? 3.508 -3.27 11.703 1 98.44 28 ARG B CA 1
ATOM 2810 C C . ARG B 1 28 ? 4 -2.967 10.297 1 98.44 28 ARG B C 1
ATOM 2812 O O . ARG B 1 28 ? 4.676 -1.959 10.07 1 98.44 28 ARG B O 1
ATOM 2819 N N . GLU B 1 29 ? 3.627 -3.818 9.375 1 98.19 29 GLU B N 1
ATOM 2820 C CA . GLU B 1 29 ? 4.152 -3.672 8.016 1 98.19 29 GLU B CA 1
ATOM 2821 C C . GLU B 1 29 ? 3.541 -2.463 7.316 1 98.19 29 GLU B C 1
ATOM 2823 O O . GLU B 1 29 ? 4.195 -1.822 6.488 1 98.19 29 GLU B O 1
ATOM 2828 N N . LYS B 1 30 ? 2.311 -2.137 7.664 1 98.5 30 LYS B N 1
ATOM 2829 C CA . LYS B 1 30 ? 1.717 -0.922 7.113 1 98.5 30 LYS B CA 1
ATOM 2830 C C . LYS B 1 30 ? 2.451 0.321 7.605 1 98.5 30 LYS B C 1
ATOM 2832 O O . LYS B 1 30 ? 2.617 1.287 6.855 1 98.5 30 LYS B O 1
ATOM 2837 N N . VAL B 1 31 ? 2.869 0.294 8.906 1 98.69 31 VAL B N 1
ATOM 2838 C CA . VAL B 1 31 ? 3.668 1.39 9.438 1 98.69 31 VAL B CA 1
ATOM 2839 C C . VAL B 1 31 ? 4.961 1.528 8.641 1 98.69 31 VAL B C 1
ATOM 2841 O O . VAL B 1 31 ? 5.312 2.625 8.195 1 98.69 31 VAL B O 1
ATOM 2844 N N . ARG B 1 32 ? 5.629 0.462 8.32 1 98.12 32 ARG B N 1
ATOM 2845 C CA . ARG B 1 32 ? 6.891 0.485 7.586 1 98.12 32 ARG B CA 1
ATOM 2846 C C . ARG B 1 32 ? 6.688 0.949 6.148 1 98.12 32 ARG B C 1
ATOM 2848 O O . ARG B 1 32 ? 7.461 1.76 5.637 1 98.12 32 ARG B O 1
ATOM 2855 N N . GLU B 1 33 ? 5.648 0.41 5.562 1 97.88 33 GLU B N 1
ATOM 2856 C CA . GLU B 1 33 ? 5.348 0.779 4.18 1 97.88 33 GLU B CA 1
ATOM 2857 C C . GLU B 1 33 ? 5.051 2.271 4.062 1 97.88 33 GLU B C 1
ATOM 2859 O O . GLU B 1 33 ? 5.488 2.922 3.109 1 97.88 33 GLU B O 1
ATOM 2864 N N . PHE B 1 34 ? 4.285 2.773 4.984 1 98.75 34 PHE B N 1
ATOM 2865 C CA . PHE B 1 34 ? 3.941 4.191 4.949 1 98.75 34 PHE B CA 1
ATOM 2866 C C . PHE B 1 34 ? 5.172 5.051 5.207 1 98.75 34 PHE B C 1
ATOM 2868 O O . PHE B 1 34 ? 5.363 6.082 4.555 1 98.75 34 PHE B O 1
ATOM 2875 N N . ALA B 1 35 ? 6 4.621 6.18 1 98.62 35 ALA B N 1
ATOM 2876 C CA . ALA B 1 35 ? 7.25 5.324 6.441 1 98.62 35 ALA B CA 1
ATOM 2877 C C . ALA B 1 35 ? 8.117 5.387 5.191 1 98.62 35 ALA B C 1
ATOM 2879 O O . ALA B 1 35 ? 8.719 6.426 4.891 1 98.62 35 ALA B O 1
ATOM 2880 N N . ARG B 1 36 ? 8.141 4.316 4.457 1 97.56 36 ARG B N 1
ATOM 2881 C CA . ARG B 1 36 ? 8.891 4.297 3.201 1 97.56 36 ARG B CA 1
ATOM 2882 C C . ARG B 1 36 ? 8.305 5.293 2.205 1 97.56 36 ARG B C 1
ATOM 2884 O O . ARG B 1 36 ? 9.039 6.039 1.562 1 97.56 36 ARG B O 1
ATOM 2891 N N . ALA B 1 37 ? 7.02 5.266 2.1 1 98.38 37 ALA B N 1
ATOM 2892 C CA . ALA B 1 37 ? 6.336 6.098 1.112 1 98.38 37 ALA B CA 1
ATOM 2893 C C . ALA B 1 37 ? 6.602 7.578 1.369 1 98.38 37 ALA B C 1
ATOM 2895 O O . ALA B 1 37 ? 6.703 8.367 0.429 1 98.38 37 ALA B O 1
ATOM 2896 N N . VAL B 1 38 ? 6.715 7.934 2.656 1 98.62 38 VAL B N 1
ATOM 2897 C CA . VAL B 1 38 ? 6.949 9.344 2.971 1 98.62 38 VAL B CA 1
ATOM 2898 C C . VAL B 1 38 ? 8.43 9.562 3.281 1 98.62 38 VAL B C 1
ATOM 2900 O O . VAL B 1 38 ? 8.805 10.594 3.834 1 98.62 38 VAL B O 1
ATOM 2903 N N . GLN B 1 39 ? 9.266 8.594 3.037 1 98 39 GLN B N 1
ATOM 2904 C CA 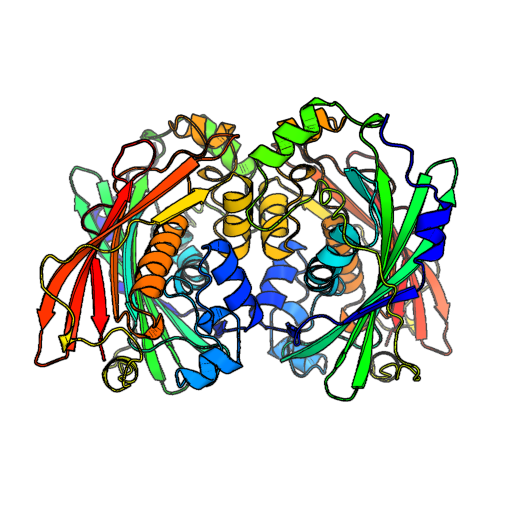. GLN B 1 39 ? 10.719 8.664 3.184 1 98 39 GLN B CA 1
ATOM 2905 C C . GLN B 1 39 ? 11.109 9.094 4.594 1 98 39 GLN B C 1
ATOM 2907 O O . GLN B 1 39 ? 11.977 9.953 4.773 1 98 39 GLN B O 1
ATOM 2912 N N . ASP B 1 40 ? 10.344 8.617 5.594 1 98 40 ASP B N 1
ATOM 2913 C CA . ASP B 1 40 ? 10.688 8.82 6.996 1 98 40 ASP B CA 1
ATOM 2914 C C . ASP B 1 40 ? 11.484 7.637 7.543 1 98 40 ASP B C 1
ATOM 2916 O O . ASP B 1 40 ? 10.922 6.582 7.84 1 98 40 ASP B O 1
ATOM 2920 N N . TYR B 1 41 ? 12.773 7.859 7.77 1 95.75 41 TYR B N 1
ATOM 2921 C CA . TYR B 1 41 ? 13.641 6.742 8.117 1 95.75 41 TYR B CA 1
ATOM 2922 C C . TYR B 1 41 ? 14.047 6.797 9.586 1 95.75 41 TYR B C 1
ATOM 2924 O O . TYR B 1 41 ? 15.047 6.191 9.984 1 95.75 41 TYR B O 1
ATOM 2932 N N . HIS B 1 42 ? 13.391 7.641 10.352 1 96.56 42 HIS B N 1
ATOM 2933 C CA . HIS B 1 42 ? 13.617 7.52 11.781 1 96.56 42 HIS B CA 1
ATOM 2934 C C . HIS B 1 42 ? 13.461 6.074 12.25 1 96.56 42 HIS B C 1
ATOM 2936 O O . HIS B 1 42 ? 12.477 5.414 11.914 1 96.56 42 HIS B O 1
ATOM 2942 N N . PRO B 1 43 ? 14.336 5.566 13.023 1 96.75 43 PRO B N 1
ATOM 2943 C CA . PRO B 1 43 ? 14.352 4.133 13.328 1 96.75 43 PRO B CA 1
ATOM 2944 C C . PRO B 1 43 ? 13.117 3.686 14.117 1 96.75 43 PRO B C 1
ATOM 2946 O O . PRO B 1 43 ? 12.781 2.5 14.117 1 96.75 43 PRO B O 1
ATOM 2949 N N . ALA B 1 44 ? 12.406 4.555 14.766 1 96.88 44 ALA B N 1
ATOM 2950 C CA . ALA B 1 44 ? 11.219 4.211 15.555 1 96.88 44 ALA B CA 1
ATOM 2951 C C . ALA B 1 44 ? 10.117 3.652 14.664 1 96.88 44 ALA B C 1
ATOM 2953 O O . ALA B 1 44 ? 9.188 3.002 15.156 1 96.88 44 ALA B O 1
ATOM 2954 N N . HIS B 1 45 ? 10.18 3.922 13.391 1 98.31 45 HIS B N 1
ATOM 2955 C CA . HIS B 1 45 ? 9.18 3.416 12.453 1 98.31 45 HIS B CA 1
ATOM 2956 C C . HIS B 1 45 ? 9.578 2.043 11.914 1 98.31 45 HIS B C 1
ATOM 2958 O O . HIS B 1 45 ? 8.773 1.376 11.258 1 98.31 45 HIS B O 1
ATOM 2964 N N . TRP B 1 46 ? 10.781 1.592 12.164 1 97.56 46 TRP B N 1
ATOM 2965 C CA . TRP B 1 46 ? 11.336 0.47 11.414 1 97.56 46 TRP B CA 1
ATOM 2966 C C . TRP B 1 46 ? 11.812 -0.634 12.352 1 97.56 46 TRP B C 1
ATOM 2968 O O . TRP B 1 46 ? 11.719 -1.819 12.023 1 97.56 46 TRP B O 1
ATOM 2978 N N . ASN B 1 47 ? 12.367 -0.179 13.453 1 97.38 47 ASN B N 1
ATOM 2979 C CA . ASN B 1 47 ? 13.102 -1.085 14.328 1 97.38 47 ASN B CA 1
ATOM 2980 C C . ASN B 1 47 ? 12.422 -1.234 15.688 1 97.38 47 ASN B C 1
ATOM 2982 O O . ASN B 1 47 ? 12.336 -0.273 16.453 1 97.38 47 ASN B O 1
ATOM 2986 N N . LEU B 1 48 ? 12.062 -2.434 16.062 1 96.81 48 LEU B N 1
ATOM 2987 C CA . LEU B 1 48 ? 11.312 -2.705 17.281 1 96.81 48 LEU B CA 1
ATOM 2988 C C . LEU B 1 48 ? 12.133 -2.357 18.516 1 96.81 48 LEU B C 1
ATOM 2990 O O . LEU B 1 48 ? 11.609 -1.804 19.484 1 96.81 48 LEU B O 1
ATOM 2994 N N . ALA B 1 49 ? 13.367 -2.66 18.469 1 96.44 49 ALA B N 1
ATOM 2995 C CA . ALA B 1 49 ? 14.227 -2.377 19.609 1 96.44 49 ALA B CA 1
ATOM 2996 C C . ALA B 1 49 ? 14.336 -0.876 19.859 1 96.44 49 ALA B C 1
ATOM 2998 O O . ALA B 1 49 ? 14.273 -0.42 21 1 96.44 49 ALA B O 1
ATOM 2999 N N . THR B 1 50 ? 14.492 -0.127 18.781 1 95.62 50 THR B N 1
ATOM 3000 C CA . THR B 1 50 ? 14.578 1.322 18.938 1 95.62 50 THR B CA 1
ATOM 3001 C C . THR B 1 50 ? 13.266 1.89 19.469 1 95.62 50 THR B C 1
ATOM 3003 O O . THR B 1 50 ? 13.266 2.764 20.328 1 95.62 50 THR B O 1
ATOM 3006 N N . ALA B 1 51 ? 12.141 1.445 18.922 1 96.12 51 ALA B N 1
ATOM 3007 C CA . ALA B 1 51 ? 10.844 1.882 19.438 1 96.12 51 ALA B CA 1
ATOM 3008 C C . ALA B 1 51 ? 10.727 1.6 20.922 1 96.12 51 ALA B C 1
ATOM 3010 O O . ALA B 1 51 ? 10.273 2.457 21.688 1 96.12 51 ALA B O 1
ATOM 3011 N N . ALA B 1 52 ? 11.18 0.458 21.344 1 95.25 52 ALA B N 1
ATOM 3012 C CA . ALA B 1 52 ? 11.141 0.089 22.75 1 95.25 52 ALA B CA 1
ATOM 3013 C C . ALA B 1 52 ? 12.031 1.007 23.594 1 95.25 52 ALA B C 1
ATOM 3015 O O . ALA B 1 52 ? 11.641 1.439 24.672 1 95.25 52 ALA B O 1
ATOM 3016 N N . ASP B 1 53 ? 13.164 1.275 23.078 1 93.69 53 ASP B N 1
ATOM 3017 C CA . ASP B 1 53 ? 14.094 2.162 23.766 1 93.69 53 ASP B CA 1
ATOM 3018 C C . ASP B 1 53 ? 13.484 3.547 23.969 1 93.69 53 ASP B C 1
ATOM 3020 O O . ASP B 1 53 ? 13.789 4.227 24.953 1 93.69 53 ASP B O 1
ATOM 3024 N N . LEU B 1 54 ? 12.633 3.895 23.062 1 91.62 54 LEU B N 1
ATOM 3025 C CA . LEU B 1 54 ? 11.977 5.195 23.156 1 91.62 54 LEU B CA 1
ATOM 3026 C C . LEU B 1 54 ? 10.734 5.125 24.031 1 91.62 54 LEU B C 1
ATOM 3028 O O . LEU B 1 54 ? 10.047 6.125 24.219 1 91.62 54 LEU B O 1
ATOM 3032 N N . GLY B 1 55 ? 10.398 3.918 24.484 1 91.12 55 GLY B N 1
ATOM 3033 C CA . GLY B 1 55 ? 9.32 3.764 25.453 1 91.12 55 GLY B CA 1
ATOM 3034 C C . GLY B 1 55 ? 8.008 3.33 24.812 1 91.12 55 GLY B C 1
ATOM 3035 O O . GLY B 1 55 ? 6.945 3.475 25.422 1 91.12 55 GLY B O 1
ATOM 3036 N N . HIS B 1 56 ? 8.062 2.836 23.609 1 93.31 56 HIS B N 1
ATOM 3037 C CA . HIS B 1 56 ? 6.836 2.432 22.922 1 93.31 56 HIS B CA 1
ATOM 3038 C C . HIS B 1 56 ? 6.723 0.914 22.844 1 93.31 56 HIS B C 1
ATOM 3040 O O . HIS B 1 56 ? 7.73 0.218 22.688 1 93.31 56 HIS B O 1
ATOM 3046 N N . PRO B 1 57 ? 5.531 0.383 22.922 1 94.38 57 PRO B N 1
ATOM 3047 C CA . PRO B 1 57 ? 5.34 -1.068 22.891 1 94.38 57 PRO B CA 1
ATOM 3048 C C . PRO B 1 57 ? 5.453 -1.643 21.469 1 94.38 57 PRO B C 1
ATOM 3050 O O . PRO B 1 57 ? 5.43 -2.863 21.297 1 94.38 57 PRO B O 1
ATOM 3053 N N . GLY B 1 58 ? 5.535 -0.831 20.484 1 96.69 58 GLY B N 1
ATOM 3054 C CA . GLY B 1 58 ? 5.672 -1.19 19.078 1 96.69 58 GLY B CA 1
ATOM 3055 C C . GLY B 1 58 ? 6.121 -0.034 18.203 1 96.69 58 GLY B C 1
ATOM 3056 O O . GLY B 1 58 ? 6.422 1.05 18.703 1 96.69 58 GLY B O 1
ATOM 3057 N N . LEU B 1 59 ? 6.199 -0.317 16.891 1 98.25 59 LEU B N 1
ATOM 3058 C CA . LEU B 1 59 ? 6.605 0.734 15.969 1 98.25 59 LEU B CA 1
ATOM 3059 C C . LEU B 1 59 ? 5.645 1.916 16.031 1 98.25 59 LEU B C 1
ATOM 3061 O O . LEU B 1 59 ? 4.43 1.729 16.125 1 98.25 59 LEU B O 1
ATOM 3065 N N . ILE B 1 60 ? 6.199 3.066 15.969 1 97.19 60 ILE B N 1
ATOM 3066 C CA . ILE B 1 60 ? 5.406 4.289 15.969 1 97.19 60 ILE B CA 1
ATOM 3067 C C . ILE B 1 60 ? 5.016 4.645 14.531 1 97.19 60 ILE B C 1
ATOM 3069 O O . ILE B 1 60 ? 5.855 4.629 13.633 1 97.19 60 ILE B O 1
ATOM 3073 N N . ALA B 1 61 ? 3.738 4.863 14.352 1 98.62 61 ALA B N 1
ATOM 3074 C CA . ALA B 1 61 ? 3.299 5.309 13.031 1 98.62 61 ALA B CA 1
ATOM 3075 C C . ALA B 1 61 ? 3.781 6.727 12.742 1 98.62 61 ALA B C 1
ATOM 3077 O O . ALA B 1 61 ? 3.768 7.586 13.625 1 98.62 61 ALA B O 1
ATOM 3078 N N . PRO B 1 62 ? 4.25 6.953 11.5 1 98.69 62 PRO B N 1
ATOM 3079 C CA . PRO B 1 62 ? 4.504 8.352 11.148 1 98.69 62 PRO B CA 1
ATOM 3080 C C . PRO B 1 62 ? 3.291 9.25 11.398 1 98.69 62 PRO B C 1
ATOM 3082 O O . PRO B 1 62 ? 2.15 8.797 11.289 1 98.69 62 PRO B O 1
ATOM 3085 N N . LEU B 1 63 ? 3.521 10.492 11.688 1 98.06 63 LEU B N 1
ATOM 3086 C CA . LEU B 1 63 ? 2.479 11.422 12.094 1 98.06 63 LEU B CA 1
ATOM 3087 C C . LEU B 1 63 ? 1.345 11.453 11.078 1 98.06 63 LEU B C 1
ATOM 3089 O O . LEU B 1 63 ? 0.17 11.477 11.445 1 98.06 63 LEU B O 1
ATOM 3093 N N . THR B 1 64 ? 1.681 11.414 9.805 1 98.69 64 THR B N 1
ATOM 3094 C CA . THR B 1 64 ? 0.67 11.617 8.773 1 98.69 64 THR B CA 1
ATOM 3095 C C . THR B 1 64 ? 0.041 10.289 8.367 1 98.69 64 THR B C 1
ATOM 3097 O O . THR B 1 64 ? -0.754 10.227 7.426 1 98.69 64 THR B O 1
ATOM 3100 N N . PHE B 1 65 ? 0.337 9.188 9.086 1 98.88 65 PHE B N 1
ATOM 3101 C CA . PHE B 1 65 ? -0.189 7.848 8.836 1 98.88 65 PHE B CA 1
ATOM 3102 C C . PHE B 1 65 ? -1.713 7.855 8.859 1 98.88 65 PHE B C 1
ATOM 3104 O O . PHE B 1 65 ? -2.352 7.164 8.062 1 98.88 65 PHE B O 1
ATOM 3111 N N . THR B 1 66 ? -2.311 8.695 9.656 1 98.69 66 THR B N 1
ATOM 3112 C CA . THR B 1 66 ? -3.754 8.703 9.867 1 98.69 66 THR B CA 1
ATOM 3113 C C . THR B 1 66 ? -4.477 9.211 8.625 1 98.69 66 THR B C 1
ATOM 3115 O O . THR B 1 66 ? -5.684 9 8.469 1 98.69 66 THR B O 1
ATOM 3118 N N . SER B 1 67 ? -3.738 9.859 7.75 1 98.12 67 SER B N 1
ATOM 3119 C CA . SER B 1 67 ? -4.383 10.367 6.547 1 98.12 67 SER B CA 1
ATOM 3120 C C . SER B 1 67 ? -4.898 9.234 5.668 1 98.12 67 SER B C 1
ATOM 3122 O O . SER B 1 67 ? -5.902 9.383 4.973 1 98.12 67 SER B O 1
ATOM 3124 N N . ALA B 1 68 ? -4.242 8.102 5.723 1 97.44 68 ALA B N 1
ATOM 3125 C CA . ALA B 1 68 ? -4.602 6.988 4.852 1 97.44 68 ALA B CA 1
ATOM 3126 C C . ALA B 1 68 ? -5.957 6.398 5.246 1 97.44 68 ALA B C 1
ATOM 3128 O O . ALA B 1 68 ? -6.898 6.414 4.453 1 97.44 68 ALA B O 1
ATOM 3129 N N . PRO B 1 69 ? -6.137 5.93 6.5 1 97.94 69 PRO B N 1
ATOM 3130 C CA . PRO B 1 69 ? -7.469 5.426 6.852 1 97.94 69 PRO B CA 1
ATOM 3131 C C . PRO B 1 69 ? -8.531 6.516 6.844 1 97.94 69 PRO B C 1
ATOM 3133 O O . PRO B 1 69 ? -9.703 6.242 6.551 1 97.94 69 PRO B O 1
ATOM 3136 N N . ALA B 1 70 ? -8.164 7.781 7.117 1 98.12 70 ALA B N 1
ATOM 3137 C CA . ALA B 1 70 ? -9.133 8.875 7.066 1 98.12 70 ALA B CA 1
ATOM 3138 C C . ALA B 1 70 ? -9.672 9.062 5.652 1 98.12 70 ALA B C 1
ATOM 3140 O O . ALA B 1 70 ? -10.875 9.258 5.461 1 98.12 70 ALA B O 1
ATOM 3141 N N . MET B 1 71 ? -8.781 9.062 4.723 1 95.25 71 MET B N 1
ATOM 3142 C CA . MET B 1 71 ? -9.195 9.227 3.332 1 95.25 71 MET B CA 1
ATOM 3143 C C . MET B 1 71 ? -10.195 8.156 2.928 1 95.25 71 MET B C 1
ATOM 3145 O O . MET B 1 71 ? -11.203 8.453 2.281 1 95.25 71 MET B O 1
ATOM 3149 N N . ALA B 1 72 ? -9.938 6.957 3.314 1 93.88 72 ALA B N 1
ATOM 3150 C CA . ALA B 1 72 ? -10.859 5.863 3.006 1 93.88 72 ALA B CA 1
ATOM 3151 C C . ALA B 1 72 ? -12.227 6.102 3.635 1 93.88 72 ALA B C 1
ATOM 3153 O O . ALA B 1 72 ? -13.258 5.922 2.979 1 93.88 72 ALA B O 1
ATOM 3154 N N . CYS B 1 73 ? -12.266 6.551 4.812 1 95.88 73 CYS B N 1
ATOM 3155 C CA . CYS B 1 73 ? -13.508 6.77 5.539 1 95.88 73 CYS B CA 1
ATOM 3156 C C . CYS B 1 73 ? -14.25 7.984 4.996 1 95.88 73 CYS B C 1
ATOM 3158 O O . CYS B 1 73 ? -15.484 8.039 5.047 1 95.88 73 CYS B O 1
ATOM 3160 N N . ASN B 1 74 ? -13.492 8.945 4.523 1 95.5 74 ASN B N 1
ATOM 3161 C CA . ASN B 1 74 ? -14.07 10.188 4.031 1 95.5 74 ASN B CA 1
ATOM 3162 C C . ASN B 1 74 ? -14.75 9.992 2.678 1 95.5 74 ASN B C 1
ATOM 3164 O O . ASN B 1 74 ? -15.477 10.867 2.211 1 95.5 74 ASN B O 1
ATOM 3168 N N . GLN B 1 75 ? -14.5 8.906 2.043 1 90.94 75 GLN B N 1
ATOM 3169 C CA . GLN B 1 75 ? -15.039 8.68 0.708 1 90.94 75 GLN B CA 1
ATOM 3170 C C . GLN B 1 75 ? -16.562 8.859 0.691 1 90.94 75 GLN B C 1
ATOM 3172 O O . GLN B 1 75 ? -17.094 9.586 -0.155 1 90.94 75 GLN B O 1
ATOM 3177 N N . ARG B 1 76 ? -17.219 8.25 1.617 1 91 76 ARG B N 1
ATOM 3178 C CA . ARG B 1 76 ? -18.672 8.367 1.68 1 91 76 ARG B CA 1
ATOM 3179 C C . ARG B 1 76 ? -19.094 9.82 1.86 1 91 76 ARG B C 1
ATOM 3181 O O . ARG B 1 76 ? -20.094 10.258 1.289 1 91 76 ARG B O 1
ATOM 3188 N N . MET B 1 77 ? -18.391 10.562 2.678 1 93.88 77 MET B N 1
ATOM 3189 C CA . MET B 1 77 ? -18.672 11.977 2.908 1 93.88 77 MET B CA 1
ATOM 3190 C C . MET B 1 77 ? -18.672 12.758 1.596 1 93.88 77 MET B C 1
ATOM 3192 O O . MET B 1 77 ? -19.625 13.484 1.301 1 93.88 77 MET B O 1
ATOM 3196 N N . PHE B 1 78 ? -17.766 12.531 0.722 1 90.5 78 PHE B N 1
ATOM 3197 C CA . PHE B 1 78 ? -17.578 13.32 -0.49 1 90.5 78 PHE B CA 1
ATOM 3198 C C . PHE B 1 78 ? -18.422 12.766 -1.634 1 90.5 78 PHE B C 1
ATOM 3200 O O . PHE B 1 78 ? -18.656 13.453 -2.627 1 90.5 78 PHE B O 1
ATOM 3207 N N . GLU B 1 79 ? -18.859 11.547 -1.422 1 86.5 79 GLU B N 1
ATOM 3208 C CA . GLU B 1 79 ? -19.672 10.938 -2.473 1 86.5 79 GLU B CA 1
ATOM 3209 C C . GLU B 1 79 ? -21.156 11.18 -2.232 1 86.5 79 GLU B C 1
ATOM 3211 O O . GLU B 1 79 ? -21.938 11.258 -3.18 1 86.5 79 GLU B O 1
ATOM 3216 N N . SER B 1 80 ? -21.516 11.32 -0.91 1 88.19 80 SER B N 1
ATOM 3217 C CA . SER B 1 80 ? -22.953 11.258 -0.664 1 88.19 80 SER B CA 1
ATOM 3218 C C . SER B 1 80 ? -23.422 12.445 0.16 1 88.19 80 SER B C 1
ATOM 3220 O O . SER B 1 80 ? -24.625 12.75 0.195 1 88.19 80 SER B O 1
ATOM 3222 N N . VAL B 1 81 ? -22.531 13.062 0.824 1 91.5 81 VAL B N 1
ATOM 3223 C CA . VAL B 1 81 ? -22.938 14.148 1.709 1 91.5 81 VAL B CA 1
ATOM 3224 C C . VAL B 1 81 ? -22.562 15.492 1.094 1 91.5 81 VAL B C 1
ATOM 3226 O O . VAL B 1 81 ? -23.422 16.359 0.905 1 91.5 81 VAL B O 1
ATOM 3229 N N . VAL B 1 82 ? -21.328 15.617 0.798 1 89.94 82 VAL B N 1
ATOM 3230 C CA . VAL B 1 82 ? -20.828 16.828 0.147 1 89.94 82 VAL B CA 1
ATOM 3231 C C . VAL B 1 82 ? -20.953 16.688 -1.368 1 89.94 82 VAL B C 1
ATOM 3233 O O . VAL B 1 82 ? -20 16.281 -2.043 1 89.94 82 VAL B O 1
ATOM 3236 N N . VAL B 1 83 ? -22.125 17.031 -1.895 1 82.06 83 VAL B N 1
ATOM 3237 C CA . VAL B 1 83 ? -22.406 16.781 -3.301 1 82.06 83 VAL B CA 1
ATOM 3238 C C . VAL B 1 83 ? -22.422 18.094 -4.066 1 82.06 83 VAL B C 1
ATOM 3240 O O . VAL B 1 83 ? -22.516 19.172 -3.467 1 82.06 83 VAL B O 1
ATOM 3243 N N . GLY B 1 84 ? -22.297 17.953 -5.379 1 78.12 84 GLY B N 1
ATOM 3244 C CA . GLY B 1 84 ? -22.438 19.125 -6.227 1 78.12 84 GLY B CA 1
ATOM 3245 C C . GLY B 1 84 ? -21.109 19.609 -6.789 1 78.12 84 GLY B C 1
ATOM 3246 O O . GLY B 1 84 ? -21.062 20.656 -7.43 1 78.12 84 GLY B O 1
ATOM 3247 N N . TYR B 1 85 ? -20.094 18.891 -6.445 1 83.56 85 TYR B N 1
ATOM 3248 C CA . TYR B 1 85 ? -18.781 19.25 -6.98 1 83.56 85 TYR B CA 1
ATOM 3249 C C . TYR B 1 85 ? -18.25 18.125 -7.863 1 83.56 85 TYR B C 1
ATOM 3251 O O . TYR B 1 85 ? -18.672 16.969 -7.754 1 83.56 85 TYR B O 1
ATOM 3259 N N . ASP B 1 86 ? -17.359 18.5 -8.719 1 77.31 86 ASP B N 1
ATOM 3260 C CA . ASP B 1 86 ? -16.766 17.516 -9.625 1 77.31 86 ASP B CA 1
ATOM 3261 C C . ASP B 1 86 ? -15.438 17 -9.07 1 77.31 86 ASP B C 1
ATOM 3263 O O . ASP B 1 86 ? -15.047 15.859 -9.352 1 77.31 86 ASP B O 1
ATOM 3267 N N . MET B 1 87 ? -14.789 17.906 -8.406 1 81.56 87 MET B N 1
ATOM 3268 C CA . MET B 1 87 ? -13.508 17.531 -7.809 1 81.56 87 MET B CA 1
ATOM 3269 C C . MET B 1 87 ? -13.258 18.328 -6.527 1 81.56 87 MET B C 1
ATOM 3271 O O . MET B 1 87 ? -13.961 19.297 -6.246 1 81.56 87 MET B O 1
ATOM 3275 N N . TYR B 1 88 ? -12.352 17.812 -5.797 1 88.06 88 TYR B N 1
ATOM 3276 C CA . TYR B 1 88 ? -11.945 18.484 -4.566 1 88.06 88 TYR B CA 1
ATOM 3277 C C . TYR B 1 88 ? -10.438 18.703 -4.543 1 88.06 88 TYR B C 1
ATOM 3279 O O . TYR B 1 88 ? -9.664 17.844 -4.945 1 88.06 88 TYR B O 1
ATOM 3287 N N . LEU B 1 89 ? -10.086 19.891 -4.207 1 88.81 89 LEU B N 1
ATOM 3288 C CA . LEU B 1 89 ? -8.68 20.234 -4.039 1 88.81 89 LEU B CA 1
ATOM 3289 C C . LEU B 1 89 ? -8.352 20.469 -2.568 1 88.81 89 LEU B C 1
ATOM 3291 O O . LEU B 1 89 ? -8.938 21.328 -1.92 1 88.81 89 LEU B O 1
ATOM 3295 N N . GLN B 1 90 ? -7.465 19.703 -2.084 1 94.19 90 GLN B N 1
ATOM 3296 C CA . GLN B 1 90 ? -7.047 19.875 -0.695 1 94.19 90 GLN B CA 1
ATOM 3297 C C . GLN B 1 90 ? -6.277 21.172 -0.507 1 94.19 90 GLN B C 1
ATOM 3299 O O . GLN B 1 90 ? -5.363 21.484 -1.277 1 94.19 90 GLN B O 1
ATOM 3304 N N . THR B 1 91 ? -6.559 21.906 0.604 1 95.5 91 THR B N 1
ATOM 3305 C CA . THR B 1 91 ? -5.906 23.203 0.813 1 95.5 91 THR B CA 1
ATOM 3306 C C . THR B 1 91 ? -5.195 23.234 2.162 1 95.5 91 THR B C 1
ATOM 3308 O O . THR B 1 91 ? -4.238 23.984 2.344 1 95.5 91 THR B O 1
ATOM 3311 N N . GLU B 1 92 ? -5.758 22.531 3.082 1 97.44 92 GLU B N 1
ATOM 3312 C CA . GLU B 1 92 ? -5.164 22.547 4.414 1 97.44 92 GLU B CA 1
ATOM 3313 C C . GLU B 1 92 ? -5.348 21.203 5.121 1 97.44 92 GLU B C 1
ATOM 3315 O O . GLU B 1 92 ? -6.363 20.531 4.934 1 97.44 92 GLU B O 1
ATOM 3320 N N . GLU B 1 93 ? -4.383 20.859 5.902 1 98.5 93 GLU B N 1
ATOM 3321 C CA . GLU B 1 93 ? -4.453 19.703 6.77 1 98.5 93 GLU B CA 1
ATOM 3322 C C . GLU B 1 93 ? -3.879 20 8.148 1 98.5 93 GLU B C 1
ATOM 3324 O O . GLU B 1 93 ? -2.832 20.641 8.266 1 98.5 93 GLU B O 1
ATOM 3329 N N . VAL B 1 94 ? -4.586 19.625 9.203 1 98.81 94 VAL B N 1
ATOM 3330 C CA . VAL B 1 94 ? -4.125 19.797 10.578 1 98.81 94 VAL B CA 1
ATOM 3331 C C . VAL B 1 94 ? -4.148 18.438 11.289 1 98.81 94 VAL B C 1
ATOM 3333 O O . VAL B 1 94 ? -5.195 17.797 11.375 1 98.81 94 VAL B O 1
ATOM 3336 N N . PHE B 1 95 ? -3.006 18.062 11.773 1 98.81 95 PHE B N 1
ATOM 3337 C CA . PHE B 1 95 ? -2.854 16.859 12.586 1 98.81 95 PHE B CA 1
ATOM 3338 C C . PHE B 1 95 ? -2.721 17.219 14.062 1 98.81 95 PHE B C 1
ATOM 3340 O O . PHE B 1 95 ? -1.872 18.031 14.43 1 98.81 95 PHE B O 1
ATOM 3347 N N . GLU B 1 96 ? -3.525 16.672 14.867 1 98.69 96 GLU B N 1
ATOM 3348 C CA . GLU B 1 96 ? -3.389 16.734 16.312 1 98.69 96 GLU B CA 1
ATOM 3349 C C . GLU B 1 96 ? -3.113 15.352 16.906 1 98.69 96 GLU B C 1
ATOM 3351 O O . GLU B 1 96 ? -4.004 14.5 16.953 1 98.69 96 GLU B O 1
ATOM 3356 N N . GLN B 1 97 ? -1.935 15.164 17.344 1 98.25 97 GLN B N 1
ATOM 3357 C CA . GLN B 1 97 ? -1.506 13.906 17.953 1 98.25 97 GLN B CA 1
ATOM 3358 C C . GLN B 1 97 ? -1.601 13.984 19.469 1 98.25 97 GLN B C 1
ATOM 3360 O O . GLN B 1 97 ? -0.763 14.609 20.125 1 98.25 97 GLN B O 1
ATOM 3365 N N . HIS B 1 98 ? -2.557 13.297 20.047 1 98.31 98 HIS B N 1
ATOM 3366 C CA . HIS B 1 98 ? -2.77 13.328 21.484 1 98.31 98 HIS B CA 1
ATOM 3367 C C . HIS B 1 98 ? -1.919 12.281 22.203 1 98.31 98 HIS B C 1
ATOM 3369 O O . HIS B 1 98 ? -1.555 12.461 23.359 1 98.31 98 HIS B O 1
ATOM 3375 N N . ARG B 1 99 ? -1.643 11.281 21.547 1 96.81 99 ARG B N 1
ATOM 3376 C CA . ARG B 1 99 ? -0.553 10.352 21.828 1 96.81 99 ARG B CA 1
ATOM 3377 C C . ARG B 1 99 ? -0.097 9.648 20.547 1 96.81 99 ARG B C 1
ATOM 3379 O O . ARG B 1 99 ? -0.842 9.586 19.562 1 96.81 99 ARG B O 1
ATOM 3386 N N . PRO B 1 100 ? 1.156 9.133 20.578 1 96.81 100 PRO B N 1
ATOM 3387 C CA . PRO B 1 100 ? 1.592 8.414 19.375 1 96.81 100 PRO B CA 1
ATOM 3388 C C . PRO B 1 100 ? 0.735 7.18 19.094 1 96.81 100 PRO B C 1
ATOM 3390 O O . PRO B 1 100 ? 0.287 6.504 20.016 1 96.81 100 PRO B O 1
ATOM 3393 N N . ILE B 1 101 ? 0.451 6.965 17.844 1 98.38 101 ILE B N 1
ATOM 3394 C CA . ILE B 1 101 ? -0.181 5.73 17.375 1 98.38 101 ILE B CA 1
ATOM 3395 C C . ILE B 1 101 ? 0.884 4.664 17.141 1 98.38 101 ILE B C 1
ATOM 3397 O O . ILE B 1 101 ? 1.903 4.93 16.5 1 98.38 101 ILE B O 1
ATOM 3401 N N . VAL B 1 102 ? 0.714 3.531 17.688 1 97.94 102 VAL B N 1
ATOM 3402 C CA . VAL B 1 102 ? 1.706 2.463 17.641 1 97.94 102 VAL B CA 1
ATOM 3403 C C . VAL B 1 102 ? 1.094 1.221 16.984 1 97.94 102 VAL B C 1
ATOM 3405 O O . VAL B 1 102 ? -0.127 1.049 17 1 97.94 102 VAL B O 1
ATOM 3408 N N . GLU B 1 103 ? 1.936 0.418 16.344 1 98.25 103 GLU B N 1
ATOM 3409 C CA . GLU B 1 103 ? 1.447 -0.853 15.82 1 98.25 103 GLU B CA 1
ATOM 3410 C C . GLU B 1 103 ? 0.652 -1.617 16.875 1 98.25 103 GLU B C 1
ATOM 3412 O O . GLU B 1 103 ? 1.02 -1.628 18.047 1 98.25 103 GLU B O 1
ATOM 3417 N N . GLY B 1 104 ? -0.498 -2.168 16.422 1 97.94 104 GLY B N 1
ATOM 3418 C CA . GLY B 1 104 ? -1.365 -2.902 17.328 1 97.94 104 GLY B CA 1
ATOM 3419 C C . GLY B 1 104 ? -2.521 -2.072 17.844 1 97.94 104 GLY B C 1
ATOM 3420 O O . GLY B 1 104 ? -3.494 -2.615 18.375 1 97.94 104 GLY B O 1
ATOM 3421 N N . ASP B 1 105 ? -2.445 -0.771 17.797 1 98.5 105 ASP B N 1
ATOM 3422 C CA . ASP B 1 105 ? -3.609 0.041 18.125 1 98.5 105 ASP B CA 1
ATOM 3423 C C . ASP B 1 105 ? -4.816 -0.349 17.281 1 98.5 105 ASP B C 1
ATOM 3425 O O . ASP B 1 105 ? -4.699 -0.514 16.062 1 98.5 105 ASP B O 1
ATOM 3429 N N . GLU B 1 106 ? -5.883 -0.578 17.906 1 98.56 106 GLU B N 1
ATOM 3430 C CA . GLU B 1 106 ? -7.168 -0.743 17.234 1 98.56 106 GLU B CA 1
ATOM 3431 C C . GLU B 1 106 ? -8.031 0.503 17.391 1 98.56 106 GLU B C 1
ATOM 3433 O O . GLU B 1 106 ? -8.414 0.867 18.5 1 98.56 106 GLU B O 1
ATOM 3438 N N . LEU B 1 107 ? -8.383 1.142 16.266 1 98.81 107 LEU B N 1
ATOM 3439 C CA . LEU B 1 107 ? -8.938 2.488 16.312 1 98.81 107 LEU B CA 1
ATOM 3440 C C . LEU B 1 107 ? -10.312 2.533 15.648 1 98.81 107 LEU B C 1
ATOM 3442 O O . LEU B 1 107 ? -10.492 1.994 14.562 1 98.81 107 LEU B O 1
ATOM 3446 N N . SER B 1 108 ? -11.234 3.135 16.328 1 98.5 108 SER B N 1
ATOM 3447 C CA . SER B 1 108 ? -12.469 3.582 15.688 1 98.5 108 SER B CA 1
ATOM 3448 C C . SER B 1 108 ? -12.305 4.977 15.094 1 98.5 108 SER B C 1
ATOM 3450 O O . SER B 1 108 ? -11.703 5.855 15.711 1 98.5 108 SER B O 1
ATOM 3452 N N . ILE B 1 109 ? -12.828 5.18 13.906 1 98.69 109 ILE B N 1
ATOM 3453 C CA . ILE B 1 109 ? -12.664 6.465 13.242 1 98.69 109 ILE B CA 1
ATOM 3454 C C . ILE B 1 109 ? -14.031 7.105 13.016 1 98.69 109 ILE B C 1
ATOM 3456 O O . ILE B 1 109 ? -14.898 6.52 12.367 1 98.69 109 ILE B O 1
ATOM 3460 N N . ASP B 1 110 ? -14.203 8.266 13.492 1 98.62 110 ASP B N 1
ATOM 3461 C CA . ASP B 1 110 ? -15.398 9.078 13.273 1 98.62 110 ASP B CA 1
ATOM 3462 C C . ASP B 1 110 ? -15.164 10.125 12.195 1 98.62 110 ASP B C 1
ATOM 3464 O O . ASP B 1 110 ? -14.062 10.68 12.086 1 98.62 110 ASP B O 1
ATOM 3468 N N . ILE B 1 111 ? -16.188 10.344 11.438 1 98.69 111 ILE B N 1
ATOM 3469 C CA . ILE B 1 111 ? -16.156 11.336 10.375 1 98.69 111 ILE B CA 1
ATOM 3470 C C . ILE B 1 111 ? -17.234 12.391 10.609 1 98.69 111 ILE B C 1
ATOM 3472 O O . ILE B 1 111 ? -18.375 12.055 10.891 1 98.69 111 ILE B O 1
ATOM 3476 N N . GLU B 1 112 ? -16.828 13.664 10.5 1 98.56 112 GLU B N 1
ATOM 3477 C CA . GLU B 1 112 ? -17.797 14.742 10.703 1 98.56 112 GLU B CA 1
ATOM 3478 C C . GLU B 1 112 ? -17.547 15.891 9.734 1 98.56 112 GLU B C 1
ATOM 3480 O O . GLU B 1 112 ? -16.391 16.312 9.531 1 98.56 112 GLU B O 1
ATOM 3485 N N . LEU B 1 113 ? -18.594 16.344 9.047 1 98.19 113 LEU B N 1
ATOM 3486 C CA . LEU B 1 113 ? -18.516 17.609 8.336 1 98.19 113 LEU B CA 1
ATOM 3487 C C . LEU B 1 113 ? -18.5 18.781 9.312 1 98.19 113 LEU B C 1
ATOM 3489 O O . LEU B 1 113 ? -19.547 19.156 9.859 1 98.19 113 LEU B O 1
ATOM 3493 N N . THR B 1 114 ? -17.391 19.359 9.5 1 98.06 114 THR B N 1
ATOM 3494 C CA . THR B 1 114 ? -17.25 20.25 10.648 1 98.06 114 THR B CA 1
ATOM 3495 C C . THR B 1 114 ? -17.453 21.703 10.227 1 98.06 114 THR B C 1
ATOM 3497 O O . THR B 1 114 ? -17.922 22.531 11.023 1 98.06 114 THR B O 1
ATOM 3500 N N . SER B 1 115 ? -17.141 22.031 8.922 1 96.94 115 SER B N 1
ATOM 3501 C CA . SER B 1 115 ? -17.266 23.422 8.5 1 96.94 115 SER B CA 1
ATOM 3502 C C . SER B 1 115 ? -17.469 23.516 6.992 1 96.94 115 SER B C 1
ATOM 3504 O O . SER B 1 115 ? -16.938 22.703 6.234 1 96.94 115 SER B O 1
ATOM 3506 N N . VAL B 1 116 ? -18.266 24.422 6.582 1 95.56 116 VAL B N 1
ATOM 3507 C CA . VAL B 1 116 ? -18.391 24.891 5.211 1 95.56 116 VAL B CA 1
ATOM 3508 C C . VAL B 1 116 ? -18.391 26.422 5.191 1 95.56 116 VAL B C 1
ATOM 3510 O O . VAL B 1 116 ? -19.234 27.062 5.84 1 95.56 116 VAL B O 1
ATOM 3513 N N . ARG B 1 117 ? -17.469 26.906 4.496 1 93.12 117 ARG B N 1
ATOM 3514 C CA . ARG B 1 117 ? -17.359 28.359 4.395 1 93.12 117 ARG B CA 1
ATOM 3515 C C . ARG B 1 117 ? -17.172 28.797 2.945 1 93.12 117 ARG B C 1
ATOM 3517 O O . ARG B 1 117 ? -16.438 28.172 2.191 1 93.12 117 ARG B O 1
ATOM 3524 N N . ARG B 1 118 ? -17.891 29.797 2.582 1 90.75 118 ARG B N 1
ATOM 3525 C CA . ARG B 1 118 ? -17.703 30.359 1.255 1 90.75 118 ARG B CA 1
ATOM 3526 C C . ARG B 1 118 ? -16.719 31.531 1.302 1 90.75 118 ARG B C 1
ATOM 3528 O O . ARG B 1 118 ? -16.922 32.5 2.055 1 90.75 118 ARG B O 1
ATOM 3535 N N . ILE B 1 119 ? -15.672 31.391 0.628 1 87.69 119 ILE B N 1
ATOM 3536 C CA . ILE B 1 119 ? -14.664 32.438 0.525 1 87.69 119 ILE B CA 1
ATOM 3537 C C . ILE B 1 119 ? -14.359 32.719 -0.944 1 87.69 119 ILE B C 1
ATOM 3539 O O . ILE B 1 119 ? -13.922 31.828 -1.675 1 87.69 119 ILE B O 1
ATOM 3543 N N . ALA B 1 120 ? -14.531 34 -1.386 1 86.69 120 ALA B N 1
ATOM 3544 C CA . ALA B 1 120 ? -14.242 34.438 -2.748 1 86.69 120 ALA B CA 1
ATOM 3545 C C . ALA B 1 120 ? -14.898 33.5 -3.771 1 86.69 120 ALA B C 1
ATOM 3547 O O . ALA B 1 120 ? -14.25 33.062 -4.734 1 86.69 120 ALA B O 1
ATOM 3548 N N . GLY B 1 121 ? -16.078 33.062 -3.492 1 83.44 121 GLY B N 1
ATOM 3549 C CA . GLY B 1 121 ? -16.891 32.281 -4.434 1 83.44 121 GLY B CA 1
ATOM 3550 C C . GLY B 1 121 ? -16.594 30.797 -4.395 1 83.44 121 GLY B C 1
ATOM 3551 O O . GLY B 1 121 ? -17.156 30.031 -5.172 1 83.44 121 GLY B O 1
ATOM 3552 N N . ARG B 1 122 ? -15.695 30.406 -3.52 1 88.19 122 ARG B N 1
ATOM 3553 C CA . ARG B 1 122 ? -15.367 28.984 -3.395 1 88.19 122 ARG B CA 1
ATOM 3554 C C . ARG B 1 122 ? -15.797 28.438 -2.033 1 88.19 122 ARG B C 1
ATOM 3556 O O . ARG B 1 122 ? -15.695 29.141 -1.022 1 88.19 122 ARG B O 1
ATOM 3563 N N . ASP B 1 123 ? -16.297 27.281 -2.066 1 91.69 123 ASP B N 1
ATOM 3564 C CA . ASP B 1 123 ? -16.672 26.641 -0.812 1 91.69 123 ASP B CA 1
ATOM 3565 C C . ASP B 1 123 ? -15.5 25.875 -0.202 1 91.69 123 ASP B C 1
ATOM 3567 O O . ASP B 1 123 ? -14.961 24.953 -0.817 1 91.69 123 ASP B O 1
ATOM 3571 N N . LEU B 1 124 ? -15.141 26.328 0.965 1 95.38 124 LEU B N 1
ATOM 3572 C CA . LEU B 1 124 ? -14.172 25.594 1.762 1 95.38 124 LEU B CA 1
ATOM 3573 C C . LEU B 1 124 ? -14.867 24.609 2.697 1 95.38 124 LEU B C 1
ATOM 3575 O O . LEU B 1 124 ? -15.711 25 3.504 1 95.38 124 LEU B O 1
ATOM 3579 N N . ILE B 1 125 ? -14.531 23.391 2.521 1 96.88 125 ILE B N 1
ATOM 3580 C CA . ILE B 1 125 ? -15.195 22.312 3.238 1 96.88 125 ILE B CA 1
ATOM 3581 C C . ILE B 1 125 ? -14.195 21.625 4.172 1 96.88 125 ILE B C 1
ATOM 3583 O O . ILE B 1 125 ? -13.125 21.188 3.736 1 96.88 125 ILE B O 1
ATOM 3587 N N . THR B 1 126 ? -14.531 21.531 5.449 1 98.31 126 THR B N 1
ATOM 3588 C CA . THR B 1 126 ? -13.648 20.859 6.398 1 98.31 126 THR B CA 1
ATOM 3589 C C . THR B 1 126 ? -14.297 19.594 6.941 1 98.31 126 THR B C 1
ATOM 3591 O O . THR B 1 126 ? -15.438 19.625 7.422 1 98.31 126 THR B O 1
ATOM 3594 N N . VAL B 1 127 ? -13.625 18.531 6.793 1 98.5 127 VAL B N 1
ATOM 3595 C CA . VAL B 1 127 ? -14.008 17.25 7.375 1 98.5 127 VAL B CA 1
ATOM 3596 C C . VAL B 1 127 ? -13.039 16.875 8.5 1 98.5 127 VAL B C 1
ATOM 3598 O O . VAL B 1 127 ? -11.82 16.984 8.336 1 98.5 127 VAL B O 1
ATOM 3601 N N . THR B 1 128 ? -13.586 16.484 9.648 1 98.81 128 THR B N 1
ATOM 3602 C CA . THR B 1 128 ? -12.789 16.109 10.805 1 98.81 128 THR B CA 1
ATOM 3603 C C . THR B 1 128 ? -12.922 14.625 11.094 1 98.81 128 THR B C 1
ATOM 3605 O O . THR B 1 128 ? -14.031 14.086 11.109 1 98.81 128 THR B O 1
ATOM 3608 N N . ASN B 1 129 ? -11.82 13.953 11.266 1 98.88 129 ASN B N 1
ATOM 3609 C CA . ASN B 1 129 ? -11.758 12.562 11.703 1 98.88 129 ASN B CA 1
ATOM 3610 C C . ASN B 1 129 ? -11.227 12.445 13.125 1 98.88 129 ASN B C 1
ATOM 3612 O O . ASN B 1 129 ? -10.203 13.039 13.461 1 98.88 129 ASN B O 1
ATOM 3616 N N . THR B 1 130 ? -11.938 11.734 13.953 1 98.75 130 THR B N 1
ATOM 3617 C CA . THR B 1 130 ? -11.492 11.422 15.312 1 98.75 130 THR B CA 1
ATOM 3618 C C . THR B 1 130 ? -11.141 9.945 15.438 1 98.75 130 THR B C 1
ATOM 3620 O O . THR B 1 130 ? -11.961 9.078 15.125 1 98.75 130 THR B O 1
ATOM 3623 N N . PHE B 1 131 ? -9.914 9.703 15.844 1 98.88 131 PHE B N 1
ATOM 3624 C CA . PHE B 1 131 ? -9.438 8.344 16.062 1 98.88 131 PHE B CA 1
ATOM 3625 C C . PHE B 1 131 ? -9.492 7.973 17.531 1 98.88 131 PHE B C 1
ATOM 3627 O O . PHE B 1 131 ? -8.844 8.617 18.359 1 98.88 131 PHE B O 1
ATOM 3634 N N . THR B 1 132 ? -10.219 6.938 17.875 1 98.75 132 THR B N 1
ATOM 3635 C CA . THR B 1 132 ? -10.414 6.531 19.266 1 98.75 132 THR B CA 1
ATOM 3636 C C . THR B 1 132 ? -9.922 5.105 19.484 1 98.75 132 THR B C 1
ATOM 3638 O O . THR B 1 132 ? -10.234 4.207 18.703 1 98.75 132 THR B O 1
ATOM 3641 N N . ASP B 1 133 ? -9.133 4.922 20.547 1 98.44 133 ASP B N 1
ATOM 3642 C CA . ASP B 1 133 ? -8.617 3.586 20.812 1 98.44 133 ASP B CA 1
ATOM 3643 C C . ASP B 1 133 ? -9.633 2.75 21.594 1 98.44 133 ASP B C 1
ATOM 3645 O O . ASP B 1 133 ? -10.766 3.191 21.812 1 98.44 133 ASP B O 1
ATOM 3649 N N . THR B 1 134 ? -9.297 1.518 21.969 1 97.88 134 THR B N 1
ATOM 3650 C CA . THR B 1 134 ? -10.219 0.564 22.562 1 97.88 134 THR B CA 1
ATOM 3651 C C . THR B 1 134 ? -10.539 0.957 24 1 97.88 134 THR B C 1
ATOM 3653 O O . THR B 1 134 ? -11.516 0.47 24.594 1 97.88 134 THR B O 1
ATOM 3656 N N . ALA B 1 135 ? -9.758 1.788 24.609 1 97.25 135 ALA B N 1
ATOM 3657 C CA . ALA B 1 135 ? -10.039 2.301 25.938 1 97.25 135 ALA B CA 1
ATOM 3658 C C . ALA B 1 135 ? -11 3.482 25.891 1 97.25 135 ALA B C 1
ATOM 3660 O O . ALA B 1 135 ? -11.391 4.02 26.922 1 97.25 135 ALA B O 1
ATOM 3661 N N . GLY B 1 136 ? -11.352 3.92 24.672 1 97.12 136 GLY B N 1
ATOM 3662 C CA . GLY B 1 136 ? -12.289 5.023 24.484 1 97.12 136 GLY B CA 1
ATOM 3663 C C . GLY B 1 136 ? -11.609 6.383 24.5 1 97.12 136 GLY B C 1
ATOM 3664 O O . GLY B 1 136 ? -12.273 7.406 24.688 1 97.12 136 GLY B O 1
ATOM 3665 N N . GLU B 1 137 ? -10.328 6.41 24.375 1 98.25 137 GLU B N 1
ATOM 3666 C CA . GLU B 1 137 ? -9.602 7.676 24.344 1 98.25 137 GLU B CA 1
ATOM 3667 C C . GLU B 1 137 ? -9.312 8.109 22.922 1 98.25 137 GLU B C 1
ATOM 3669 O O . GLU B 1 137 ? -8.883 7.301 22.094 1 98.25 137 GLU B O 1
ATOM 3674 N N . VAL B 1 138 ? -9.555 9.422 22.672 1 98.69 138 VAL B N 1
ATOM 3675 C CA . VAL B 1 138 ? -9.164 9.992 21.391 1 98.69 138 VAL B CA 1
ATOM 3676 C C . VAL B 1 138 ? -7.645 10.156 21.328 1 98.69 138 VAL B C 1
ATOM 3678 O O . VAL B 1 138 ? -7.062 10.883 22.141 1 98.69 138 VAL B O 1
ATOM 3681 N N . VAL B 1 139 ? -7.062 9.492 20.375 1 98.69 139 VAL B N 1
ATOM 3682 C CA . VAL B 1 139 ? -5.605 9.492 20.328 1 98.69 139 VAL B CA 1
ATOM 3683 C C . VAL B 1 139 ? -5.113 10.43 19.234 1 98.69 139 VAL B C 1
ATOM 3685 O O . VAL B 1 139 ? -3.941 10.805 19.203 1 98.69 139 VAL B O 1
ATOM 3688 N N . HIS B 1 140 ? -5.973 10.766 18.297 1 98.81 140 HIS B N 1
ATOM 3689 C CA . HIS B 1 140 ? -5.625 11.625 17.172 1 98.81 140 HIS B CA 1
ATOM 3690 C C . HIS B 1 140 ? -6.859 12.32 16.609 1 98.81 140 HIS B C 1
ATOM 3692 O O . HIS B 1 140 ? -7.938 11.727 16.547 1 98.81 140 HIS B O 1
ATOM 3698 N N . THR B 1 141 ? -6.727 13.547 16.188 1 98.81 141 THR B N 1
ATOM 3699 C CA . THR B 1 141 ? -7.734 14.297 15.445 1 98.81 141 THR B CA 1
ATOM 3700 C C . THR B 1 141 ? -7.145 14.891 14.172 1 98.81 141 THR B C 1
ATOM 3702 O O . THR B 1 141 ? -6.062 15.477 14.195 1 98.81 141 THR B O 1
ATOM 3705 N N . LEU B 1 142 ? -7.836 14.695 13.078 1 98.88 142 LEU B N 1
ATOM 3706 C CA . LEU B 1 142 ? -7.379 15.148 11.766 1 98.88 142 LEU B CA 1
ATOM 3707 C C . LEU B 1 142 ? -8.406 16.062 11.117 1 98.88 142 LEU B C 1
ATOM 3709 O O . LEU B 1 142 ? -9.586 15.711 11.016 1 98.88 142 LEU B O 1
ATOM 3713 N N . HIS B 1 143 ? -8.008 17.266 10.727 1 98.81 143 HIS B N 1
ATOM 3714 C CA . HIS B 1 143 ? -8.852 18.188 9.984 1 98.81 143 HIS B CA 1
ATOM 3715 C C . HIS B 1 143 ? -8.383 18.344 8.539 1 98.81 143 HIS B C 1
ATOM 3717 O O . HIS B 1 143 ? -7.25 18.766 8.297 1 98.81 143 HIS B O 1
ATOM 3723 N N . THR B 1 144 ? -9.203 17.953 7.629 1 98.5 144 THR B N 1
ATOM 3724 C CA . THR B 1 144 ? -8.945 18.109 6.199 1 98.5 144 THR B CA 1
ATOM 3725 C C . THR B 1 144 ? -9.82 19.203 5.598 1 98.5 144 THR B C 1
ATOM 3727 O O . THR B 1 144 ? -11.047 19.141 5.684 1 98.5 144 THR B O 1
ATOM 3730 N N . THR B 1 145 ? -9.227 20.172 4.996 1 97.62 145 THR B N 1
ATOM 3731 C CA . THR B 1 145 ? -9.969 21.219 4.312 1 97.62 145 THR B CA 1
ATOM 3732 C C . THR B 1 145 ? -9.742 21.156 2.807 1 97.62 145 THR B C 1
ATOM 3734 O O . THR B 1 145 ? -8.602 21.078 2.348 1 97.62 145 THR B O 1
ATOM 3737 N N . VAL B 1 146 ? -10.836 21.125 2.088 1 95.81 146 VAL B N 1
ATOM 3738 C CA . VAL B 1 146 ? -10.781 21.078 0.63 1 95.81 146 VAL B CA 1
ATOM 3739 C C . VAL B 1 146 ? -11.617 22.219 0.049 1 95.81 146 VAL B C 1
ATOM 3741 O O . VAL B 1 146 ? -12.438 22.812 0.749 1 95.81 146 VAL B O 1
ATOM 3744 N N . VAL B 1 147 ? -11.352 22.531 -1.183 1 93.12 147 VAL B N 1
ATOM 3745 C CA . VAL B 1 147 ? -12.203 23.422 -1.976 1 93.12 147 VAL B CA 1
ATOM 3746 C C . VAL B 1 147 ? -12.93 22.625 -3.051 1 93.12 147 VAL B C 1
ATOM 3748 O O . VAL B 1 147 ? -12.328 21.75 -3.693 1 93.12 147 VAL B O 1
ATOM 3751 N N . GLY B 1 148 ? -14.18 22.812 -3.236 1 87.31 148 GLY B N 1
ATOM 3752 C CA . GLY B 1 148 ? -14.945 22.188 -4.305 1 87.31 148 GLY B CA 1
ATOM 3753 C C . GLY B 1 148 ? -14.734 22.844 -5.652 1 87.31 148 GLY B C 1
ATOM 3754 O O . GLY B 1 148 ? -14.727 24.078 -5.758 1 87.31 148 GLY B O 1
ATOM 3755 N N . ILE B 1 149 ? -14.508 21.969 -6.664 1 84 149 ILE B N 1
ATOM 3756 C CA . ILE B 1 149 ? -14.312 22.438 -8.031 1 84 149 ILE B CA 1
ATOM 3757 C C . ILE B 1 149 ? -15.43 21.922 -8.93 1 84 149 ILE B C 1
ATOM 3759 O O . ILE B 1 149 ? -15.82 20.766 -8.828 1 84 149 ILE B O 1
ATOM 3763 N N . THR B 1 150 ? -15.953 22.75 -9.742 1 80.25 150 THR B N 1
ATOM 3764 C CA . THR B 1 150 ? -17.031 22.359 -10.648 1 80.25 150 THR B CA 1
ATOM 3765 C C . THR B 1 150 ? -16.516 22.297 -12.094 1 80.25 150 THR B C 1
ATOM 3767 O O . THR B 1 150 ? -15.406 22.734 -12.383 1 80.25 150 THR B O 1
ATOM 3770 N N . ALA B 1 151 ? -17.375 21.688 -12.945 1 72.94 151 ALA B N 1
ATOM 3771 C CA . ALA B 1 151 ? -17.047 21.469 -14.352 1 72.94 151 ALA B CA 1
ATOM 3772 C C . ALA B 1 151 ? -16.703 22.797 -15.039 1 72.94 151 ALA B C 1
ATOM 3774 O O . ALA B 1 151 ? -15.961 22.812 -16.016 1 72.94 151 ALA B O 1
ATOM 3775 N N . GLU B 1 152 ? -17.266 23.781 -14.602 1 75.25 152 GLU B N 1
ATOM 3776 C CA . GLU B 1 152 ? -16.984 25.062 -15.227 1 75.25 152 GLU B CA 1
ATOM 3777 C C . GLU B 1 152 ? -15.531 25.484 -15.016 1 75.25 152 GLU B C 1
ATOM 3779 O O . GLU B 1 152 ? -15.008 26.328 -15.742 1 75.25 152 GLU B O 1
ATOM 3784 N N . ASP B 1 153 ? -14.898 24.703 -14.195 1 72.69 153 ASP B N 1
ATOM 3785 C CA . ASP B 1 153 ? -13.547 25.109 -13.812 1 72.69 153 ASP B CA 1
ATOM 3786 C C . ASP B 1 153 ? -12.5 24.25 -14.508 1 72.69 153 ASP B C 1
ATOM 3788 O O . ASP B 1 153 ? -11.297 24.469 -14.344 1 72.69 153 ASP B O 1
ATOM 3792 N N . VAL B 1 154 ? -13.023 23.25 -15.305 1 73 154 VAL B N 1
ATOM 3793 C CA . VAL B 1 154 ? -12.055 22.312 -15.875 1 73 154 VAL B CA 1
ATOM 3794 C C . VAL B 1 154 ? -12.438 21.984 -17.312 1 73 154 VAL B C 1
ATOM 3796 O O . VAL B 1 154 ? -13.555 22.266 -17.75 1 73 154 VAL B O 1
ATOM 3799 N N . ASP B 1 155 ? -11.383 21.438 -18.062 1 81.5 155 ASP B N 1
ATOM 3800 C CA . ASP B 1 155 ? -11.617 20.953 -19.422 1 81.5 155 ASP B CA 1
ATOM 3801 C C . ASP B 1 155 ? -12.695 19.875 -19.438 1 81.5 155 ASP B C 1
ATOM 3803 O O . ASP B 1 155 ? -12.633 18.922 -18.656 1 81.5 155 ASP B O 1
ATOM 3807 N N . PRO B 1 156 ? -13.664 20.047 -20.25 1 82 156 PRO B N 1
ATOM 3808 C CA . PRO B 1 156 ? -14.758 19.062 -20.312 1 82 156 PRO B CA 1
ATOM 3809 C C . PRO B 1 156 ? -14.266 17.656 -20.609 1 82 156 PRO B C 1
ATOM 3811 O O . PRO B 1 156 ? -14.953 16.672 -20.281 1 82 156 PRO B O 1
ATOM 3814 N N . ALA B 1 157 ? -13.078 17.594 -21.172 1 87.44 157 ALA B N 1
ATOM 3815 C CA . ALA B 1 157 ? -12.547 16.281 -21.547 1 87.44 157 ALA B CA 1
ATOM 3816 C C . ALA B 1 157 ? -12 15.547 -20.328 1 87.44 157 ALA B C 1
ATOM 3818 O O . ALA B 1 157 ? -11.727 14.352 -20.391 1 87.44 157 ALA B O 1
ATOM 3819 N N . ILE B 1 158 ? -11.938 16.234 -19.266 1 86.5 158 ILE B N 1
ATOM 3820 C CA . ILE B 1 158 ? -11.281 15.648 -18.094 1 86.5 158 ILE B CA 1
ATOM 3821 C C . ILE B 1 158 ? -12.156 14.547 -17.5 1 86.5 158 ILE B C 1
ATOM 3823 O O . ILE B 1 158 ? -11.648 13.539 -17.016 1 86.5 158 ILE B O 1
ATOM 3827 N N . ARG B 1 159 ? -13.406 14.633 -17.594 1 86.19 159 ARG B N 1
ATOM 3828 C CA . ARG B 1 159 ? -14.312 13.695 -16.938 1 86.19 159 ARG B CA 1
ATOM 3829 C C . ARG B 1 159 ? -14.211 12.305 -17.562 1 86.19 159 ARG B C 1
ATOM 3831 O O . ARG B 1 159 ? -13.906 11.336 -16.859 1 86.19 159 ARG B O 1
ATOM 3838 N N . PRO B 1 160 ? -14.375 12.242 -18.844 1 86.31 160 PRO B N 1
ATOM 3839 C CA . PRO B 1 160 ? -14.234 10.898 -19.422 1 86.31 160 PRO B CA 1
ATOM 3840 C C . PRO B 1 160 ? -12.82 10.352 -19.281 1 86.31 160 PRO B C 1
ATOM 3842 O O . PRO B 1 160 ? -12.633 9.133 -19.156 1 86.31 160 PRO B O 1
ATOM 3845 N N . ALA B 1 161 ? -11.836 11.195 -19.312 1 89.88 161 ALA B N 1
ATOM 3846 C CA . ALA B 1 161 ? -10.453 10.758 -19.188 1 89.88 161 ALA B CA 1
ATOM 3847 C C . ALA B 1 161 ? -10.188 10.148 -17.812 1 89.88 161 ALA B C 1
ATOM 3849 O O . ALA B 1 161 ? -9.57 9.094 -17.688 1 89.88 161 ALA B O 1
ATOM 3850 N N . VAL B 1 162 ? -10.688 10.82 -16.828 1 89.31 162 VAL B N 1
ATOM 3851 C CA . VAL B 1 162 ? -10.516 10.344 -15.461 1 89.31 162 VAL B CA 1
ATOM 3852 C C . VAL B 1 162 ? -11.25 9.023 -15.273 1 89.31 162 VAL B C 1
ATOM 3854 O O . VAL B 1 162 ? -10.719 8.078 -14.688 1 89.31 162 VAL B O 1
ATOM 3857 N N . GLN B 1 163 ? -12.438 8.922 -15.781 1 86.44 163 GLN B N 1
ATOM 3858 C CA . GLN B 1 163 ? -13.227 7.703 -15.664 1 86.44 163 GLN B CA 1
ATOM 3859 C C . GLN B 1 163 ? -12.516 6.516 -16.297 1 86.44 163 GLN B C 1
ATOM 3861 O O . GLN B 1 163 ? -12.586 5.395 -15.789 1 86.44 163 GLN B O 1
ATOM 3866 N N . GLY B 1 164 ? -11.82 6.766 -17.312 1 88.69 164 GLY B N 1
ATOM 3867 C CA . GLY B 1 164 ? -11.148 5.707 -18.047 1 88.69 164 GLY B CA 1
ATOM 3868 C C . GLY B 1 164 ? -9.961 5.129 -17.312 1 88.69 164 GLY B C 1
ATOM 3869 O O . GLY B 1 164 ? -9.594 3.971 -17.516 1 88.69 164 GLY B O 1
ATOM 3870 N N . VAL B 1 165 ? -9.391 5.914 -16.375 1 93.5 165 VAL B N 1
ATOM 3871 C CA . VAL B 1 165 ? -8.125 5.473 -15.797 1 93.5 165 VAL B CA 1
ATOM 3872 C C . VAL B 1 165 ? -8.32 5.141 -14.32 1 93.5 165 VAL B C 1
ATOM 3874 O O . VAL B 1 165 ? -7.449 4.539 -13.688 1 93.5 165 VAL B O 1
ATOM 3877 N N . MET B 1 166 ? -9.469 5.418 -13.773 1 91.62 166 MET B N 1
ATOM 3878 C CA . MET B 1 166 ? -9.688 5.277 -12.344 1 91.62 166 MET B CA 1
ATOM 3879 C C . MET B 1 166 ? -9.758 3.809 -11.938 1 91.62 166 MET B C 1
ATOM 3881 O O . MET B 1 166 ? -10.344 2.992 -12.656 1 91.62 166 MET B O 1
ATOM 3885 N N . MET B 1 167 ? -9.172 3.551 -10.812 1 92.06 167 MET B N 1
ATOM 3886 C CA . MET B 1 167 ? -9.242 2.18 -10.312 1 92.06 167 MET B CA 1
ATOM 3887 C C . MET B 1 167 ? -10.672 1.808 -9.945 1 92.06 167 MET B C 1
ATOM 3889 O O . MET B 1 167 ? -11.508 2.686 -9.711 1 92.06 167 MET B O 1
ATOM 3893 N N . HIS B 1 168 ? -10.875 0.579 -9.789 1 89.44 168 HIS B N 1
ATOM 3894 C CA . HIS B 1 168 ? -12.188 0.079 -9.406 1 89.44 168 HIS B CA 1
ATOM 3895 C C . HIS B 1 168 ? -12.578 0.548 -8.008 1 89.44 168 HIS B C 1
ATOM 3897 O O . HIS B 1 168 ? -11.711 0.738 -7.152 1 89.44 168 HIS B O 1
ATOM 3903 N N . GLY B 1 169 ? -13.859 0.77 -7.793 1 82.81 169 GLY B N 1
ATOM 3904 C CA . GLY B 1 169 ? -14.391 1.067 -6.477 1 82.81 169 GLY B CA 1
ATOM 3905 C C . GLY B 1 169 ? -14.219 2.521 -6.078 1 82.81 169 GLY B C 1
ATOM 3906 O O . GLY B 1 169 ? -14.656 2.93 -4.996 1 82.81 169 GLY B O 1
ATOM 3907 N N . ILE B 1 170 ? -13.547 3.328 -6.879 1 79.5 170 ILE B N 1
ATOM 3908 C CA . ILE B 1 170 ? -13.344 4.734 -6.559 1 79.5 170 ILE B CA 1
ATOM 3909 C C . ILE B 1 170 ? -14.07 5.609 -7.574 1 79.5 170 ILE B C 1
ATOM 3911 O O . ILE B 1 170 ? -13.938 5.406 -8.781 1 79.5 170 ILE B O 1
ATOM 3915 N N . ASN B 1 171 ? -14.93 6.449 -7.023 1 74.44 171 ASN B N 1
ATOM 3916 C CA . ASN B 1 171 ? -15.602 7.453 -7.844 1 74.44 171 ASN B CA 1
ATOM 3917 C C . ASN B 1 171 ? -15.18 8.867 -7.449 1 74.44 171 ASN B C 1
ATOM 3919 O O . ASN B 1 171 ? -15.719 9.438 -6.5 1 74.44 171 ASN B O 1
ATOM 3923 N N . MET B 1 172 ? -14.32 9.445 -8.195 1 68 172 MET B N 1
ATOM 3924 C CA . MET B 1 172 ? -13.773 10.758 -7.863 1 68 172 MET B CA 1
ATOM 3925 C C . MET B 1 172 ? -14.656 11.867 -8.43 1 68 172 MET B C 1
ATOM 3927 O O . MET B 1 172 ? -14.539 13.023 -8.016 1 68 172 MET B O 1
ATOM 3931 N N . LEU B 1 173 ? -15.539 11.422 -9.453 1 66.5 173 LEU B N 1
ATOM 3932 C CA . LEU B 1 173 ? -16.328 12.438 -10.141 1 66.5 173 LEU B CA 1
ATOM 3933 C C . LEU B 1 173 ? -17.688 12.609 -9.484 1 66.5 173 LEU B C 1
ATOM 3935 O O . LEU B 1 173 ? -18.578 13.242 -10.055 1 66.5 173 LEU B O 1
ATOM 3939 N N . GLY B 1 174 ? -17.781 12.305 -8.289 1 61.91 174 GLY B N 1
ATOM 3940 C CA . GLY B 1 174 ? -19.016 12.531 -7.559 1 61.91 174 GLY B CA 1
ATOM 3941 C C . GLY B 1 174 ? -20.156 11.648 -8.023 1 61.91 174 GLY B C 1
ATOM 3942 O O . GLY B 1 174 ? -20.094 11.078 -9.117 1 61.91 174 GLY B O 1
ATOM 3943 N N . VAL B 1 175 ? -20.891 11.023 -7.066 1 57.44 175 VAL B N 1
ATOM 3944 C CA . VAL B 1 175 ? -22.047 10.203 -7.375 1 57.44 175 VAL B CA 1
ATOM 3945 C C . VAL B 1 175 ? -23.141 11.055 -8.008 1 57.44 175 VAL B C 1
ATOM 3947 O O . VAL B 1 175 ? -23.281 12.234 -7.676 1 57.44 175 VAL B O 1
ATOM 3950 N N . GLU B 1 176 ? -23.547 10.406 -9.109 1 54.62 176 GLU B N 1
ATOM 3951 C CA . GLU B 1 176 ? -24.797 10.984 -9.602 1 54.62 176 GLU B CA 1
ATOM 3952 C C . GLU B 1 176 ? -25.828 11.133 -8.484 1 54.62 176 GLU B C 1
ATOM 3954 O O . GLU B 1 176 ? -25.828 10.352 -7.527 1 54.62 176 GLU B O 1
ATOM 3959 N N . GLU B 1 177 ? -26.359 12.266 -8.391 1 53.25 177 GLU B N 1
ATOM 3960 C CA . GLU B 1 177 ? -27.422 12.633 -7.469 1 53.25 177 GLU B CA 1
ATOM 3961 C C . GLU B 1 177 ? -28.312 11.43 -7.164 1 53.25 177 GLU B C 1
ATOM 3963 O O . GLU B 1 177 ? -28.875 10.812 -8.078 1 53.25 177 GLU B O 1
ATOM 3968 N N . THR B 1 178 ? -27.844 10.609 -6.211 1 56.5 178 THR B N 1
ATOM 3969 C CA . THR B 1 178 ? -28.859 9.648 -5.801 1 56.5 178 THR B CA 1
ATOM 3970 C C . THR B 1 178 ? -30.141 10.367 -5.371 1 56.5 178 THR B C 1
ATOM 3972 O O . THR B 1 178 ? -30.078 11.461 -4.809 1 56.5 178 THR B O 1
ATOM 3975 N N . ASN B 1 179 ? -31.156 10.047 -6.016 1 61.09 179 ASN B N 1
ATOM 3976 C CA . ASN B 1 179 ? -32.469 10.609 -5.727 1 61.09 179 ASN B CA 1
ATOM 3977 C C . ASN B 1 179 ? -32.938 10.258 -4.316 1 61.09 179 ASN B C 1
ATOM 3979 O O . ASN B 1 179 ? -34.062 10.539 -3.941 1 61.09 179 ASN B O 1
ATOM 3983 N N . ALA B 1 180 ? -32.062 9.664 -3.586 1 65.06 180 ALA B N 1
ATOM 3984 C CA . ALA B 1 180 ? -32.531 9.383 -2.23 1 65.06 180 ALA B CA 1
ATOM 3985 C C . ALA B 1 180 ? -32.469 10.641 -1.365 1 65.06 180 ALA B C 1
ATOM 3987 O O . ALA B 1 180 ? -31.516 11.43 -1.474 1 65.06 180 ALA B O 1
ATOM 3988 N N . PRO B 1 181 ? -33.469 10.758 -0.584 1 81.69 181 PRO B N 1
ATOM 3989 C CA . PRO B 1 181 ? -33.469 11.938 0.284 1 81.69 181 PRO B CA 1
ATOM 3990 C C . PRO B 1 181 ? -32.312 11.945 1.279 1 81.69 181 PRO B C 1
ATOM 3992 O O . PRO B 1 181 ? -31.953 10.898 1.829 1 81.69 181 PRO B O 1
ATOM 3995 N N . TYR B 1 182 ? -31.625 13.086 1.407 1 88.12 182 TYR B N 1
ATOM 3996 C CA . TYR B 1 182 ? -30.547 13.305 2.371 1 88.12 182 TYR B CA 1
ATOM 3997 C C . TYR B 1 182 ? -31.094 13.32 3.795 1 88.12 182 TYR B C 1
ATOM 3999 O O . TYR B 1 182 ? -32.094 13.992 4.078 1 88.12 182 TYR B O 1
ATOM 4007 N N . GLU B 1 183 ? -30.547 12.445 4.656 1 92.31 183 GLU B N 1
ATOM 4008 C CA . GLU B 1 183 ? -30.844 12.469 6.086 1 92.31 183 GLU B CA 1
ATOM 4009 C C . GLU B 1 183 ? -29.594 12.805 6.902 1 92.31 183 GLU B C 1
ATOM 4011 O O . GLU B 1 183 ? -28.578 12.109 6.805 1 92.31 183 GLU B O 1
ATOM 4016 N N . LYS B 1 184 ? -29.719 13.773 7.68 1 94.69 184 LYS B N 1
ATOM 4017 C CA . LYS B 1 184 ? -28.578 14.195 8.5 1 94.69 184 LYS B CA 1
ATOM 4018 C C . LYS B 1 184 ? -28.469 13.336 9.758 1 94.69 184 LYS B C 1
ATOM 4020 O O . LYS B 1 184 ? -29.453 13.148 10.484 1 94.69 184 LYS B O 1
ATOM 4025 N N . THR B 1 185 ? -27.344 12.797 9.961 1 96.5 185 THR B N 1
ATOM 4026 C CA . THR B 1 185 ? -26.984 12.133 11.219 1 96.5 185 THR B CA 1
ATOM 4027 C C . THR B 1 185 ? -25.969 12.961 11.992 1 96.5 185 THR B C 1
ATOM 4029 O O . THR B 1 185 ? -25.078 13.578 11.391 1 96.5 185 THR B O 1
ATOM 4032 N N . VAL B 1 186 ? -26.125 12.992 13.281 1 96.81 186 VAL B N 1
ATOM 4033 C CA . VAL B 1 186 ? -25.234 13.812 14.102 1 96.81 186 VAL B CA 1
ATOM 4034 C C . VAL B 1 186 ? -24.531 12.93 15.133 1 96.81 186 VAL B C 1
ATOM 4036 O O . VAL B 1 186 ? -25 11.844 15.461 1 96.81 186 VAL B O 1
ATOM 4039 N N . ARG B 1 187 ? -23.453 13.383 15.555 1 96.12 187 ARG B N 1
ATOM 4040 C CA . ARG B 1 187 ? -22.688 12.664 16.562 1 96.12 187 ARG B CA 1
ATOM 4041 C C . ARG B 1 187 ? -23.5 12.484 17.844 1 96.12 187 ARG B C 1
ATOM 4043 O O . ARG B 1 187 ? -24.141 13.422 18.312 1 96.12 187 ARG B O 1
ATOM 4050 N N . PRO B 1 188 ? -23.453 11.305 18.359 1 93.88 188 PRO B N 1
ATOM 4051 C CA . PRO B 1 188 ? -24.125 11.133 19.656 1 93.88 188 PRO B CA 1
ATOM 4052 C C . PRO B 1 188 ? -23.547 12.047 20.75 1 93.88 188 PRO B C 1
ATOM 4054 O O . PRO B 1 188 ? -22.359 12.352 20.734 1 93.88 188 PRO B O 1
ATOM 4057 N N . GLU B 1 189 ? -24.438 12.391 21.594 1 91.69 189 GLU B N 1
ATOM 4058 C CA . GLU B 1 189 ? -24 13.258 22.672 1 91.69 189 GLU B CA 1
ATOM 4059 C C . GLU B 1 189 ? -22.969 12.562 23.562 1 91.69 189 GLU B C 1
ATOM 4061 O O . GLU B 1 189 ? -23.016 11.336 23.734 1 91.69 189 GLU B O 1
ATOM 4066 N N . GLY B 1 190 ? -22 13.227 24.031 1 88.81 190 GLY B N 1
ATOM 4067 C CA . GLY B 1 190 ? -20.984 12.688 24.906 1 88.81 190 GLY B CA 1
ATOM 4068 C C . GLY B 1 190 ? -19.656 13.414 24.781 1 88.81 190 GLY B C 1
ATOM 4069 O O . GLY B 1 190 ? -19.375 14.039 23.75 1 88.81 190 GLY B O 1
ATOM 4070 N N . GLU B 1 191 ? -18.953 13.398 25.844 1 89.94 191 GLU B N 1
ATOM 4071 C CA . GLU B 1 191 ? -17.656 14.062 25.859 1 89.94 191 GLU B CA 1
ATOM 4072 C C . GLU B 1 191 ? -16.578 13.188 25.219 1 89.94 191 GLU B C 1
ATOM 4074 O O . GLU B 1 191 ? -16.562 11.969 25.422 1 89.94 191 GLU B O 1
ATOM 4079 N N . LEU B 1 192 ? -15.812 13.773 24.406 1 94.56 192 LEU B N 1
ATOM 4080 C CA . LEU B 1 192 ? -14.625 13.109 23.875 1 94.56 192 LEU B CA 1
ATOM 4081 C C . LEU B 1 192 ? -13.531 13.039 24.938 1 94.56 192 LEU B C 1
ATOM 4083 O O . LEU B 1 192 ? -13.156 14.055 25.531 1 94.56 192 LEU B O 1
ATOM 4087 N N . ARG B 1 193 ? -13.078 11.836 25.297 1 96.88 193 ARG B N 1
ATOM 4088 C CA . ARG B 1 193 ? -11.945 11.664 26.188 1 96.88 193 ARG B CA 1
ATOM 4089 C C . ARG B 1 193 ? -10.617 11.727 25.438 1 96.88 193 ARG B C 1
ATOM 4091 O O . ARG B 1 193 ? -10.25 10.781 24.75 1 96.88 193 ARG B O 1
ATOM 4098 N N . ILE B 1 194 ? -9.93 12.805 25.594 1 97.88 194 ILE B N 1
ATOM 4099 C CA . ILE B 1 194 ? -8.672 13.016 24.891 1 97.88 194 ILE B CA 1
ATOM 4100 C C . ILE B 1 194 ? -7.543 12.273 25.609 1 97.88 194 ILE B C 1
ATOM 4102 O O . ILE B 1 194 ? -7.383 12.414 26.828 1 97.88 194 ILE B O 1
ATOM 4106 N N . ALA B 1 195 ? -6.789 11.508 24.875 1 97.12 195 ALA B N 1
ATOM 4107 C CA . ALA B 1 195 ? -5.652 10.805 25.453 1 97.12 195 ALA B CA 1
ATOM 4108 C C . ALA B 1 195 ? -4.637 11.789 26.031 1 97.12 195 ALA B C 1
ATOM 4110 O O . ALA B 1 195 ? -4.359 12.828 25.422 1 97.12 195 ALA B O 1
ATOM 4111 N N . GLN B 1 196 ? -4.062 11.422 27.109 1 92.38 196 GLN B N 1
ATOM 4112 C CA . GLN B 1 196 ? -3.111 12.305 27.781 1 92.38 196 GLN B CA 1
ATOM 4113 C C . GLN B 1 196 ? -1.681 11.805 27.609 1 92.38 196 GLN B C 1
ATOM 4115 O O . GLN B 1 196 ? -0.731 12.453 28.047 1 92.38 196 GLN B O 1
ATOM 4120 N N . GLY B 1 197 ? -1.513 10.656 27 1 85.44 197 GLY B N 1
ATOM 4121 C CA . GLY B 1 197 ? -0.207 10.031 26.844 1 85.44 197 GLY B CA 1
ATOM 4122 C C . GLY B 1 197 ? 0.812 10.945 26.188 1 85.44 197 GLY B C 1
ATOM 4123 O O . GLY B 1 197 ? 1.982 10.953 26.578 1 85.44 197 GLY B O 1
ATOM 4124 N N . GLY B 1 198 ? 0.406 11.695 25.25 1 82.62 198 GLY B N 1
ATOM 4125 C CA . GLY B 1 198 ? 1.312 12.633 24.594 1 82.62 198 GLY B CA 1
ATOM 4126 C C . GLY B 1 198 ? 1.797 13.734 25.516 1 82.62 198 GLY B C 1
ATOM 4127 O O . GLY B 1 198 ? 2.961 14.133 25.469 1 82.62 198 GLY B O 1
ATOM 4128 N N . ALA B 1 199 ? 0.958 14.117 26.375 1 82.5 199 ALA B N 1
ATOM 4129 C CA . ALA B 1 199 ? 1.28 15.219 27.281 1 82.5 199 ALA B CA 1
ATOM 4130 C C . ALA B 1 199 ? 2.041 14.727 28.5 1 82.5 199 ALA B C 1
ATOM 4132 O O . ALA B 1 199 ? 2.779 15.492 29.125 1 82.5 199 ALA B O 1
ATOM 4133 N N . THR B 1 200 ? 1.876 13.414 28.781 1 86.12 200 THR B N 1
ATOM 4134 C CA . THR B 1 200 ? 2.41 12.953 30.062 1 86.12 200 THR B CA 1
ATOM 4135 C C . THR B 1 200 ? 3.697 12.164 29.859 1 86.12 200 THR B C 1
ATOM 4137 O O . THR B 1 200 ? 4.516 12.047 30.766 1 86.12 200 THR B O 1
ATOM 4140 N N . ARG B 1 201 ? 3.867 11.711 28.75 1 88.56 201 ARG B N 1
ATOM 4141 C CA . ARG B 1 201 ? 5.094 10.961 28.484 1 88.56 201 ARG B CA 1
ATOM 4142 C C . ARG B 1 201 ? 6.301 11.898 28.438 1 88.56 201 ARG B C 1
ATOM 4144 O O . ARG B 1 201 ? 6.188 13.047 28.031 1 88.56 201 ARG B O 1
ATOM 4151 N N . THR B 1 202 ? 7.375 11.359 28.922 1 89.5 202 THR B N 1
ATOM 4152 C CA . THR B 1 202 ? 8.617 12.102 28.75 1 89.5 202 THR B CA 1
ATOM 4153 C C . THR B 1 202 ? 9.203 11.883 27.359 1 89.5 202 THR B C 1
ATOM 4155 O O . THR B 1 202 ? 9.617 10.766 27.031 1 89.5 202 THR B O 1
ATOM 4158 N N . PRO B 1 203 ? 9.25 12.938 26.641 1 92.94 203 PRO B N 1
ATOM 4159 C CA . PRO B 1 203 ? 9.781 12.75 25.297 1 92.94 203 PRO B CA 1
ATOM 4160 C C . PRO B 1 203 ? 11.289 12.492 25.281 1 92.94 203 PRO B C 1
ATOM 4162 O O . PRO B 1 203 ? 11.977 12.82 26.25 1 92.94 203 PRO B O 1
ATOM 4165 N N . THR B 1 204 ? 11.742 11.852 24.219 1 92.81 204 THR B N 1
ATOM 4166 C CA . THR B 1 204 ? 13.172 11.625 24.016 1 92.81 204 THR B CA 1
ATOM 4167 C C . THR B 1 204 ? 13.711 12.547 22.938 1 92.81 204 THR B C 1
ATOM 4169 O O . THR B 1 204 ? 14.742 12.25 22.312 1 92.81 204 THR B O 1
ATOM 4172 N N . SER B 1 205 ? 12.984 13.617 22.656 1 95.44 205 SER B N 1
ATOM 4173 C CA . SER B 1 205 ? 13.406 14.648 21.719 1 95.44 205 SER B CA 1
ATOM 4174 C C . SER B 1 205 ? 14.555 15.477 22.297 1 95.44 205 SER B C 1
ATOM 4176 O O . SER B 1 205 ? 15.078 15.172 23.359 1 95.44 205 SER B O 1
ATOM 4178 N N . LEU B 1 206 ? 15 16.453 21.531 1 97.31 206 LEU B N 1
ATOM 4179 C CA . LEU B 1 206 ? 16.094 17.344 21.922 1 97.31 206 LEU B CA 1
ATOM 4180 C C . LEU B 1 206 ? 15.812 17.984 23.281 1 97.31 206 LEU B C 1
ATOM 4182 O O . LEU B 1 206 ? 14.656 18.141 23.672 1 97.31 206 LEU B O 1
ATOM 4186 N N . ASN B 1 207 ? 16.906 18.312 23.938 1 97.81 207 ASN B N 1
ATOM 4187 C CA . ASN B 1 207 ? 16.812 18.969 25.234 1 97.81 207 ASN B CA 1
ATOM 4188 C C . ASN B 1 207 ? 16.312 20.406 25.094 1 97.81 207 ASN B C 1
ATOM 4190 O O . ASN B 1 207 ? 16.938 21.219 24.438 1 97.81 207 ASN B O 1
ATOM 4194 N N . PHE B 1 208 ? 15.219 20.688 25.734 1 98.12 208 PHE B N 1
ATOM 4195 C CA . PHE B 1 208 ? 14.57 21.984 25.688 1 98.12 208 PHE B CA 1
ATOM 4196 C C . PHE B 1 208 ? 15.555 23.094 26.031 1 98.12 208 PHE B C 1
ATOM 4198 O O . PHE B 1 208 ? 15.562 24.156 25.391 1 98.12 208 PHE B O 1
ATOM 4205 N N . ASP B 1 209 ? 16.406 22.875 26.969 1 98.12 209 ASP B N 1
ATOM 4206 C CA . ASP B 1 209 ? 17.281 23.906 27.516 1 98.12 209 ASP B CA 1
ATOM 4207 C C . ASP B 1 209 ? 18.375 24.281 26.516 1 98.12 209 ASP B C 1
ATOM 4209 O O . ASP B 1 209 ? 19.047 25.297 26.688 1 98.12 209 ASP B O 1
ATOM 4213 N N . ASP B 1 210 ? 18.562 23.484 25.531 1 98.31 210 ASP B N 1
ATOM 4214 C CA . ASP B 1 210 ? 19.609 23.734 24.547 1 98.31 210 ASP B CA 1
ATOM 4215 C C . ASP B 1 210 ? 19.062 24.5 23.344 1 98.31 210 ASP B C 1
ATOM 4217 O O . ASP B 1 210 ? 19.812 24.875 22.438 1 98.31 210 ASP B O 1
ATOM 4221 N N . LEU B 1 211 ? 17.781 24.734 23.297 1 98.44 211 LEU B N 1
ATOM 4222 C CA . LEU B 1 211 ? 17.141 25.344 22.141 1 98.44 211 LEU B CA 1
ATOM 4223 C C . LEU B 1 211 ? 16.984 26.844 22.328 1 98.44 211 LEU B C 1
ATOM 4225 O O . LEU B 1 211 ? 16.9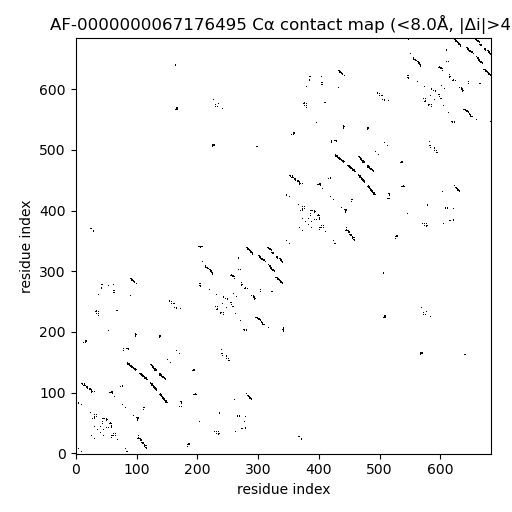06 27.328 23.469 1 98.44 211 LEU B O 1
ATOM 4229 N N . LYS B 1 212 ? 16.922 27.594 21.219 1 98.38 212 LYS B N 1
ATOM 4230 C CA . LYS B 1 212 ? 16.734 29.031 21.234 1 98.38 212 LYS B CA 1
ATOM 4231 C C . LYS B 1 212 ? 15.734 29.469 20.172 1 98.38 212 LYS B C 1
ATOM 4233 O O . LYS B 1 212 ? 15.766 28.969 19.047 1 98.38 212 LYS B O 1
ATOM 4238 N N . VAL B 1 213 ? 14.891 30.359 20.562 1 98.62 213 VAL B N 1
ATOM 4239 C CA . VAL B 1 213 ? 13.977 30.953 19.594 1 98.62 213 VAL B CA 1
ATOM 4240 C C . VAL B 1 213 ? 14.766 31.562 18.438 1 98.62 213 VAL B C 1
ATOM 4242 O O . VAL B 1 213 ? 15.773 32.219 18.656 1 98.62 213 VAL B O 1
ATOM 4245 N N . GLY B 1 214 ? 14.328 31.25 17.203 1 98.56 214 GLY B N 1
ATOM 4246 C CA . GLY B 1 214 ? 15.008 31.781 16.031 1 98.56 214 GLY B CA 1
ATOM 4247 C C . GLY B 1 214 ? 16.016 30.812 15.438 1 98.56 214 GLY B C 1
ATOM 4248 O O . GLY B 1 214 ? 16.469 30.984 14.305 1 98.56 214 GLY B O 1
ATOM 4249 N N . GLU B 1 215 ? 16.344 29.812 16.219 1 98.19 215 GLU B N 1
ATOM 4250 C CA . GLU B 1 215 ? 17.281 28.812 15.727 1 98.19 215 GLU B CA 1
ATOM 4251 C C . GLU B 1 215 ? 16.75 28.109 14.477 1 98.19 215 GLU B C 1
ATOM 4253 O O . GLU B 1 215 ? 15.57 27.797 14.398 1 98.19 215 GLU B O 1
ATOM 4258 N N . GLU B 1 216 ? 17.672 27.969 13.531 1 98.44 216 GLU B N 1
ATOM 4259 C CA . GLU B 1 216 ? 17.297 27.344 12.266 1 98.44 216 GLU B CA 1
ATOM 4260 C C . GLU B 1 216 ? 17.594 25.844 12.289 1 98.44 216 GLU B C 1
ATOM 4262 O O . GLU B 1 216 ? 18.594 25.406 12.867 1 98.44 216 GLU B O 1
ATOM 4267 N N . LEU B 1 217 ? 16.672 25.109 11.719 1 98.31 217 LEU B N 1
ATOM 4268 C CA . LEU B 1 217 ? 16.922 23.688 11.508 1 98.31 217 LEU B CA 1
ATOM 4269 C C . LEU B 1 217 ? 17.781 23.469 10.266 1 98.31 217 LEU B C 1
ATOM 4271 O O . LEU B 1 217 ? 17.672 24.203 9.297 1 98.31 217 LEU B O 1
ATOM 4275 N N . PRO B 1 218 ? 18.641 22.406 10.328 1 98.06 218 PRO B N 1
ATOM 4276 C CA . PRO B 1 218 ? 19.406 22.094 9.117 1 98.06 218 PRO B CA 1
ATOM 4277 C C . PRO B 1 218 ? 18.5 21.734 7.93 1 98.06 218 PRO B C 1
ATOM 4279 O O . PRO B 1 218 ? 17.578 20.938 8.078 1 98.06 218 PRO B O 1
ATOM 4282 N N . VAL B 1 219 ? 18.859 22.281 6.789 1 98.25 219 VAL B N 1
ATOM 4283 C CA . VAL B 1 219 ? 18.062 22.078 5.578 1 98.25 219 VAL B CA 1
ATOM 4284 C C . VAL B 1 219 ? 18.141 20.609 5.152 1 98.25 219 VAL B C 1
ATOM 4286 O O . VAL B 1 219 ? 19.188 19.969 5.289 1 98.25 219 VAL B O 1
ATOM 4289 N N . HIS B 1 220 ? 17.016 20.125 4.66 1 98.19 220 HIS B N 1
ATOM 4290 C CA . HIS B 1 220 ? 16.938 18.781 4.098 1 98.19 220 HIS B CA 1
ATOM 4291 C C . HIS B 1 220 ? 16.328 18.797 2.703 1 98.19 220 HIS B C 1
ATOM 4293 O O . HIS B 1 220 ? 15.32 19.469 2.473 1 98.19 220 HIS B O 1
ATOM 4299 N N . THR B 1 221 ? 16.953 18.094 1.785 1 98.31 221 THR B N 1
ATOM 4300 C CA . THR B 1 221 ? 16.406 17.984 0.435 1 98.31 221 THR B CA 1
ATOM 4301 C C . THR B 1 221 ? 15.922 16.562 0.164 1 98.31 221 THR B C 1
ATOM 4303 O O . THR B 1 221 ? 16.688 15.609 0.293 1 98.31 221 THR B O 1
ATOM 4306 N N . ALA B 1 222 ? 14.648 16.453 -0.179 1 97.94 222 ALA B N 1
ATOM 4307 C CA . ALA B 1 222 ? 14.055 15.172 -0.569 1 97.94 222 ALA B CA 1
ATOM 4308 C C . ALA B 1 222 ? 13.883 15.094 -2.082 1 97.94 222 ALA B C 1
ATOM 4310 O O . ALA B 1 222 ? 13.367 16.016 -2.707 1 97.94 222 ALA B O 1
ATOM 4311 N N . ARG B 1 223 ? 14.297 14.016 -2.641 1 97.56 223 ARG B N 1
ATOM 4312 C CA . ARG B 1 223 ? 14.031 13.766 -4.055 1 97.56 223 ARG B CA 1
ATOM 4313 C C . ARG B 1 223 ? 12.734 12.984 -4.234 1 97.56 223 ARG B C 1
ATOM 4315 O O . ARG B 1 223 ? 12.461 12.039 -3.49 1 97.56 223 ARG B O 1
ATOM 4322 N N . LEU B 1 224 ? 11.953 13.398 -5.191 1 97.88 224 LEU B N 1
ATOM 4323 C CA . LEU B 1 224 ? 10.695 12.734 -5.512 1 97.88 224 LEU B CA 1
ATOM 4324 C C . LEU B 1 224 ? 10.648 12.336 -6.984 1 97.88 224 LEU B C 1
ATOM 4326 O O . LEU B 1 224 ? 10.812 13.18 -7.867 1 97.88 224 LEU B O 1
ATOM 4330 N N . SER B 1 225 ? 10.484 11.078 -7.234 1 97.69 225 SER B N 1
ATOM 4331 C CA . SER B 1 225 ? 10.312 10.547 -8.586 1 97.69 225 SER B CA 1
ATOM 4332 C C . SER B 1 225 ? 8.859 10.156 -8.844 1 97.69 225 SER B C 1
ATOM 4334 O O . SER B 1 225 ? 8.047 10.125 -7.918 1 97.69 225 SER B O 1
ATOM 4336 N N . ARG B 1 226 ? 8.578 9.898 -10.141 1 97.94 226 ARG B N 1
ATOM 4337 C CA . ARG B 1 226 ? 7.254 9.383 -10.484 1 97.94 226 ARG B CA 1
ATOM 4338 C C . ARG B 1 226 ? 6.984 8.055 -9.789 1 97.94 226 ARG B C 1
ATOM 4340 O O . ARG B 1 226 ? 5.852 7.773 -9.398 1 97.94 226 ARG B O 1
ATOM 4347 N N . GLY B 1 227 ? 8.031 7.273 -9.656 1 97.88 227 GLY B N 1
ATOM 4348 C CA . GLY B 1 227 ? 7.883 6.027 -8.922 1 97.88 227 GLY B CA 1
ATOM 4349 C C . GLY B 1 227 ? 7.496 6.23 -7.469 1 97.88 227 GLY B C 1
ATOM 4350 O O . GLY B 1 227 ? 6.746 5.43 -6.906 1 97.88 227 GLY B O 1
ATOM 4351 N N . ASP B 1 228 ? 8.008 7.281 -6.871 1 98.5 228 ASP B N 1
ATOM 4352 C CA . ASP B 1 228 ? 7.617 7.605 -5.504 1 98.5 228 ASP B CA 1
ATOM 4353 C C . ASP B 1 228 ? 6.129 7.949 -5.43 1 98.5 228 ASP B C 1
ATOM 4355 O O . ASP B 1 228 ? 5.449 7.586 -4.469 1 98.5 228 ASP B O 1
ATOM 4359 N N . LEU B 1 229 ? 5.617 8.703 -6.43 1 98.62 229 LEU B N 1
ATOM 4360 C CA . LEU B 1 229 ? 4.207 9.078 -6.457 1 98.62 229 LEU B CA 1
ATOM 4361 C C . LEU B 1 229 ? 3.322 7.848 -6.629 1 98.62 229 LEU B C 1
ATOM 4363 O O . LEU B 1 229 ? 2.299 7.715 -5.953 1 98.62 229 LEU B O 1
ATOM 4367 N N . VAL B 1 230 ? 3.729 6.965 -7.484 1 98.25 230 VAL B N 1
ATOM 4368 C CA . VAL B 1 230 ? 2.992 5.727 -7.723 1 98.25 230 VAL B CA 1
ATOM 4369 C C . VAL B 1 230 ? 2.965 4.887 -6.449 1 98.25 230 VAL B C 1
ATOM 4371 O O . VAL B 1 230 ? 1.911 4.383 -6.055 1 98.25 230 VAL B O 1
ATOM 4374 N N . ASN B 1 231 ? 4.129 4.75 -5.812 1 98.12 231 ASN B N 1
ATOM 4375 C CA . ASN B 1 231 ? 4.199 4.023 -4.551 1 98.12 231 ASN B CA 1
ATOM 4376 C C . ASN B 1 231 ? 3.252 4.617 -3.51 1 98.12 231 ASN B C 1
ATOM 4378 O O . ASN B 1 231 ? 2.463 3.893 -2.9 1 98.12 231 ASN B O 1
ATOM 4382 N N . TYR B 1 232 ? 3.289 5.918 -3.338 1 98.62 232 TYR B N 1
ATOM 4383 C CA . TYR B 1 232 ? 2.451 6.566 -2.336 1 98.62 232 TYR B CA 1
ATOM 4384 C C . TYR B 1 232 ? 0.973 6.383 -2.658 1 98.62 232 TYR B C 1
ATOM 4386 O O . TYR B 1 232 ? 0.153 6.191 -1.758 1 98.62 232 TYR B O 1
ATOM 4394 N N . ALA B 1 233 ? 0.604 6.477 -3.941 1 98 233 ALA B N 1
ATOM 4395 C CA . ALA B 1 233 ? -0.79 6.316 -4.352 1 98 233 ALA B CA 1
ATOM 4396 C C . ALA B 1 233 ? -1.36 4.992 -3.844 1 98 233 ALA B C 1
ATOM 4398 O O . ALA B 1 233 ? -2.453 4.961 -3.271 1 98 233 ALA B O 1
ATOM 4399 N N . GLY B 1 234 ? -0.601 3.973 -3.977 1 97.5 234 GLY B N 1
ATOM 4400 C CA . GLY B 1 234 ? -1.068 2.67 -3.531 1 97.5 234 GLY B CA 1
ATOM 4401 C C . GLY B 1 234 ? -1.025 2.504 -2.023 1 97.5 234 GLY B C 1
ATOM 4402 O O . GLY B 1 234 ? -1.964 1.976 -1.425 1 97.5 234 GLY B O 1
ATOM 4403 N N . VAL B 1 235 ? 0.031 3.012 -1.419 1 97.94 235 VAL B N 1
ATOM 4404 C CA . VAL B 1 235 ? 0.239 2.83 0.014 1 97.94 235 VAL B CA 1
ATOM 4405 C C . VAL B 1 235 ? -0.804 3.629 0.792 1 97.94 235 VAL B C 1
ATOM 4407 O O . VAL B 1 235 ? -1.386 3.129 1.757 1 97.94 235 VAL B O 1
ATOM 4410 N N . ALA B 1 236 ? -1.092 4.836 0.317 1 97.38 236 ALA B N 1
ATOM 4411 C CA . ALA B 1 236 ? -2.002 5.719 1.043 1 97.38 236 ALA B CA 1
ATOM 4412 C C . ALA B 1 236 ? -3.438 5.543 0.562 1 97.38 236 ALA B C 1
ATOM 4414 O O . ALA B 1 236 ? -4.379 6.008 1.209 1 97.38 236 ALA B O 1
ATOM 4415 N N . GLY B 1 237 ? -3.598 4.898 -0.577 1 94.5 237 GLY B N 1
ATOM 4416 C CA . GLY B 1 237 ? -4.926 4.738 -1.142 1 94.5 237 GLY B CA 1
ATOM 4417 C C . GLY B 1 237 ? -5.426 5.977 -1.86 1 94.5 237 GLY B C 1
ATOM 4418 O O . GLY B 1 237 ? -6.633 6.191 -1.973 1 94.5 237 GLY B O 1
ATOM 4419 N N . ASP B 1 238 ? -4.52 6.898 -2.242 1 94.38 238 ASP B N 1
ATOM 4420 C CA . ASP B 1 238 ? -4.883 8.086 -3.008 1 94.38 238 ASP B CA 1
ATOM 4421 C C . ASP B 1 238 ? -4.75 7.832 -4.508 1 94.38 238 ASP B C 1
ATOM 4423 O O . ASP B 1 238 ? -3.682 8.055 -5.086 1 94.38 238 ASP B O 1
ATOM 4427 N N . ALA B 1 239 ? -5.805 7.59 -5.156 1 89.62 239 ALA B N 1
ATOM 4428 C CA . ALA B 1 239 ? -5.836 7.09 -6.527 1 89.62 239 ALA B CA 1
ATOM 4429 C C . ALA B 1 239 ? -5.961 8.234 -7.527 1 89.62 239 ALA B C 1
ATOM 4431 O O . ALA B 1 239 ? -6.164 8.008 -8.719 1 89.62 239 ALA B O 1
ATOM 4432 N N . ASN B 1 240 ? -5.906 9.461 -7.094 1 93.31 240 ASN B N 1
ATOM 4433 C CA . ASN B 1 240 ? -6.113 10.609 -7.969 1 93.31 240 ASN B CA 1
ATOM 4434 C C . ASN B 1 240 ? -5.105 10.625 -9.117 1 93.31 240 ASN B C 1
ATOM 4436 O O . ASN B 1 240 ? -3.902 10.742 -8.891 1 93.31 240 ASN B O 1
ATOM 4440 N N . PRO B 1 241 ? -5.602 10.523 -10.344 1 95.31 241 PRO B N 1
ATOM 4441 C CA . PRO B 1 241 ? -4.684 10.398 -11.484 1 95.31 241 PRO B CA 1
ATOM 4442 C C . PRO B 1 241 ? -3.871 11.664 -11.727 1 95.31 241 PRO B C 1
ATOM 4444 O O . PRO B 1 241 ? -2.904 11.648 -12.492 1 95.31 241 PRO B O 1
ATOM 4447 N N . LEU B 1 242 ? -4.145 12.789 -11.109 1 94.25 242 LEU B N 1
ATOM 4448 C CA . LEU B 1 242 ? -3.32 13.984 -11.18 1 94.25 242 LEU B CA 1
ATOM 4449 C C . LEU B 1 242 ? -1.886 13.688 -10.758 1 94.25 242 LEU B C 1
ATOM 4451 O O . LEU B 1 242 ? -0.962 14.422 -11.117 1 94.25 242 LEU B O 1
ATOM 4455 N N . HIS B 1 243 ? -1.744 12.617 -10.047 1 97.38 243 HIS B N 1
ATOM 4456 C CA . HIS B 1 243 ? -0.457 12.359 -9.406 1 97.38 243 HIS B CA 1
ATOM 4457 C C . HIS B 1 243 ? 0.338 11.312 -10.172 1 97.38 243 HIS B C 1
ATOM 4459 O O . HIS B 1 243 ? 1.468 10.984 -9.797 1 97.38 243 HIS B O 1
ATOM 4465 N N . TRP B 1 244 ? -0.187 10.742 -11.312 1 96.69 244 TRP B N 1
ATOM 4466 C CA . TRP B 1 244 ? 0.6 9.711 -11.977 1 96.69 244 TRP B CA 1
ATOM 4467 C C . TRP B 1 244 ? 0.263 9.641 -13.461 1 96.69 244 TRP B C 1
ATOM 4469 O O . TRP B 1 244 ? 0.896 8.891 -14.211 1 96.69 244 TRP B O 1
ATOM 4479 N N . ASP B 1 245 ? -0.721 10.383 -13.938 1 96.25 245 ASP B N 1
ATOM 4480 C CA . ASP B 1 245 ? -1.106 10.406 -15.344 1 96.25 245 ASP B CA 1
ATOM 4481 C C . ASP B 1 245 ? -0.846 11.781 -15.961 1 96.25 245 ASP B C 1
ATOM 4483 O O . ASP B 1 245 ? -1.542 12.75 -15.648 1 96.25 245 ASP B O 1
ATOM 4487 N N . GLU B 1 246 ? 0.074 11.883 -16.891 1 95.81 246 GLU B N 1
ATOM 4488 C CA . GLU B 1 246 ? 0.486 13.148 -17.484 1 95.81 246 GLU B CA 1
ATOM 4489 C C . GLU B 1 246 ? -0.666 13.797 -18.25 1 95.81 246 GLU B C 1
ATOM 4491 O O . GLU B 1 246 ? -0.853 15.016 -18.188 1 95.81 246 GLU B O 1
ATOM 4496 N N . ASN B 1 247 ? -1.385 12.953 -18.953 1 93.75 247 ASN B N 1
ATOM 4497 C CA . ASN B 1 247 ? -2.492 13.484 -19.734 1 93.75 247 ASN B CA 1
ATOM 4498 C C . ASN B 1 247 ? -3.547 14.141 -18.859 1 93.75 247 ASN B C 1
ATOM 4500 O O . ASN B 1 247 ? -4.004 15.25 -19.141 1 93.75 247 ASN B O 1
ATOM 4504 N N . ILE B 1 248 ? -3.9 13.516 -17.797 1 93.25 248 ILE B N 1
ATOM 4505 C CA . ILE B 1 248 ? -4.926 14.031 -16.891 1 93.25 248 ILE B CA 1
ATOM 4506 C C . ILE B 1 248 ? -4.41 15.289 -16.188 1 93.25 248 ILE B C 1
ATOM 4508 O O . ILE B 1 248 ? -5.156 16.25 -16 1 93.25 248 ILE B O 1
ATOM 4512 N N . ALA B 1 249 ? -3.145 15.305 -15.781 1 94.75 249 ALA B N 1
ATOM 4513 C CA . ALA B 1 249 ? -2.557 16.5 -15.172 1 94.75 249 ALA B CA 1
ATOM 4514 C C . ALA B 1 249 ? -2.662 17.703 -16.109 1 94.75 249 ALA B C 1
ATOM 4516 O O . ALA B 1 249 ? -3.068 18.781 -15.688 1 94.75 249 ALA B O 1
ATOM 4517 N N . LYS B 1 250 ? -2.395 17.469 -17.344 1 93.38 250 LYS B N 1
ATOM 4518 C CA . LYS B 1 250 ? -2.447 18.547 -18.328 1 93.38 250 LYS B CA 1
ATOM 4519 C C . LYS B 1 250 ? -3.885 19 -18.562 1 93.38 250 LYS B C 1
ATOM 4521 O O . LYS B 1 250 ? -4.148 20.203 -18.672 1 93.38 250 LYS B O 1
ATOM 4526 N N . LEU B 1 251 ? -4.781 18.031 -18.625 1 90.44 251 LEU B N 1
ATOM 4527 C CA . LEU B 1 251 ? -6.191 18.359 -18.797 1 90.44 251 LEU B CA 1
ATOM 4528 C C . LEU B 1 251 ? -6.695 19.188 -17.609 1 90.44 251 LEU B C 1
ATOM 4530 O O . LEU B 1 251 ? -7.609 20 -17.766 1 90.44 251 LEU B O 1
ATOM 4534 N N . ALA B 1 252 ? -6.09 19.062 -16.453 1 89.06 252 ALA B N 1
ATOM 4535 C CA . ALA B 1 252 ? -6.477 19.781 -15.242 1 89.06 252 ALA B CA 1
ATOM 4536 C C . ALA B 1 252 ? -5.793 21.141 -15.18 1 89.06 252 ALA B C 1
ATOM 4538 O O . ALA B 1 252 ? -5.938 21.859 -14.195 1 89.06 252 ALA B O 1
ATOM 4539 N N . GLY B 1 253 ? -4.938 21.438 -16.188 1 90.25 253 GLY B N 1
ATOM 4540 C CA . GLY B 1 253 ? -4.309 22.75 -16.25 1 90.25 253 GLY B CA 1
ATOM 4541 C C . GLY B 1 253 ? -2.941 22.797 -15.602 1 90.25 253 GLY B C 1
ATOM 4542 O O . GLY B 1 253 ? -2.387 23.875 -15.383 1 90.25 253 GLY B O 1
ATOM 4543 N N . GLN B 1 254 ? -2.436 21.641 -15.242 1 93.5 254 GLN B N 1
ATOM 4544 C CA . GLN B 1 254 ? -1.093 21.578 -14.68 1 93.5 254 GLN B CA 1
ATOM 4545 C C . GLN B 1 254 ? -0.045 21.359 -15.766 1 93.5 254 GLN B C 1
ATOM 4547 O O . GLN B 1 254 ? -0.34 20.781 -16.812 1 93.5 254 GLN B O 1
ATOM 4552 N N . PRO B 1 255 ? 1.149 21.906 -15.547 1 95.62 255 PRO B N 1
ATOM 4553 C CA . PRO B 1 255 ? 2.176 21.688 -16.562 1 95.62 255 PRO B CA 1
ATOM 4554 C C . PRO B 1 255 ? 2.574 20.219 -16.703 1 95.62 255 PRO B C 1
ATOM 4556 O O . PRO B 1 255 ? 3.027 19.797 -17.766 1 95.62 255 PRO B O 1
ATOM 4559 N N . ASP B 1 256 ? 2.479 19.469 -15.609 1 97.12 256 ASP B N 1
ATOM 4560 C CA . ASP B 1 256 ? 2.785 18.031 -15.523 1 97.12 256 ASP B CA 1
ATOM 4561 C C . ASP B 1 256 ? 2.193 17.422 -14.258 1 97.12 256 ASP B C 1
ATOM 4563 O O . ASP B 1 256 ? 1.456 18.094 -13.523 1 97.12 256 ASP B O 1
ATOM 4567 N N . VAL B 1 257 ? 2.525 16.156 -14.031 1 97.31 257 VAL B N 1
ATOM 4568 C CA . VAL B 1 257 ? 2.104 15.453 -12.828 1 97.31 257 VAL B CA 1
ATOM 4569 C C . VAL B 1 257 ? 2.539 16.234 -11.594 1 97.31 257 VAL B C 1
ATOM 4571 O O . VAL B 1 257 ? 3.633 16.797 -11.562 1 97.31 257 VAL B O 1
ATOM 4574 N N . ILE B 1 258 ? 1.65 16.297 -10.602 1 97.88 258 ILE B N 1
ATOM 4575 C CA . ILE B 1 258 ? 1.985 17 -9.375 1 97.88 258 ILE B CA 1
ATOM 4576 C C . ILE B 1 258 ? 2.035 16.031 -8.203 1 97.88 258 ILE B C 1
ATOM 4578 O O . ILE B 1 258 ? 1.308 15.031 -8.195 1 97.88 258 ILE B O 1
ATOM 4582 N N . ALA B 1 259 ? 2.879 16.281 -7.23 1 98.44 259 ALA B N 1
ATOM 4583 C CA . ALA B 1 259 ? 2.984 15.445 -6.031 1 98.44 259 ALA B CA 1
ATOM 4584 C C . ALA B 1 259 ? 1.717 15.539 -5.188 1 98.44 259 ALA B C 1
ATOM 4586 O O . ALA B 1 259 ? 1.039 16.562 -5.184 1 98.44 259 ALA B O 1
ATOM 4587 N N . HIS B 1 260 ? 1.424 14.461 -4.5 1 98.19 260 HIS B N 1
ATOM 4588 C CA . HIS B 1 260 ? 0.379 14.539 -3.484 1 98.19 260 HIS B CA 1
ATOM 4589 C C . HIS B 1 260 ? 0.729 15.562 -2.408 1 98.19 260 HIS B C 1
ATOM 4591 O O . HIS B 1 260 ? 1.825 15.523 -1.844 1 98.19 260 HIS B O 1
ATOM 4597 N N . GLY B 1 261 ? -0.223 16.453 -2.115 1 98 261 GLY B N 1
ATOM 4598 C CA . GLY B 1 261 ? -0.002 17.344 -0.992 1 98 261 GLY B CA 1
ATOM 4599 C C . GLY B 1 261 ? 0.309 16.609 0.302 1 98 261 GLY B C 1
ATOM 4600 O O . GLY B 1 261 ? 1.208 17.016 1.045 1 98 261 GLY B O 1
ATOM 4601 N N . MET B 1 262 ? -0.417 15.555 0.53 1 98.25 262 MET B N 1
ATOM 4602 C CA . MET B 1 262 ? -0.232 14.781 1.754 1 98.25 262 MET B CA 1
ATOM 4603 C C . MET B 1 262 ? 1.136 14.102 1.77 1 98.25 262 MET B C 1
ATOM 4605 O O . MET B 1 262 ? 1.731 13.922 2.834 1 98.25 262 MET B O 1
ATOM 4609 N N . LEU B 1 263 ? 1.626 13.703 0.611 1 98.69 263 LEU B N 1
ATOM 4610 C CA . LEU B 1 263 ? 2.977 13.156 0.55 1 98.69 263 LEU B CA 1
ATOM 4611 C C . LEU B 1 263 ? 4.008 14.211 0.933 1 98.69 263 LEU B C 1
ATOM 46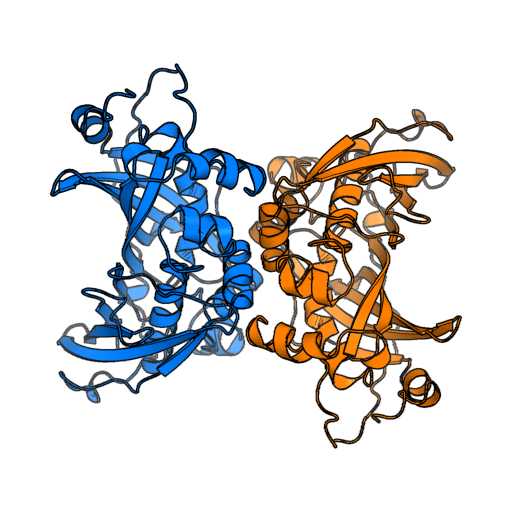13 O O . LEU B 1 263 ? 4.902 13.945 1.739 1 98.69 263 LEU B O 1
ATOM 4617 N N . THR B 1 264 ? 3.908 15.414 0.393 1 98.81 264 THR B N 1
ATOM 4618 C CA . THR B 1 264 ? 4.848 16.469 0.736 1 98.81 264 THR B CA 1
ATOM 4619 C C . THR B 1 264 ? 4.773 16.812 2.225 1 98.81 264 THR B C 1
ATOM 4621 O O . THR B 1 264 ? 5.793 17.078 2.859 1 98.81 264 THR B O 1
ATOM 4624 N N . MET B 1 265 ? 3.562 16.75 2.799 1 98.69 265 MET B N 1
ATOM 4625 C CA . MET B 1 265 ? 3.398 16.969 4.23 1 98.69 265 MET B CA 1
ATOM 4626 C C . MET B 1 265 ? 4.066 15.852 5.035 1 98.69 265 MET B C 1
ATOM 4628 O O . MET B 1 265 ? 4.652 16.109 6.086 1 98.69 265 MET B O 1
ATOM 4632 N N . GLY B 1 266 ? 3.92 14.641 4.559 1 98.81 266 GLY B N 1
ATOM 4633 C CA . GLY B 1 266 ? 4.59 13.531 5.219 1 98.81 266 GLY B CA 1
ATOM 4634 C C . GLY B 1 266 ? 6.098 13.672 5.242 1 98.81 266 GLY B C 1
ATOM 4635 O O . GLY B 1 266 ? 6.734 13.438 6.273 1 98.81 266 GLY B O 1
ATOM 4636 N N . LEU B 1 267 ? 6.672 14.086 4.09 1 98.75 267 LEU B N 1
ATOM 4637 C CA . LEU B 1 267 ? 8.102 14.367 4.02 1 98.75 267 LEU B CA 1
ATOM 4638 C C . LEU B 1 267 ? 8.492 15.453 5.02 1 98.75 267 LEU B C 1
ATOM 4640 O O . LEU B 1 267 ? 9.508 15.328 5.711 1 98.75 267 LEU B O 1
ATOM 4644 N N . GLY B 1 268 ? 7.68 16.422 5.137 1 98.69 268 GLY B N 1
ATOM 4645 C CA . GLY B 1 268 ? 7.93 17.516 6.078 1 98.69 268 GLY B CA 1
ATOM 4646 C C . GLY B 1 268 ? 7.883 17.062 7.527 1 98.69 268 GLY B C 1
ATOM 4647 O O . GLY B 1 268 ? 8.719 17.469 8.336 1 98.69 268 GLY B O 1
ATOM 4648 N N . ALA B 1 269 ? 6.879 16.25 7.855 1 98.44 269 ALA B N 1
ATOM 4649 C CA . ALA B 1 269 ? 6.789 15.703 9.211 1 98.44 269 ALA B CA 1
ATOM 4650 C C . ALA B 1 269 ? 8.023 14.867 9.547 1 98.44 269 ALA B C 1
ATOM 4652 O O . ALA B 1 269 ? 8.539 14.93 10.664 1 98.44 269 ALA B O 1
ATOM 4653 N N . GLY B 1 270 ? 8.461 14.07 8.539 1 97.94 270 GLY B N 1
ATOM 4654 C CA . GLY B 1 270 ? 9.68 13.305 8.727 1 97.94 270 GLY B CA 1
ATOM 4655 C C . GLY B 1 270 ? 10.906 14.172 8.961 1 97.94 270 GLY B C 1
ATOM 4656 O O . GLY B 1 270 ? 11.758 13.836 9.789 1 97.94 270 GLY B O 1
ATOM 4657 N N . PHE B 1 271 ? 11.016 15.266 8.273 1 98.31 271 PHE B N 1
ATOM 4658 C CA . PHE B 1 271 ? 12.07 16.266 8.445 1 98.31 271 PHE B CA 1
ATOM 4659 C C . PHE B 1 271 ? 12.109 16.766 9.883 1 98.31 271 PHE B C 1
ATOM 4661 O O . PHE B 1 271 ? 13.164 16.766 10.516 1 98.31 271 PHE B O 1
ATOM 4668 N N . VAL B 1 272 ? 10.953 17.125 10.438 1 97.5 272 VAL B N 1
ATOM 4669 C CA . VAL B 1 272 ? 10.867 17.672 11.789 1 97.5 272 VAL B CA 1
ATOM 4670 C C . VAL B 1 272 ? 11.18 16.562 12.805 1 97.5 272 VAL B C 1
ATOM 4672 O O . VAL B 1 272 ? 11.898 16.812 13.773 1 97.5 272 VAL B O 1
ATOM 4675 N N . SER B 1 273 ? 10.656 15.383 12.602 1 94.75 273 SER B N 1
ATOM 4676 C CA . SER B 1 273 ? 10.875 14.273 13.523 1 94.75 273 SER B CA 1
ATOM 4677 C C . SER B 1 273 ? 12.344 13.859 13.555 1 94.75 273 SER B C 1
ATOM 4679 O O . SER B 1 273 ? 12.875 13.523 14.617 1 94.75 273 SER B O 1
ATOM 4681 N N . SER B 1 274 ? 12.938 13.852 12.359 1 95.19 274 SER B N 1
ATOM 4682 C CA . SER B 1 274 ? 14.359 13.531 12.305 1 95.19 274 SER B CA 1
ATOM 4683 C C . SER B 1 274 ? 15.18 14.539 13.094 1 95.19 274 SER B C 1
ATOM 4685 O O . SER B 1 274 ? 16.109 14.164 13.82 1 95.19 274 SER B O 1
ATOM 4687 N N . TRP B 1 275 ? 14.852 15.719 12.977 1 97.06 275 TRP B N 1
ATOM 4688 C CA . TRP B 1 275 ? 15.57 16.766 13.688 1 97.06 275 TRP B CA 1
ATOM 4689 C C . TRP B 1 275 ? 15.328 16.672 15.188 1 97.06 275 TRP B C 1
ATOM 4691 O O . TRP B 1 275 ? 16.266 16.734 15.984 1 97.06 275 TRP B O 1
ATOM 4701 N N . SER B 1 276 ? 14.07 16.547 15.594 1 95.75 276 SER B N 1
ATOM 4702 C CA . SER B 1 276 ? 13.727 16.578 17.016 1 95.75 276 SER B CA 1
ATOM 4703 C C . SER B 1 276 ? 14.156 15.281 17.703 1 95.75 276 SER B C 1
ATOM 4705 O O . SER B 1 276 ? 14.344 15.258 18.922 1 95.75 276 SER B O 1
ATOM 4707 N N . GLY B 1 277 ? 14.148 14.172 16.938 1 95.06 277 GLY B N 1
ATOM 4708 C CA . GLY B 1 277 ? 14.656 12.914 17.469 1 95.06 277 GLY B CA 1
ATOM 4709 C C . GLY B 1 277 ? 13.562 12 18 1 95.06 277 GLY B C 1
ATOM 4710 O O . GLY B 1 277 ? 13.836 10.852 18.359 1 95.06 277 GLY B O 1
ATOM 4711 N N . ASP B 1 278 ? 12.336 12.5 18.047 1 94.88 278 ASP B N 1
ATOM 4712 C CA . ASP B 1 278 ? 11.227 11.719 18.578 1 94.88 278 ASP B CA 1
ATOM 4713 C C . ASP B 1 278 ? 9.938 12.008 17.812 1 94.88 278 ASP B C 1
ATOM 4715 O O . ASP B 1 278 ? 9.25 12.992 18.094 1 94.88 278 ASP B O 1
ATOM 4719 N N . PRO B 1 279 ? 9.531 11.078 16.859 1 94.69 279 PRO B N 1
ATOM 4720 C CA . PRO B 1 279 ? 8.305 11.328 16.094 1 94.69 279 PRO B CA 1
ATOM 4721 C C . PRO B 1 279 ? 7.062 11.422 16.984 1 94.69 279 PRO B C 1
ATOM 4723 O O . PRO B 1 279 ? 6.102 12.109 16.641 1 94.69 279 PRO B O 1
ATOM 4726 N N . GLY B 1 280 ? 7.074 10.852 18.156 1 94.75 280 GLY B N 1
ATOM 4727 C CA . GLY B 1 280 ? 5.938 10.867 19.062 1 94.75 280 GLY B CA 1
ATOM 4728 C C . GLY B 1 280 ? 5.809 12.164 19.828 1 94.75 280 GLY B C 1
ATOM 4729 O O . GLY B 1 280 ? 4.828 12.375 20.547 1 94.75 280 GLY B O 1
ATOM 4730 N N . ALA B 1 281 ? 6.758 13.07 19.641 1 95.69 281 ALA B N 1
ATOM 4731 C CA . ALA B 1 281 ? 6.781 14.297 20.438 1 95.69 281 ALA B CA 1
ATOM 4732 C C . ALA B 1 281 ? 6.02 15.422 19.75 1 95.69 281 ALA B C 1
ATOM 4734 O O . ALA B 1 281 ? 5.723 16.453 20.359 1 95.69 281 ALA B O 1
ATOM 4735 N N . ILE B 1 282 ? 5.75 15.273 18.469 1 97.12 282 ILE B N 1
ATOM 4736 C CA . ILE B 1 282 ? 4.953 16.281 17.766 1 97.12 282 ILE B CA 1
ATOM 4737 C C . ILE B 1 282 ? 3.492 16.172 18.188 1 97.12 282 ILE B C 1
ATOM 4739 O O . ILE B 1 282 ? 2.896 15.094 18.109 1 97.12 282 ILE B O 1
ATOM 4743 N N . THR B 1 283 ? 2.932 17.281 18.609 1 97.19 283 THR B N 1
ATOM 4744 C CA . THR B 1 283 ? 1.563 17.234 19.109 1 97.19 283 THR B CA 1
ATOM 4745 C C . THR B 1 283 ? 0.602 17.891 18.109 1 97.19 283 THR B C 1
ATOM 4747 O O . THR B 1 283 ? -0.604 17.641 18.156 1 97.19 283 THR B O 1
ATOM 4750 N N . ARG B 1 284 ? 1.107 18.75 17.328 1 98.12 284 ARG B N 1
ATOM 4751 C CA . ARG B 1 284 ? 0.291 19.422 16.328 1 98.12 284 ARG B CA 1
ATOM 4752 C C . ARG B 1 284 ? 1.111 19.734 15.086 1 98.12 284 ARG B C 1
ATOM 4754 O O . ARG B 1 284 ? 2.279 20.109 15.18 1 98.12 284 ARG B O 1
ATOM 4761 N N . TYR B 1 285 ? 0.621 19.5 13.93 1 98.81 285 TYR B N 1
ATOM 4762 C CA . TYR B 1 285 ? 1.215 19.812 12.633 1 98.81 285 TYR B CA 1
ATOM 4763 C C . TYR B 1 285 ? 0.17 20.359 11.664 1 98.81 285 TYR B C 1
ATOM 4765 O O . TYR B 1 285 ? -0.785 19.656 11.312 1 98.81 285 TYR B O 1
ATOM 4773 N N . ALA B 1 286 ? 0.267 21.625 11.305 1 98.81 286 ALA B N 1
ATOM 4774 C CA . ALA B 1 286 ? -0.688 22.312 10.438 1 98.81 286 ALA B CA 1
ATOM 4775 C C . ALA B 1 286 ? 0.005 22.891 9.203 1 98.81 286 ALA B C 1
ATOM 4777 O O . ALA B 1 286 ? 1.029 23.562 9.32 1 98.81 286 ALA B O 1
ATOM 4778 N N . VAL B 1 287 ? -0.563 22.562 8.039 1 98.75 287 VAL B N 1
ATOM 4779 C CA . VAL B 1 287 ? 0.04 23.031 6.801 1 98.75 287 VAL B CA 1
ATOM 4780 C C . VAL B 1 287 ? -1.049 23.531 5.848 1 98.75 287 VAL B C 1
ATOM 4782 O O . VAL B 1 287 ? -2.047 22.844 5.629 1 98.75 287 VAL B O 1
ATOM 4785 N N . ARG B 1 288 ? -0.929 24.672 5.328 1 98.19 288 ARG B N 1
ATOM 4786 C CA . ARG B 1 288 ? -1.647 25.109 4.137 1 98.19 288 ARG B CA 1
ATOM 4787 C C . ARG B 1 288 ? -0.854 24.797 2.873 1 98.19 288 ARG B C 1
ATOM 4789 O O . ARG B 1 288 ? 0.334 25.125 2.785 1 98.19 288 ARG B O 1
ATOM 4796 N N . LEU B 1 289 ? -1.505 24.141 1.967 1 97.06 289 LEU B N 1
ATOM 4797 C CA . LEU B 1 289 ? -0.878 23.844 0.684 1 97.06 289 LEU B CA 1
ATOM 4798 C C . LEU B 1 289 ? -1.062 25 -0.293 1 97.06 289 LEU B C 1
ATOM 4800 O O . LEU B 1 289 ? -2.178 25.266 -0.742 1 97.06 289 LEU B O 1
ATOM 4804 N N . SER B 1 290 ? 0.046 25.656 -0.652 1 95.06 290 SER B N 1
ATOM 4805 C CA . SER B 1 290 ? -0.055 26.922 -1.364 1 95.06 290 SER B CA 1
ATOM 4806 C C . SER B 1 290 ? 0.155 26.734 -2.863 1 95.06 290 SER B C 1
ATOM 4808 O O . SER B 1 290 ? -0.493 27.391 -3.674 1 95.06 290 SER B O 1
ATOM 4810 N N . GLN B 1 291 ? 1.094 25.906 -3.227 1 95.25 291 GLN B N 1
ATOM 4811 C CA . GLN B 1 291 ? 1.384 25.625 -4.629 1 95.25 291 GLN B CA 1
ATOM 4812 C C . GLN B 1 291 ? 1.688 24.141 -4.836 1 95.25 291 GLN B C 1
ATOM 4814 O O . GLN B 1 291 ? 2.152 23.469 -3.918 1 95.25 291 GLN B O 1
ATOM 4819 N N . PRO B 1 292 ? 1.377 23.703 -6.004 1 96 292 PRO B N 1
ATOM 4820 C CA . PRO B 1 292 ? 1.723 22.297 -6.273 1 96 292 PRO B CA 1
ATOM 4821 C C . PRO B 1 292 ? 3.221 22.094 -6.477 1 96 292 PRO B C 1
ATOM 4823 O O . PRO B 1 292 ? 3.922 23 -6.918 1 96 292 PRO B O 1
ATOM 4826 N N . ALA B 1 293 ? 3.721 20.953 -6.117 1 98.12 293 ALA B N 1
ATOM 4827 C CA . ALA B 1 293 ? 5.043 20.484 -6.523 1 98.12 293 ALA B CA 1
ATOM 4828 C C . ALA B 1 293 ? 4.969 19.672 -7.809 1 98.12 293 ALA B C 1
ATOM 4830 O O . ALA B 1 293 ? 4.461 18.547 -7.809 1 98.12 293 ALA B O 1
ATOM 4831 N N . VAL B 1 294 ? 5.484 20.234 -8.906 1 98.25 294 VAL B N 1
ATOM 4832 C CA . VAL B 1 294 ? 5.453 19.562 -10.203 1 98.25 294 VAL B CA 1
ATOM 4833 C C . VAL B 1 294 ? 6.555 18.5 -10.266 1 98.25 294 VAL B C 1
ATOM 4835 O O . VAL B 1 294 ? 7.684 18.75 -9.836 1 98.25 294 VAL B O 1
ATOM 4838 N N . VAL B 1 295 ? 6.207 17.297 -10.766 1 98.19 295 VAL B N 1
ATOM 4839 C CA . VAL B 1 295 ? 7.152 16.188 -10.844 1 98.19 295 VAL B CA 1
ATOM 4840 C C . VAL B 1 295 ? 7.262 15.711 -12.289 1 98.19 295 VAL B C 1
ATOM 4842 O O . VAL B 1 295 ? 6.547 14.789 -12.703 1 98.19 295 VAL B O 1
ATOM 4845 N N . PRO B 1 296 ? 8.203 16.25 -13.008 1 96.31 296 PRO B N 1
ATOM 4846 C CA . PRO B 1 296 ? 8.453 15.75 -14.359 1 96.31 296 PRO B CA 1
ATOM 4847 C C . PRO B 1 296 ? 9.047 14.344 -14.375 1 96.31 296 PRO B C 1
ATOM 4849 O O . PRO B 1 296 ? 9.234 13.742 -13.312 1 96.31 296 PRO B O 1
ATOM 4852 N N . ALA B 1 297 ? 9.234 13.781 -15.555 1 92.69 297 ALA B N 1
ATOM 4853 C CA . ALA B 1 297 ? 9.703 12.406 -15.719 1 92.69 297 ALA B CA 1
ATOM 4854 C C . ALA B 1 297 ? 11.016 12.188 -14.977 1 92.69 297 ALA B C 1
ATOM 4856 O O . ALA B 1 297 ? 11.25 11.109 -14.414 1 92.69 297 ALA B O 1
ATOM 4857 N N . GLU B 1 298 ? 11.867 13.18 -14.891 1 92.38 298 GLU B N 1
ATOM 4858 C CA . GLU B 1 298 ? 13.18 13.062 -14.266 1 92.38 298 GLU B CA 1
ATOM 4859 C C . GLU B 1 298 ? 13.086 13.258 -12.758 1 92.38 298 GLU B C 1
ATOM 4861 O O . GLU B 1 298 ? 14.086 13.125 -12.047 1 92.38 298 GLU B O 1
ATOM 4866 N N . GLY B 1 299 ? 11.93 13.562 -12.258 1 96.12 299 GLY B N 1
ATOM 4867 C CA . GLY B 1 299 ? 11.742 13.797 -10.836 1 96.12 299 GLY B CA 1
ATOM 4868 C C . GLY B 1 299 ? 11.938 15.242 -10.43 1 96.12 299 GLY B C 1
ATOM 4869 O O . GLY B 1 299 ? 12.086 16.109 -11.289 1 96.12 299 GLY B O 1
ATOM 4870 N N . THR B 1 300 ? 11.773 15.523 -9.172 1 97.56 300 THR B N 1
ATOM 4871 C CA . THR B 1 300 ? 11.977 16.844 -8.602 1 97.56 300 THR B CA 1
ATOM 4872 C C . THR B 1 300 ? 12.594 16.75 -7.207 1 97.56 300 THR B C 1
ATOM 4874 O O . THR B 1 300 ? 12.844 15.656 -6.707 1 97.56 300 THR B O 1
ATOM 4877 N N . GLU B 1 301 ? 12.906 17.875 -6.715 1 98.25 301 GLU B N 1
ATOM 4878 C CA . GLU B 1 301 ? 13.406 17.984 -5.348 1 98.25 301 GLU B CA 1
ATOM 4879 C C . GLU B 1 301 ? 12.578 18.969 -4.527 1 98.25 301 GLU B C 1
ATOM 4881 O O . GLU B 1 301 ? 12.094 19.969 -5.055 1 98.25 301 GLU B O 1
ATOM 4886 N N . ILE B 1 302 ? 12.383 18.625 -3.32 1 98.75 302 ILE B N 1
ATOM 4887 C CA . ILE B 1 302 ? 11.742 19.531 -2.367 1 98.75 302 ILE B CA 1
ATOM 4888 C C . ILE B 1 302 ? 12.711 19.844 -1.229 1 98.75 302 ILE B C 1
ATOM 4890 O O . ILE B 1 302 ? 13.242 18.938 -0.588 1 98.75 302 ILE B O 1
ATOM 4894 N N . GLU B 1 303 ? 12.945 21.109 -0.998 1 98.75 303 GLU B N 1
ATOM 4895 C CA . GLU B 1 303 ? 13.797 21.562 0.096 1 98.75 303 GLU B CA 1
ATOM 4896 C C . GLU B 1 303 ? 12.969 21.906 1.335 1 98.75 303 GLU B C 1
ATOM 4898 O O . GLU B 1 303 ? 12.031 22.688 1.267 1 98.75 303 GLU B O 1
ATOM 4903 N N . TYR B 1 304 ? 13.305 21.266 2.42 1 98.81 304 TYR B N 1
ATOM 4904 C CA . TYR B 1 304 ? 12.664 21.547 3.695 1 98.81 304 TYR B CA 1
ATOM 4905 C C . TYR B 1 304 ? 13.594 22.328 4.621 1 98.81 304 TYR B C 1
ATOM 4907 O O . TYR B 1 304 ? 14.781 22.016 4.711 1 98.81 304 TYR B O 1
ATOM 4915 N N . SER B 1 305 ? 13.047 23.312 5.234 1 98.69 305 SER B N 1
ATOM 4916 C CA . SER B 1 305 ? 13.742 24.109 6.242 1 98.69 305 SER B CA 1
ATOM 4917 C C . SER B 1 305 ? 12.812 24.453 7.406 1 98.69 305 SER B C 1
ATOM 4919 O O . SER B 1 305 ? 11.617 24.141 7.367 1 98.69 305 SER B O 1
ATOM 4921 N N . GLY B 1 306 ? 13.414 24.953 8.484 1 98.5 306 GLY B N 1
ATOM 4922 C CA . GLY B 1 306 ? 12.609 25.297 9.648 1 98.5 306 GLY B CA 1
ATOM 4923 C C . GLY B 1 306 ? 13.297 26.281 10.586 1 98.5 306 GLY B C 1
ATOM 4924 O O . GLY B 1 306 ? 14.5 26.516 10.453 1 98.5 306 GLY B O 1
ATOM 4925 N N . ARG B 1 307 ? 12.453 26.812 11.422 1 98.62 307 ARG B N 1
ATOM 4926 C CA . ARG B 1 307 ? 12.914 27.75 12.438 1 98.62 307 ARG B CA 1
ATOM 4927 C C . ARG B 1 307 ? 12.039 27.672 13.68 1 98.62 307 ARG B C 1
ATOM 4929 O O . ARG B 1 307 ? 10.82 27.594 13.586 1 98.62 307 ARG B O 1
ATOM 4936 N N . ILE B 1 308 ? 12.75 27.719 14.844 1 98.81 308 ILE B N 1
ATOM 4937 C CA . ILE B 1 308 ? 11.984 27.734 16.078 1 98.81 308 ILE B CA 1
ATOM 4938 C C . ILE B 1 308 ? 11.297 29.094 16.25 1 98.81 308 ILE B C 1
ATOM 4940 O O . ILE B 1 308 ? 11.961 30.125 16.344 1 98.81 308 ILE B O 1
ATOM 4944 N N . LYS B 1 309 ? 10.031 29.078 16.281 1 98.81 309 LYS B N 1
ATOM 4945 C CA . LYS B 1 309 ? 9.25 30.297 16.391 1 98.81 309 LYS B CA 1
ATOM 4946 C C . LYS B 1 309 ? 9.055 30.703 17.859 1 98.81 309 LYS B C 1
ATOM 4948 O O . LYS B 1 309 ? 9.102 31.891 18.188 1 98.81 309 LYS B O 1
ATOM 4953 N N . SER B 1 310 ? 8.797 29.75 18.719 1 98.88 310 SER B N 1
ATOM 4954 C CA . SER B 1 310 ? 8.539 30.016 20.141 1 98.88 310 SER B CA 1
ATOM 4955 C C . SER B 1 310 ? 8.859 28.812 21 1 98.88 310 SER B C 1
ATOM 4957 O O . SER B 1 310 ? 8.898 27.688 20.516 1 98.88 310 SER B O 1
ATOM 4959 N N . LEU B 1 311 ? 9.133 29.062 22.25 1 98.69 311 LEU B N 1
ATOM 4960 C CA . LEU B 1 311 ? 9.398 28.062 23.281 1 98.69 311 LEU B CA 1
ATOM 4961 C C . LEU B 1 311 ? 8.641 28.391 24.562 1 98.69 311 LEU B C 1
ATOM 4963 O O . LEU B 1 311 ? 8.609 29.547 25 1 98.69 311 LEU B O 1
ATOM 4967 N N . ASP B 1 312 ? 7.984 27.422 25.094 1 98.25 312 ASP B N 1
ATOM 4968 C CA . ASP B 1 312 ? 7.277 27.562 26.359 1 98.25 312 ASP B CA 1
ATOM 4969 C C . ASP B 1 312 ? 7.941 26.734 27.453 1 98.25 312 ASP B C 1
ATOM 4971 O O . ASP B 1 312 ? 7.789 25.516 27.5 1 98.25 312 ASP B O 1
ATOM 4975 N N . PRO B 1 313 ? 8.625 27.344 28.406 1 97.12 313 PRO B N 1
ATOM 4976 C CA . PRO B 1 313 ? 9.359 26.578 29.422 1 97.12 313 PRO B CA 1
ATOM 4977 C C . PRO B 1 313 ? 8.43 25.844 30.375 1 97.12 313 PRO B C 1
ATOM 4979 O O . PRO B 1 313 ? 8.828 24.828 30.969 1 97.12 313 PRO B O 1
ATOM 4982 N N . GLU B 1 314 ? 7.234 26.312 30.562 1 95.81 314 GLU B N 1
ATOM 4983 C CA . GLU B 1 314 ? 6.312 25.672 31.5 1 95.81 314 GLU B CA 1
ATOM 4984 C C . GLU B 1 314 ? 5.926 24.281 31.016 1 95.81 314 GLU B C 1
ATOM 4986 O O . GLU B 1 314 ? 5.891 23.328 31.812 1 95.81 314 GLU B O 1
ATOM 4991 N N . THR B 1 315 ? 5.707 24.141 29.75 1 94.56 315 THR B N 1
ATOM 4992 C CA . THR B 1 315 ? 5.277 22.859 29.203 1 94.56 315 THR B CA 1
ATOM 4993 C C . THR B 1 315 ? 6.418 22.188 28.438 1 94.56 315 THR B C 1
ATOM 4995 O O . THR B 1 315 ? 6.262 21.078 27.938 1 94.56 315 THR B O 1
ATOM 4998 N N . ARG B 1 316 ? 7.508 22.906 28.312 1 97 316 ARG B N 1
ATOM 4999 C CA . ARG B 1 316 ? 8.672 22.469 27.547 1 97 316 ARG B CA 1
ATOM 5000 C C . ARG B 1 316 ? 8.289 22.125 26.109 1 97 316 ARG B C 1
ATOM 5002 O O . ARG B 1 316 ? 8.664 21.078 25.594 1 97 316 ARG B O 1
ATOM 5009 N N . THR B 1 317 ? 7.516 23.016 25.594 1 97.62 317 THR B N 1
ATOM 5010 C CA . THR B 1 317 ? 7.035 22.875 24.219 1 97.62 317 THR B CA 1
ATOM 5011 C C . THR B 1 317 ? 7.59 23.984 23.344 1 97.62 317 THR B C 1
ATOM 5013 O O . THR B 1 317 ? 8 25.047 23.844 1 97.62 317 THR B O 1
ATOM 5016 N N . GLY B 1 318 ? 7.711 23.703 22.078 1 98.38 318 GLY B N 1
ATOM 5017 C CA . GLY B 1 318 ? 8.102 24.688 21.078 1 98.38 318 GLY B CA 1
ATOM 5018 C C . GLY B 1 318 ? 7.297 24.594 19.797 1 98.38 318 GLY B C 1
ATOM 5019 O O . GLY B 1 318 ? 6.766 23.531 19.469 1 98.38 318 GLY B O 1
ATOM 5020 N N . VAL B 1 319 ? 7.156 25.75 19.141 1 98.81 319 VAL B N 1
ATOM 5021 C CA . VAL B 1 319 ? 6.555 25.797 17.812 1 98.81 319 VAL B CA 1
ATOM 5022 C C . VAL B 1 319 ? 7.637 26.031 16.766 1 98.81 319 VAL B C 1
ATOM 5024 O O . VAL B 1 319 ? 8.438 26.969 16.891 1 98.81 319 VAL B O 1
ATOM 5027 N N . VAL B 1 320 ? 7.668 25.172 15.789 1 98.81 320 VAL B N 1
ATOM 5028 C CA . VAL B 1 320 ? 8.602 25.281 14.672 1 98.81 320 VAL B CA 1
ATOM 5029 C C . VAL B 1 320 ? 7.852 25.656 13.398 1 98.81 320 VAL B C 1
ATOM 5031 O O . VAL B 1 320 ? 6.84 25.031 13.062 1 98.81 320 VAL B O 1
ATOM 5034 N N . ILE B 1 321 ? 8.328 26.703 12.734 1 98.81 321 ILE B N 1
ATOM 5035 C CA . ILE B 1 321 ? 7.863 26.984 11.383 1 98.81 321 ILE B CA 1
ATOM 5036 C C . ILE B 1 321 ? 8.555 26.062 10.391 1 98.81 321 ILE B C 1
ATOM 5038 O O . ILE B 1 321 ? 9.781 25.906 10.422 1 98.81 321 ILE B O 1
ATOM 5042 N N . VAL B 1 322 ? 7.781 25.438 9.531 1 98.81 322 VAL B N 1
ATOM 5043 C CA . VAL B 1 322 ? 8.312 24.516 8.531 1 98.81 322 VAL B CA 1
ATOM 5044 C C . VAL B 1 322 ? 8.117 25.094 7.137 1 98.81 322 VAL B C 1
ATOM 5046 O O . VAL B 1 322 ? 7 25.484 6.766 1 98.81 322 VAL B O 1
ATOM 5049 N N . ALA B 1 323 ? 9.18 25.203 6.406 1 98.69 323 ALA B N 1
ATOM 5050 C CA . ALA B 1 323 ? 9.109 25.672 5.02 1 98.69 323 ALA B CA 1
ATOM 5051 C C . ALA B 1 323 ? 9.43 24.531 4.047 1 98.69 323 ALA B C 1
ATOM 5053 O O . ALA B 1 323 ? 10.211 23.641 4.363 1 98.69 323 ALA B O 1
ATOM 5054 N N . ALA B 1 324 ? 8.766 24.562 2.914 1 98.81 324 ALA B N 1
ATOM 5055 C CA . ALA B 1 324 ? 9.031 23.641 1.815 1 98.81 324 ALA B CA 1
ATOM 5056 C C . ALA B 1 324 ? 9.023 24.375 0.473 1 98.81 324 ALA B C 1
ATOM 5058 O O . ALA B 1 324 ? 8.117 25.156 0.193 1 98.81 324 ALA B O 1
ATOM 5059 N N . LYS B 1 325 ? 10.047 24.125 -0.301 1 98.5 325 LYS B N 1
ATOM 5060 C CA . LYS B 1 325 ? 10.172 24.734 -1.619 1 98.5 325 LYS B CA 1
ATOM 5061 C C . LYS B 1 325 ? 10.438 23.688 -2.693 1 98.5 325 LYS B C 1
ATOM 5063 O O . LYS B 1 325 ? 11.188 22.734 -2.465 1 98.5 325 LYS B O 1
ATOM 5068 N N . SER B 1 326 ? 9.797 23.828 -3.789 1 98 326 SER B N 1
ATOM 5069 C CA . SER B 1 326 ? 10.047 23.031 -4.992 1 98 326 SER B CA 1
ATOM 5070 C C . SER B 1 326 ? 10.164 23.938 -6.223 1 98 326 SER B C 1
ATOM 5072 O O . SER B 1 326 ? 9.328 24.812 -6.441 1 98 326 SER B O 1
ATOM 5074 N N . GLY B 1 327 ? 11.219 23.719 -6.996 1 94.5 327 GLY B N 1
ATOM 5075 C CA . GLY B 1 327 ? 11.43 24.578 -8.156 1 94.5 327 GLY B CA 1
ATOM 5076 C C . GLY B 1 327 ? 11.539 26.047 -7.797 1 94.5 327 GLY B C 1
ATOM 5077 O O . GLY B 1 327 ? 11.047 26.906 -8.523 1 94.5 327 GLY B O 1
ATOM 5078 N N . GLY B 1 328 ? 11.969 26.281 -6.648 1 93.88 328 GLY B N 1
ATOM 5079 C CA . GLY B 1 328 ? 12.172 27.656 -6.211 1 93.88 328 GLY B CA 1
ATOM 5080 C C . GLY B 1 328 ? 10.906 28.297 -5.668 1 93.88 328 GLY B C 1
ATOM 5081 O O . GLY B 1 328 ? 10.914 29.453 -5.266 1 93.88 328 GLY B O 1
ATOM 5082 N N . ARG B 1 329 ? 9.875 27.578 -5.578 1 96.44 329 ARG B N 1
ATOM 5083 C CA . ARG B 1 329 ? 8.602 28.109 -5.113 1 96.44 329 ARG B CA 1
ATOM 5084 C C . ARG B 1 329 ? 8.18 27.484 -3.791 1 96.44 329 ARG B C 1
ATOM 5086 O O . ARG B 1 329 ? 8.391 26.281 -3.576 1 96.44 329 ARG B O 1
ATOM 5093 N N . LYS B 1 330 ? 7.547 28.344 -2.982 1 98.06 330 LYS B N 1
ATOM 5094 C CA . LYS B 1 330 ? 7.012 27.844 -1.718 1 98.06 330 LYS B CA 1
ATOM 5095 C C . LYS B 1 330 ? 5.77 26.984 -1.944 1 98.06 330 LYS B C 1
ATOM 5097 O O . LYS B 1 330 ? 4.801 27.438 -2.561 1 98.06 330 LYS B O 1
ATOM 5102 N N . ILE B 1 331 ? 5.832 25.766 -1.368 1 98.19 331 ILE B N 1
ATOM 5103 C CA . ILE B 1 331 ? 4.664 24.922 -1.576 1 98.19 331 ILE B CA 1
ATOM 5104 C C . ILE B 1 331 ? 3.887 24.781 -0.269 1 98.19 331 ILE B C 1
ATOM 5106 O O . ILE B 1 331 ? 2.744 24.312 -0.265 1 98.19 331 ILE B O 1
ATOM 5110 N N . PHE B 1 332 ? 4.496 25.094 0.877 1 98.38 332 PHE B N 1
ATOM 5111 C CA . PHE B 1 332 ? 3.803 25.188 2.156 1 98.38 332 PHE B CA 1
ATOM 5112 C C . PHE B 1 332 ? 3.469 26.625 2.494 1 98.38 332 PHE B C 1
ATOM 5114 O O . PHE B 1 332 ? 4.312 27.516 2.346 1 98.38 332 PHE B O 1
ATOM 5121 N N . GLY B 1 333 ? 2.277 26.828 2.9 1 95.75 333 GLY B N 1
ATOM 5122 C CA . GLY B 1 333 ? 1.86 28.078 3.521 1 95.75 333 GLY B CA 1
ATOM 5123 C C . GLY B 1 333 ? 1.533 27.922 4.996 1 95.75 333 GLY B C 1
ATOM 5124 O O . GLY B 1 333 ? 0.767 27.031 5.383 1 95.75 333 GLY B O 1
ATOM 5125 N N . LEU B 1 334 ? 2.1 28.781 5.887 1 92.12 334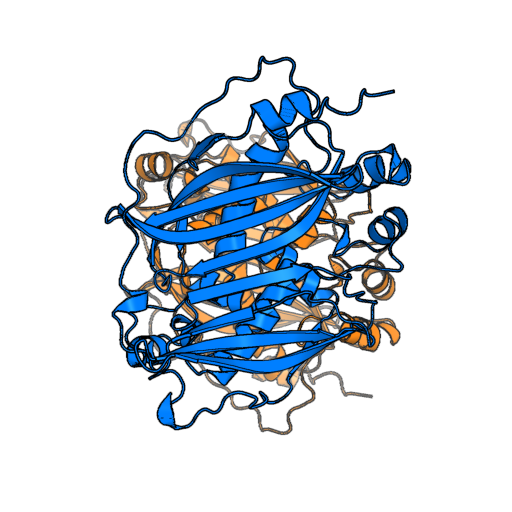 LEU B N 1
ATOM 5126 C CA . LEU B 1 334 ? 1.775 28.859 7.309 1 92.12 334 LEU B CA 1
ATOM 5127 C C . LEU B 1 334 ? 1.951 27.5 7.973 1 92.12 334 LEU B C 1
ATOM 5129 O O . LEU B 1 334 ? 1.064 27.031 8.695 1 92.12 334 LEU B O 1
ATOM 5133 N N . ALA B 1 335 ? 3.025 26.766 7.66 1 98.5 335 ALA B N 1
ATOM 5134 C CA . ALA B 1 335 ? 3.248 25.422 8.172 1 98.5 335 ALA B CA 1
ATOM 5135 C C . ALA B 1 335 ? 3.947 25.453 9.531 1 98.5 335 ALA B C 1
ATOM 5137 O O . ALA B 1 335 ? 5.023 26.047 9.664 1 98.5 335 ALA B O 1
ATOM 5138 N N . THR B 1 336 ? 3.336 24.828 10.539 1 98.88 336 THR B N 1
ATOM 5139 C CA . THR B 1 336 ? 3.928 24.812 11.875 1 98.88 336 THR B CA 1
ATOM 5140 C C . THR B 1 336 ? 3.805 23.422 12.5 1 98.88 336 THR B C 1
ATOM 5142 O O . THR B 1 336 ? 2.861 22.688 12.211 1 98.88 336 THR B O 1
ATOM 5145 N N . ALA B 1 337 ? 4.762 23.094 13.289 1 98.81 337 ALA B N 1
ATOM 5146 C CA . ALA B 1 337 ? 4.746 21.906 14.141 1 98.81 337 ALA B CA 1
ATOM 5147 C C . ALA B 1 337 ? 4.961 22.281 15.609 1 98.81 337 ALA B C 1
ATOM 5149 O O . ALA B 1 337 ? 5.863 23.062 15.93 1 98.81 337 ALA B O 1
ATOM 5150 N N . THR B 1 338 ? 4.074 21.844 16.453 1 98.38 338 THR B N 1
ATOM 5151 C CA . THR B 1 338 ? 4.262 21.953 17.891 1 98.38 338 THR B CA 1
ATOM 5152 C C . THR B 1 338 ? 4.891 20.688 18.453 1 98.38 338 THR B C 1
ATOM 5154 O O . THR B 1 338 ? 4.402 19.578 18.203 1 98.38 338 THR B O 1
ATOM 5157 N N . ILE B 1 339 ? 5.965 20.828 19.234 1 98.12 339 ILE B N 1
ATOM 5158 C CA . ILE B 1 339 ? 6.758 19.688 19.688 1 98.12 339 ILE B CA 1
ATOM 5159 C C . ILE B 1 339 ? 7.012 19.797 21.188 1 98.12 339 ILE B C 1
ATOM 5161 O O . ILE B 1 339 ? 7.293 20.891 21.703 1 98.12 339 ILE B O 1
ATOM 5165 N N . ARG B 1 340 ? 6.875 18.688 21.844 1 97.56 340 ARG B N 1
ATOM 5166 C CA . ARG B 1 340 ? 7.363 18.578 23.219 1 97.56 340 ARG B CA 1
ATOM 5167 C C . ARG B 1 340 ? 8.828 18.172 23.25 1 97.56 340 ARG B C 1
ATOM 5169 O O . ARG B 1 340 ? 9.25 17.281 22.516 1 97.56 340 ARG B O 1
ATOM 5176 N N . PHE B 1 341 ? 9.555 18.844 24.094 1 97.38 341 PHE B N 1
ATOM 5177 C CA . PHE B 1 341 ? 10.984 18.578 24.203 1 97.38 341 PHE B CA 1
ATOM 5178 C C . PHE B 1 341 ? 11.328 18 25.562 1 97.38 341 PHE B C 1
ATOM 5180 O O . PHE B 1 341 ? 10.539 18.109 26.516 1 97.38 341 PHE B O 1
ATOM 5187 N N . SER B 1 342 ? 12.516 17.328 25.625 1 94.94 342 SER B N 1
ATOM 5188 C CA . SER B 1 342 ? 12.977 16.75 26.875 1 94.94 342 SER B CA 1
ATOM 5189 C C . SER B 1 342 ? 13.484 17.828 27.828 1 94.94 342 SER B C 1
ATOM 5191 O O . SER B 1 342 ? 13.883 18.906 27.391 1 94.94 342 SER B O 1
#

InterPro domains:
  IPR002539 MaoC-like dehydratase domain [PF01575] (221-298)
  IPR029069 HotDog domain superfamily [SSF54637] (22-151)
  IPR029069 HotDog domain superfamily [SSF54637] (204-322)
  IPR039569 FAS1-like, dehydratase domain region [PF13452] (14-141)

Nearest PDB structures (foldseek):
  4v12-assembly1_A-2  TM=9.611E-01  e=5.349E-67  Mycolicibacterium smegmatis
  5i7n-assembly1_A-2  TM=9.844E-01  e=1.936E-58  Mycobacteroides abscessus
  4rlj-assembly1_B  TM=9.864E-01  e=8.837E-17  Mycobacterium tuberculosis H37Rv
  4rv2-assembly1_B-2  TM=9.918E-01  e=4.136E-16  Mycolicibacterium smegmatis MC2 155
  4rlt-assembly1_A  TM=9.466E-01  e=6.504E-13  Mycobacterium tuberculosis H37Rv

Organism: Mycolicibacterium smegmatis (strain ATCC 700084 / mc(2)155) (NCBI:txid246196)

Radius of gyration: 25.72 Å; Cα contacts (8 Å, |Δi|>4): 1632; chains: 2; bounding box: 68×75×59 Å

Sequence (684 aa):
MTAPADTSTLESRVGHYYQMEDTYLVGREKVREFARAVQDYHPAHWNLATAADLGHPGLIAPLTFTSAPAMACNQRMFESVVVGYDMYLQTEEVFEQHRPIVEGDELSIDIELTSVRRIAGRDLITVTNTFTDTAGEVVHTLHTTVVGITAEDVDPAIRPAVQGVMMHGINMLGVEETNAPYEKTVRPEGELRIAQGGATRTPTSLNFDDLKVGEELPVHTARLSRGDLVNYAGVAGDANPLHWDENIAKLAGQPDVIAHGMLTMGLGAGFVSSWSGDPGAITRYAVRLSQPAVVPAEGTEIEYSGRIKSLDPETRTGVVIVAAKSGGRKIFGLATATIRFSMTAPADTSTLESRVGHYYQMEDTYLVGREKVREFARAVQDYHPAHWNLATAADLGHPGLIAPLTFTSAPAMACNQRMFESVVVGYDMYLQTEEVFEQHRPIVEGDELSIDIELTSVRRIAGRDLITVTNTFTDTAGEVVHTLHTTVVGITAEDVDPAIRPAVQGVMMHGINMLGVEETNAPYEKTVRPEGELRIAQGGATRTPTSLNFDDLKVGEELPVHTARLSRGDLVNYAGVAGDANPLHWDENIAKLAGQPDVIAHGMLTMGLGAGFVSSWSGDPGAITRYAVRLSQPAVVPAEGTEIEYSGRIKSLDPETRTGVVIVAAKSGGRKIFGLATATIRFS

Secondary structure (DSSP, 8-state):
------HHHHHTTTTBEEE-SS-EEPPHHHHHHHHHHTT---GGGT-HHHHHHTT-SSPBPPGGGGHHHHHHHHHHIIIIIS-S-SEEEEEEEEEEESS--BTT-EEEEEEEEEEEEEETTEEEEEEEEEEE-TTSEEEEEEEEEEEEE-GGGS-TTHHHHHHHHPPTT--TT------SPP---BPPS---EE--HHHHSPP-SS-GGG--TTPEEEEEEEEE-HHHHHHHHHHHT---GGGT-HHHHHHTT-SS-B--HHHHHHHHHHHHHHHHS-GGGEEEEEEEE-S--B--TT-EEEEEEEEEEEEETTTTEEEEEEEEEETTEE-EEEEEEEEE--/------HHHHHTTTTBEEE-SS-EEPPHHHHHHHHHHTT---GGGT-HHHHHHTT-SSPBPPGGGGHHHHHHHHHHIIIIIS-S-SEEEEEEEEEEESS--BTT-EEEEEEEEEEEEEETTEEEEEEEEEEE-TTSEEEEEEEEEEEEE-GGGS-TTHHHHHHHHPPTT--TT------SPP---BPPS---EE--HHHHS---SS-GGG--TTPEEEEEEEEE-HHHHHHHHHHHT---GGGT-HHHHHHTT-SS-B--HHHHHHHHHHHHHHHHS-GGGEEEEEEEE-S--B--TT-EEEEEEEEEEEEETTTTEEEEEEEEEETTEE-EEEEEEEEE--

Foldseek 3Di:
DLPQPPLVQLQVQAQFKDWDDFWDAAALVLQVLLCVLLVQPQCLSPPQVVVVVQPHNARFHFQLSVLQVVVVVCQCVVQPRVARFQAKAWFKKKKFFLFTDGHGWIWIKMKGFHDWDDDPNWIKTKIKIFIATPVQATGMIMIIIITGHHPVLFQVVLVVVQVVQFDPPHDRRHDDPPPDDDDGDHDDDDDHHHHNCLLPDAGPFAALVVDDAFDKDDKDKDWFALVSLVSNCVSSVPRRCLARPQVSVVRRVHPGRWHDPSSVQSNQLSSVCVNRVGSRFWRMKMWTFDDTAHAPNVTWMKMKMKGWHDADPVSQKTKIDIWIDTPRDTGTDRIIIIGHHD/DQPQPPLVQLQVQAQFKDWDDFWDAAALVLQVLLCVLLVQPQCLSPPQVVVVVQPHNARFHFQLSVLQVVVVVCQCVVQPRVARFFAKAWFKKKKFFLFTDGHGWIWIKMKGFHDWDADPNWIKTKIKIFIATPVQATGMIMIIIITGHHPVLFQPVLVVVQVVQFDPPHDRRHDDPPPDDDDGDHDDDDDHHHHNNLLPDAGPFAALVVDDAFDKDDKDKDWFALVSQVSNCVSSVPRRCLARPQVSVVRRVHPGRWHDPSSVQSNQLSSVCVRRVGSRFWRMKMWTFDDTAHAPNVTWMKMKMKGWHDADPVSQKTKIDIWIDTPRDTGTDRIIIIGHHD

Solvent-accessible surface area (backbone atoms only — not comparable to full-atom values): 35072 Å² total; per-residue (Å²): 129,83,69,74,53,56,62,66,58,58,49,69,46,48,49,30,33,52,61,52,86,73,66,49,53,39,26,59,54,58,31,36,51,47,23,56,53,26,68,33,76,55,53,36,36,74,34,57,67,52,11,40,75,72,71,35,100,27,33,37,43,53,84,59,54,60,54,28,65,45,52,64,60,42,45,59,45,48,38,70,67,57,62,73,39,41,39,72,43,75,38,34,43,36,42,35,36,29,25,68,53,33,37,68,44,45,27,39,44,34,42,29,33,70,41,63,44,77,54,98,89,34,45,37,38,29,39,36,37,40,32,24,38,86,88,58,29,31,30,34,40,38,40,41,28,28,34,59,35,46,67,92,76,44,49,79,66,39,57,64,54,48,64,29,26,41,27,84,96,60,71,72,62,34,55,70,81,65,87,63,82,88,75,85,37,61,68,75,89,74,83,83,43,68,36,54,58,40,77,66,51,80,42,74,21,50,52,45,87,79,60,55,73,65,41,68,48,82,72,44,76,46,79,43,23,48,28,34,40,33,33,30,23,20,62,43,65,50,70,60,49,45,38,65,30,54,68,55,11,40,44,70,71,35,97,37,18,28,55,54,68,68,47,56,49,29,36,50,51,31,53,51,23,59,71,38,59,28,69,56,24,46,37,32,40,35,38,27,54,67,39,81,43,65,37,47,70,72,27,35,52,38,41,35,38,36,30,30,70,39,72,38,80,90,75,29,31,33,36,29,40,43,43,35,31,34,92,87,35,61,27,46,33,85,20,36,35,33,32,41,34,61,128,87,69,74,50,55,63,69,58,59,50,69,46,47,50,28,33,53,64,52,84,72,66,50,51,39,26,59,54,58,31,36,54,49,24,57,54,26,68,33,76,54,54,36,35,76,33,57,67,53,11,40,74,72,70,35,98,28,33,38,43,53,84,59,54,61,53,28,63,46,52,64,60,43,45,58,46,50,39,70,66,56,60,68,38,40,41,73,44,75,38,35,42,36,42,35,37,28,23,68,53,33,39,67,44,44,27,40,45,34,42,29,34,71,41,65,44,77,53,97,90,34,45,36,37,30,39,34,36,42,32,24,38,86,88,58,28,31,30,33,40,38,40,42,29,28,34,58,36,46,67,90,75,45,50,81,65,40,57,64,55,49,64,29,25,42,27,84,97,61,70,74,63,34,56,71,80,64,86,63,81,88,76,86,36,61,69,74,88,74,83,84,43,69,36,54,56,40,78,68,51,80,42,72,20,50,55,45,87,78,60,55,70,66,42,67,48,82,73,44,76,46,78,43,24,49,27,34,40,33,34,29,22,20,62,43,65,51,69,61,49,44,37,66,31,53,67,55,10,40,44,70,71,35,97,38,18,28,56,54,67,68,48,56,49,28,37,49,52,31,52,52,23,60,72,38,59,27,68,57,26,45,37,33,40,35,38,29,55,66,40,82,41,65,35,45,72,71,26,36,53,37,41,34,38,36,29,30,68,41,72,40,79,91,75,30,29,33,36,29,39,45,44,34,30,35,92,87,35,63,28,46,34,87,20,37,36,33,33,42,33,59

pLDDT: mean 92.91, std 10.8, range [22.12, 98.88]